Protein AF-A0A812R2R1-F1 (afdb_monomer_lite)

pLDDT: mean 76.37, std 20.9, range [23.27, 98.25]

Radius of gyration: 25.46 Å; chains: 1; bounding box: 67×57×71 Å

Foldseek 3Di:
DADDFAAAPLVLCVVLVNNVCSVVCVVVVNGTLVVVPVVPLVVLLVSLVVVVGDPCSSVVVSCRSCPPPPPPDDDPPDPPLVVVVVPDPDDCPDPLLCVLQVLLDDPVLPCVVVLVVLLVVCLVVVWAEEEEAAATSSVSSNLNSQVVSLVVLVSVVVVLVVVVVVPPDDPDDDPQNFWPPGPPDSPPSPTHAYEYEEQPPDPPHSRVCRCVSCVSVVRNVRYDYHNDQLQVCLVVVVVAATQEYEYSALPVRQDADVNQSLVSSVVSCVSRVVRYDAQGKHKYFHFPPPDPPDDDPDDDDDDDDDDDDDDDDDDDDDDDRCNVPPSSVVNVVVQCPPDQQHLPDKDKDADPVDNTSRIMMMTGGHHVVRDDDDTTDDD

Secondary structure (DSSP, 8-state):
-PPPTT-BHHHHHHHTT-GGGHHHHHHTT--BHHHHHHT-HHHHHHHHHHTTPSTTHHHHHHHHHH--TT-----TT--HHHHHHTT-S--TT-HHHHHHHGGG--TTT--TTHHHHHHHHHHHH--SEEEEES-SHHHHHHHHHHHHHHHHHHHHHHHHHHHHTTTTS--SPPGGGGBTT-S-S---TT--EEEEEE---STT--HHHHHHHHHHTT-GGGEEEEES-HHHHHHHTTT--EEEEEEESHHHHSPPBTTBHHHHHHHHHHHHGGGEEEEEEEEEE----STTSS-----S-------------------SSTTTSHHHHHHHHHHHHHSSS-EEEEEEEE-TT-SSS-EEEEEEE--TT------BS--

Organism: NCBI:txid878477

Sequence (379 aa):
MRLPSPTPIRGLLRCLDAGFFAPSFEEEGYKTIGDVRCDGREAVHEFVSALSMPRGSDERFMRLCFQDDAEGANDGGSSEADSAAAALPCSTGDVEWQKAVMPLYSMHMGCENMGPLLHSLTRFVKPRCCLEVGAGYTSAFLLQALEDNWREMQFWESWRSSQSSKTSNTSGPTPESWLVGGSGSPIDVEGGVLHCVDNFAHQHTTAPELFRVAQRLGIQHRLRLHLDDARAFLEESGHLHFDFVWLDGLLDFAPPVNGNVKDGIDSFLSLLWPRVLPGGLVLSSDDDWGLHKTGTMLFGSCFLYLLPSCEFYRWHRRLHSTLTNSAVREWVDSAAKSLQGTPGAMLSLLEPHKKFQNSVSILQKRSDGFSEPVYSKLP

InterPro domains:
  IPR029063 S-adenosyl-L-methionine-dependent methyltransferase superfamily [G3DSA:3.40.50.150] (95-301)
  IPR029063 S-adenosyl-L-methionine-dependent methyltransferase superfamily [SSF53335] (114-289)

Structure (mmCIF, N/CA/C/O backbone):
data_AF-A0A812R2R1-F1
#
_entry.id   AF-A0A812R2R1-F1
#
loop_
_atom_site.group_PDB
_atom_site.id
_atom_site.type_symbol
_atom_site.label_atom_id
_atom_site.label_alt_id
_atom_site.label_comp_id
_atom_site.label_asym_id
_atom_site.label_entity_id
_atom_site.label_seq_id
_atom_site.pdbx_PDB_ins_code
_atom_site.Cartn_x
_atom_site.Cartn_y
_atom_site.Cartn_z
_atom_site.occupancy
_atom_site.B_iso_or_equiv
_atom_site.auth_seq_id
_atom_site.auth_comp_id
_atom_site.auth_asym_id
_atom_site.auth_atom_id
_atom_site.pdbx_PDB_model_num
ATOM 1 N N . MET A 1 1 ? -4.987 13.202 23.536 1.00 57.00 1 MET A N 1
ATOM 2 C CA . MET A 1 1 ? -3.763 12.414 23.778 1.00 57.00 1 MET A CA 1
ATOM 3 C C . MET A 1 1 ? -2.787 13.308 24.519 1.00 57.00 1 MET A C 1
ATOM 5 O O . MET A 1 1 ? -2.450 14.371 24.007 1.00 57.00 1 MET A O 1
ATOM 9 N N . ARG A 1 2 ? -2.399 12.923 25.737 1.00 73.44 2 ARG A N 1
ATOM 10 C CA . ARG A 1 2 ? -1.513 13.715 26.594 1.00 73.44 2 ARG A CA 1
ATOM 11 C C . ARG A 1 2 ? -0.076 13.484 26.147 1.00 73.44 2 ARG A C 1
ATOM 13 O O . ARG A 1 2 ? 0.381 12.345 26.131 1.00 73.44 2 ARG A O 1
ATOM 20 N N . LEU A 1 3 ? 0.639 14.546 25.783 1.00 72.62 3 LEU A N 1
ATOM 21 C CA . LEU A 1 3 ? 2.025 14.401 25.332 1.00 72.62 3 LEU A CA 1
ATOM 22 C C . LEU A 1 3 ? 2.956 14.060 26.514 1.00 72.62 3 LEU A C 1
ATOM 24 O O . LEU A 1 3 ? 2.780 14.628 27.601 1.00 72.62 3 LEU A O 1
ATOM 28 N N . PRO A 1 4 ? 3.947 13.163 26.343 1.00 80.25 4 PRO A N 1
ATOM 29 C CA . PRO A 1 4 ? 4.959 12.891 27.364 1.00 80.25 4 PRO A CA 1
ATOM 30 C C . PRO A 1 4 ? 5.763 14.147 27.721 1.00 80.25 4 PRO A C 1
ATOM 32 O O . PRO A 1 4 ? 6.083 14.943 26.840 1.00 80.25 4 PRO A O 1
ATOM 35 N N . SER A 1 5 ? 6.160 14.303 28.988 1.00 86.44 5 SER A N 1
ATOM 36 C CA . SER A 1 5 ? 6.986 15.435 29.443 1.00 86.44 5 SER A CA 1
ATOM 37 C C . SER A 1 5 ? 8.269 15.680 28.626 1.00 86.44 5 SER A C 1
ATOM 39 O O . SER A 1 5 ? 8.531 16.841 28.333 1.00 86.44 5 SER A O 1
ATOM 41 N N . PRO A 1 6 ? 9.044 14.669 28.174 1.00 85.75 6 PRO A N 1
ATOM 42 C CA . PRO A 1 6 ? 10.255 14.926 27.384 1.00 85.75 6 PRO A CA 1
ATOM 43 C C . PRO A 1 6 ? 9.988 15.354 25.928 1.00 85.75 6 PRO A C 1
ATOM 45 O O . PRO A 1 6 ? 10.937 15.531 25.167 1.00 85.75 6 PRO A O 1
ATOM 48 N N . THR A 1 7 ? 8.727 15.502 25.507 1.00 80.88 7 THR A N 1
ATOM 49 C CA . THR A 1 7 ? 8.386 15.904 24.133 1.00 80.88 7 THR A CA 1
ATOM 50 C C . THR A 1 7 ? 8.909 17.318 23.844 1.00 80.88 7 THR A C 1
ATOM 52 O O . THR A 1 7 ? 8.556 18.237 24.586 1.00 80.88 7 THR A O 1
ATOM 55 N N . PRO A 1 8 ? 9.705 17.534 22.778 1.00 88.62 8 PRO A N 1
ATOM 56 C CA . PRO A 1 8 ? 10.225 18.859 22.439 1.00 88.62 8 PRO A CA 1
ATOM 57 C C . PRO A 1 8 ? 9.129 19.835 21.985 1.00 88.62 8 PRO A C 1
ATOM 59 O O . PRO A 1 8 ? 8.362 19.528 21.066 1.00 88.62 8 PRO A O 1
ATOM 62 N N . ILE A 1 9 ? 9.112 21.050 22.545 1.00 90.31 9 ILE A N 1
ATOM 63 C CA . ILE A 1 9 ? 8.115 22.090 22.216 1.00 90.31 9 ILE A CA 1
ATOM 64 C C . ILE A 1 9 ? 8.182 22.506 20.750 1.00 90.31 9 ILE A C 1
ATOM 66 O O . ILE A 1 9 ? 7.155 22.627 20.086 1.00 90.31 9 ILE A O 1
ATOM 70 N N . ARG A 1 10 ? 9.392 22.629 20.195 1.00 84.50 10 ARG A N 1
ATOM 71 C CA . ARG A 1 10 ? 9.592 22.967 18.779 1.00 84.50 10 ARG A CA 1
ATOM 72 C C . ARG A 1 10 ? 8.889 21.984 17.833 1.00 84.50 10 ARG A C 1
ATOM 74 O O . ARG A 1 10 ? 8.387 22.403 16.793 1.00 84.50 10 ARG A O 1
ATOM 81 N N . GLY A 1 11 ? 8.853 20.695 18.179 1.00 67.81 11 GLY A N 1
ATOM 82 C CA . GLY A 1 11 ? 8.158 19.673 17.391 1.00 67.81 11 GLY A CA 1
ATOM 83 C C . GLY A 1 11 ? 6.642 19.859 17.428 1.00 67.81 11 GLY A C 1
ATOM 84 O O . GLY A 1 11 ? 5.999 19.871 16.380 1.00 67.81 11 GLY A O 1
ATOM 85 N N . LEU A 1 12 ? 6.091 20.099 18.622 1.00 78.06 12 LEU A N 1
ATOM 86 C CA . LEU A 1 12 ? 4.670 20.393 18.805 1.00 78.06 12 LEU A CA 1
ATOM 87 C C . LEU A 1 12 ? 4.244 21.654 18.037 1.00 78.06 12 LEU A C 1
ATOM 89 O O . LEU A 1 12 ? 3.264 21.621 17.301 1.00 78.06 12 LEU A O 1
ATOM 93 N N . LEU A 1 13 ? 5.003 22.746 18.152 1.00 81.69 13 LEU A N 1
ATOM 94 C CA . LEU A 1 13 ? 4.684 24.010 17.484 1.00 81.69 13 LEU A CA 1
ATOM 95 C C . LEU A 1 13 ? 4.645 23.875 15.959 1.00 81.69 13 LEU A C 1
ATOM 97 O O . LEU A 1 13 ? 3.778 24.463 15.318 1.00 81.69 13 LEU A O 1
ATOM 101 N N . ARG A 1 14 ? 5.526 23.061 15.362 1.00 76.88 14 ARG A N 1
ATOM 102 C CA . ARG A 1 14 ? 5.470 22.764 13.920 1.00 76.88 14 ARG A CA 1
ATOM 103 C C . ARG A 1 14 ? 4.186 22.036 13.522 1.00 76.88 14 ARG A C 1
ATOM 105 O O . ARG A 1 14 ? 3.647 22.337 12.469 1.00 76.88 14 ARG A O 1
ATOM 112 N N . CYS A 1 15 ? 3.686 21.133 14.364 1.00 63.22 15 CYS A N 1
ATOM 113 C CA . CYS A 1 15 ? 2.440 20.402 14.105 1.00 63.22 15 CYS A CA 1
ATOM 114 C C . CYS A 1 15 ? 1.186 21.287 14.212 1.00 63.22 15 CYS A C 1
ATOM 116 O O . CYS A 1 15 ? 0.124 20.903 13.735 1.00 63.22 15 CYS A O 1
ATOM 118 N N . LEU A 1 16 ? 1.295 22.446 14.866 1.00 76.06 16 LEU A N 1
ATOM 119 C CA . LEU A 1 16 ? 0.203 23.402 15.069 1.00 76.06 16 LEU A CA 1
ATOM 120 C C . LEU A 1 16 ? 0.277 24.605 14.115 1.00 76.06 16 LEU A C 1
ATOM 122 O O . LEU A 1 16 ? -0.343 25.634 14.394 1.00 76.06 16 LEU A O 1
ATOM 126 N N . ASP A 1 17 ? 1.086 24.510 13.052 1.00 81.62 17 ASP A N 1
ATOM 127 C CA . ASP A 1 17 ? 1.406 25.616 12.137 1.00 81.62 17 ASP A CA 1
ATOM 128 C C . ASP A 1 17 ? 1.926 26.875 12.865 1.00 81.62 17 ASP A C 1
ATOM 130 O O . ASP A 1 17 ? 1.795 28.006 12.402 1.00 81.62 17 ASP A O 1
ATOM 134 N N . ALA A 1 18 ? 2.556 26.675 14.025 1.00 83.62 18 ALA A N 1
ATOM 135 C CA . ALA A 1 18 ? 3.049 27.711 14.928 1.00 83.62 18 ALA A CA 1
ATOM 136 C C . ALA A 1 18 ? 4.572 27.629 15.136 1.00 83.62 18 ALA A C 1
ATOM 138 O O . ALA A 1 18 ? 5.120 28.179 16.090 1.00 83.62 18 ALA A O 1
ATOM 139 N N . GLY A 1 19 ? 5.289 26.948 14.233 1.00 71.19 19 GLY A N 1
ATOM 140 C CA . GLY A 1 19 ? 6.736 26.729 14.338 1.00 71.19 19 GLY A CA 1
ATOM 141 C C . GLY A 1 19 ? 7.568 28.017 14.397 1.00 71.19 19 GLY A C 1
ATOM 142 O O . GLY A 1 19 ? 8.680 27.991 14.925 1.00 71.19 19 GLY A O 1
ATOM 143 N N . PHE A 1 20 ? 7.024 29.138 13.908 1.00 87.62 20 PHE A N 1
ATOM 144 C CA . PHE A 1 20 ? 7.653 30.461 13.971 1.00 87.62 20 PHE A CA 1
ATOM 145 C C . PHE A 1 20 ? 7.781 31.002 15.408 1.00 87.62 20 PHE A C 1
ATOM 147 O O . PHE A 1 20 ? 8.678 31.794 15.668 1.00 87.62 20 PHE A O 1
ATOM 154 N N . PHE A 1 21 ? 6.959 30.529 16.354 1.00 89.50 21 PHE A N 1
ATOM 155 C CA . PHE A 1 21 ? 7.001 30.948 17.763 1.00 89.50 21 PHE A CA 1
ATOM 156 C C . PHE A 1 21 ? 8.014 30.171 18.613 1.00 89.50 21 PHE A C 1
ATOM 158 O O . PHE A 1 21 ? 8.196 30.485 19.785 1.00 89.50 21 PHE A O 1
ATOM 165 N N . ALA A 1 22 ? 8.699 29.168 18.049 1.00 86.19 22 ALA A N 1
ATOM 166 C CA . ALA A 1 22 ? 9.672 28.370 18.796 1.00 86.19 22 ALA A CA 1
ATOM 167 C C . ALA A 1 22 ? 10.751 29.205 19.523 1.00 86.19 22 ALA A C 1
ATOM 169 O O . ALA A 1 22 ? 11.050 28.855 20.661 1.00 86.19 22 ALA A O 1
ATOM 170 N N . PRO A 1 23 ? 11.298 30.300 18.950 1.00 92.38 23 PRO A N 1
ATOM 171 C CA . PRO A 1 23 ? 12.232 31.165 19.672 1.00 92.38 23 PRO A CA 1
ATOM 172 C C . PRO A 1 23 ? 11.634 31.780 20.942 1.00 92.38 23 PRO A C 1
ATOM 174 O O . PRO A 1 23 ? 12.283 31.746 21.975 1.00 92.38 23 PRO A O 1
ATOM 177 N N . SER A 1 24 ? 10.384 32.253 20.899 1.00 94.00 24 SER A N 1
ATOM 178 C CA . SER A 1 24 ? 9.708 32.846 22.063 1.00 94.00 24 SER A CA 1
ATOM 179 C C . SER A 1 24 ? 9.509 31.835 23.195 1.00 94.00 24 SER A C 1
ATOM 181 O O . SER A 1 24 ? 9.676 32.169 24.359 1.00 94.00 24 SER A O 1
ATOM 183 N N . PHE A 1 25 ? 9.207 30.575 22.866 1.00 93.88 25 PHE A N 1
ATOM 184 C CA . PHE A 1 25 ? 9.147 29.501 23.864 1.00 93.88 25 PHE A CA 1
ATOM 185 C C . PHE A 1 25 ? 10.533 29.166 24.432 1.00 93.88 25 PHE A C 1
ATOM 187 O O . PHE A 1 25 ? 10.665 28.938 25.628 1.00 93.88 25 PHE A O 1
ATOM 194 N N . GLU A 1 26 ? 11.572 29.138 23.593 1.00 92.12 26 GLU A N 1
ATOM 195 C CA . GLU A 1 26 ? 12.949 28.891 24.037 1.00 92.12 26 GLU A CA 1
ATOM 196 C C . GLU A 1 26 ? 13.475 30.029 24.938 1.00 92.12 26 GLU A C 1
ATOM 198 O O . GLU A 1 26 ? 14.196 29.745 25.897 1.00 92.12 26 GLU A O 1
ATOM 203 N N . GLU A 1 27 ? 13.089 31.282 24.667 1.00 94.81 27 GLU A N 1
ATOM 204 C CA . GLU A 1 27 ? 13.400 32.472 25.478 1.00 94.81 27 GLU A CA 1
ATOM 205 C C . GLU A 1 27 ? 12.749 32.419 26.869 1.00 94.81 27 GLU A C 1
ATOM 207 O O . GLU A 1 27 ? 13.429 32.698 27.855 1.00 94.81 27 GLU A O 1
ATOM 212 N N . GLU A 1 28 ? 11.499 31.955 26.967 1.00 94.75 28 GLU A N 1
ATOM 213 C CA . GLU A 1 28 ? 10.811 31.689 28.246 1.00 94.75 28 GLU A CA 1
ATOM 214 C C . GLU A 1 28 ? 11.280 30.393 28.940 1.00 94.75 28 GLU A C 1
ATOM 216 O O . GLU A 1 28 ? 10.785 30.011 29.996 1.00 94.75 28 GLU A O 1
ATOM 221 N N . GLY A 1 29 ? 12.257 29.680 28.369 1.00 95.31 29 GLY A N 1
ATOM 222 C CA . GLY A 1 29 ? 12.818 28.461 28.958 1.00 95.31 29 GLY A CA 1
ATOM 223 C C . GLY A 1 29 ? 12.032 27.176 28.671 1.00 95.31 29 GLY A C 1
ATOM 224 O O . GLY A 1 29 ? 12.425 26.105 29.139 1.00 95.31 29 GLY A O 1
ATOM 225 N N . TYR A 1 30 ? 10.988 27.229 27.842 1.00 96.56 30 TYR A N 1
ATOM 226 C CA . TYR A 1 30 ? 10.175 26.078 27.452 1.00 96.56 30 TYR A CA 1
ATOM 227 C C . TYR A 1 30 ? 10.830 25.251 26.339 1.00 96.56 30 TYR A C 1
ATOM 229 O O . TYR A 1 30 ? 10.594 25.452 25.145 1.00 96.56 30 TYR A O 1
ATOM 237 N N . LYS A 1 31 ? 11.633 24.252 26.718 1.00 92.94 31 LYS A N 1
ATOM 238 C CA . LYS A 1 31 ? 12.274 23.327 25.762 1.00 92.94 31 LYS A CA 1
ATOM 239 C C . LYS A 1 31 ? 11.428 22.080 25.523 1.00 92.94 31 LYS A C 1
ATOM 241 O O . LYS A 1 31 ? 11.421 21.517 24.423 1.00 92.94 31 LYS A O 1
ATOM 246 N N . THR A 1 32 ? 10.694 21.657 26.543 1.00 94.12 32 THR A N 1
ATOM 247 C CA . THR A 1 32 ? 9.901 20.431 26.584 1.00 94.12 32 THR A CA 1
ATOM 248 C C . THR A 1 32 ? 8.500 20.680 27.147 1.00 94.12 32 THR A C 1
ATOM 250 O O . THR A 1 32 ? 8.242 21.688 27.801 1.00 94.12 32 THR A O 1
ATOM 253 N N . ILE A 1 33 ? 7.576 19.744 26.915 1.00 91.38 33 ILE A N 1
ATOM 254 C CA . ILE A 1 33 ? 6.236 19.769 27.532 1.00 91.38 33 ILE A CA 1
ATOM 255 C C . ILE A 1 33 ? 6.323 19.728 29.064 1.00 91.38 33 ILE A C 1
ATOM 257 O O . ILE A 1 33 ? 5.445 20.255 29.742 1.00 91.38 33 ILE A O 1
ATOM 261 N N . GLY A 1 34 ? 7.367 19.104 29.616 1.00 90.44 34 GLY A N 1
ATOM 262 C CA . GLY A 1 34 ? 7.650 19.115 31.047 1.00 90.44 34 GLY A CA 1
ATOM 263 C C . GLY A 1 34 ? 7.838 20.531 31.582 1.00 90.44 34 GLY A C 1
ATOM 264 O O . GLY A 1 34 ? 7.181 20.881 32.554 1.00 90.44 34 GLY A O 1
ATOM 265 N N . ASP A 1 35 ? 8.645 21.345 30.898 1.00 93.50 35 ASP A N 1
ATOM 266 C CA . ASP A 1 35 ? 8.922 22.735 31.290 1.00 93.50 35 ASP A CA 1
ATOM 267 C C . ASP A 1 35 ? 7.634 23.569 31.294 1.00 93.50 35 ASP A C 1
ATOM 269 O O . ASP A 1 35 ? 7.318 24.229 32.276 1.00 93.50 35 ASP A O 1
ATOM 273 N N . VAL A 1 36 ? 6.822 23.433 30.240 1.00 94.50 36 VAL A N 1
ATOM 274 C CA . VAL A 1 36 ? 5.512 24.096 30.128 1.00 94.50 36 VAL A CA 1
ATOM 275 C C . VAL A 1 36 ? 4.575 23.689 31.268 1.00 94.50 36 VAL A C 1
ATOM 277 O O . VAL A 1 36 ? 3.857 24.511 31.823 1.00 94.50 36 VAL A O 1
ATOM 280 N N . ARG A 1 37 ? 4.569 22.411 31.657 1.00 93.50 37 ARG A N 1
ATOM 281 C CA . ARG A 1 37 ? 3.708 21.933 32.748 1.00 93.50 37 ARG A CA 1
ATOM 282 C C . ARG A 1 37 ? 4.151 22.415 34.124 1.00 93.50 37 ARG A C 1
ATOM 284 O O . ARG A 1 37 ? 3.285 22.575 34.981 1.00 93.50 37 ARG A O 1
ATOM 291 N N . CYS A 1 38 ? 5.452 22.604 34.340 1.00 95.31 38 CYS A N 1
ATOM 292 C CA . CYS A 1 38 ? 5.995 23.075 35.614 1.00 95.31 38 CYS A CA 1
ATOM 293 C C . CYS A 1 38 ? 5.466 24.465 35.992 1.00 95.31 38 CYS A C 1
ATOM 295 O O . CYS A 1 38 ? 5.199 24.696 37.169 1.00 95.31 38 CYS A O 1
ATOM 297 N N . ASP A 1 39 ? 5.237 25.334 35.006 1.00 93.69 39 ASP A N 1
ATOM 298 C CA . ASP A 1 39 ? 4.745 26.703 35.223 1.00 93.69 39 ASP A CA 1
ATOM 299 C C . ASP A 1 39 ? 3.226 26.784 35.442 1.00 93.69 39 ASP A C 1
ATOM 301 O O . ASP A 1 39 ? 2.692 27.812 35.857 1.00 93.69 39 ASP A O 1
ATOM 305 N N . GLY A 1 40 ? 2.516 25.675 35.225 1.00 92.38 40 GLY A N 1
ATOM 306 C CA . GLY A 1 40 ? 1.078 25.591 35.430 1.00 92.38 40 GLY A CA 1
ATOM 307 C C . GLY A 1 40 ? 0.254 26.168 34.275 1.00 92.38 40 GLY A C 1
ATOM 308 O O . GLY A 1 40 ? 0.717 26.913 33.415 1.00 92.38 40 GLY A O 1
ATOM 309 N N . ARG A 1 41 ? -1.021 25.771 34.237 1.00 93.81 41 ARG A N 1
ATOM 310 C CA . ARG A 1 41 ? -1.916 26.039 33.102 1.00 93.81 41 ARG A CA 1
ATOM 311 C C . ARG A 1 41 ? -2.192 27.526 32.892 1.00 93.81 41 ARG A C 1
ATOM 313 O O . ARG A 1 41 ? -2.254 27.965 31.751 1.00 93.81 41 ARG A O 1
ATOM 320 N N . GLU A 1 42 ? -2.393 28.279 33.969 1.00 94.12 42 GLU A N 1
ATOM 321 C CA . GLU A 1 42 ? -2.778 29.693 33.889 1.00 94.12 42 GLU A CA 1
ATOM 322 C C . GLU A 1 42 ? -1.647 30.556 33.318 1.00 94.12 42 GLU A C 1
ATOM 324 O O . GLU A 1 42 ? -1.880 31.293 32.362 1.00 94.12 42 GLU A O 1
ATOM 329 N N . ALA A 1 43 ? -0.417 30.384 33.818 1.00 93.88 43 ALA A N 1
ATOM 330 C CA . ALA A 1 43 ? 0.754 31.123 33.344 1.00 93.88 43 ALA A CA 1
ATOM 331 C C . ALA A 1 43 ? 1.030 30.861 31.855 1.00 93.88 43 ALA A C 1
ATOM 333 O O . ALA A 1 43 ? 1.226 31.788 31.069 1.00 93.88 43 ALA A O 1
ATOM 334 N N . VAL A 1 44 ? 0.956 29.595 31.436 1.00 94.62 44 VAL A N 1
ATOM 335 C CA . VAL A 1 44 ? 1.155 29.239 30.028 1.00 94.62 44 VAL A CA 1
ATOM 336 C C . VAL A 1 44 ? 0.018 29.754 29.150 1.00 94.62 44 VAL A C 1
ATOM 338 O O . VAL A 1 44 ? 0.273 30.200 28.034 1.00 94.62 44 VAL A O 1
ATOM 341 N N . HIS A 1 45 ? -1.230 29.726 29.624 1.00 94.50 45 HIS A N 1
ATOM 342 C CA . HIS A 1 45 ? -2.353 30.274 28.865 1.00 94.50 45 HIS A CA 1
ATOM 343 C C . HIS A 1 45 ? -2.162 31.768 28.587 1.00 94.50 45 HIS A C 1
ATOM 345 O O . HIS A 1 45 ? -2.385 32.216 27.462 1.00 94.50 45 HIS A O 1
ATOM 351 N N . GLU A 1 46 ? -1.737 32.534 29.594 1.00 95.62 46 GLU A N 1
ATOM 352 C CA . GLU A 1 46 ? -1.437 33.960 29.454 1.00 95.62 46 GLU A CA 1
ATOM 353 C C . GLU A 1 46 ? -0.309 34.198 28.441 1.00 95.62 46 GLU A C 1
ATOM 355 O O . GLU A 1 46 ? -0.492 34.966 27.493 1.00 95.62 46 GLU A O 1
ATOM 360 N N . PHE A 1 47 ? 0.805 33.470 28.575 1.00 96.19 47 PHE A N 1
ATOM 361 C CA . PHE A 1 47 ? 1.934 33.543 27.646 1.00 96.19 47 PHE A CA 1
ATOM 362 C C . PHE A 1 47 ? 1.515 33.262 26.196 1.00 96.19 47 PHE A C 1
ATOM 364 O O . PHE A 1 47 ? 1.765 34.058 25.291 1.00 96.19 47 PHE A O 1
ATOM 371 N N . VAL A 1 48 ? 0.819 32.149 25.966 1.00 94.25 48 VAL A N 1
ATOM 372 C CA . VAL A 1 48 ? 0.393 31.713 24.631 1.00 94.25 48 VAL A CA 1
ATOM 373 C C . VAL A 1 48 ? -0.626 32.682 24.020 1.00 94.25 48 VAL A C 1
ATOM 375 O O . VAL A 1 48 ? -0.561 32.967 22.821 1.00 94.25 48 VAL A O 1
ATOM 378 N N . SER A 1 49 ? -1.522 33.241 24.838 1.00 92.62 49 SER A N 1
ATOM 379 C CA . SER A 1 49 ? -2.478 34.267 24.402 1.00 92.62 49 SER A CA 1
ATOM 380 C C . SER 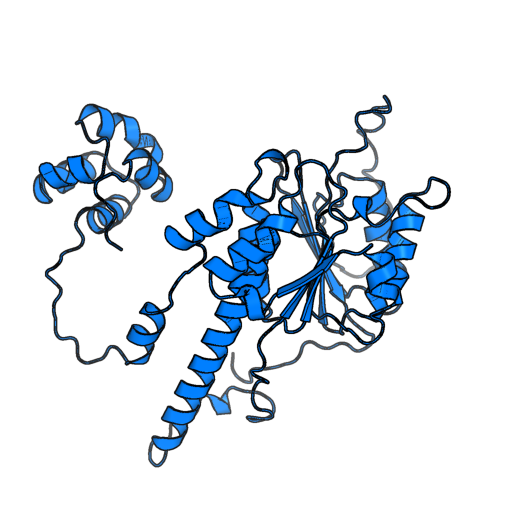A 1 49 ? -1.766 35.548 23.952 1.00 92.62 49 SER A C 1
ATOM 382 O O . SER A 1 49 ? -2.169 36.166 22.965 1.00 92.62 49 SER A O 1
ATOM 384 N N . ALA A 1 50 ? -0.675 35.931 24.625 1.00 94.31 50 ALA A N 1
ATOM 385 C CA . ALA A 1 50 ? 0.112 37.114 24.274 1.00 94.31 50 ALA A CA 1
ATOM 386 C C . ALA A 1 50 ? 0.844 36.972 22.927 1.00 94.31 50 ALA A C 1
ATOM 388 O O . ALA A 1 50 ? 1.024 37.962 22.215 1.00 94.31 50 ALA A O 1
ATOM 389 N N . LEU A 1 51 ? 1.205 35.747 22.527 1.00 92.38 51 LEU A N 1
ATOM 390 C CA . LEU A 1 51 ? 1.887 35.482 21.256 1.00 92.38 51 LEU A CA 1
ATOM 391 C C . LEU A 1 51 ? 1.008 35.709 20.017 1.00 92.38 51 LEU A C 1
ATOM 393 O O . LEU A 1 51 ? 1.534 35.721 18.906 1.00 92.38 51 LEU A O 1
ATOM 397 N N . SER A 1 52 ? -0.308 35.908 20.172 1.00 91.81 52 SER A N 1
ATOM 398 C CA . SER A 1 52 ? -1.238 36.072 19.042 1.00 91.81 52 SER A CA 1
ATOM 399 C C . SER A 1 52 ? -1.106 34.939 18.014 1.00 91.81 52 SER A C 1
ATOM 401 O O . SER A 1 52 ? -0.984 35.170 16.807 1.00 91.81 52 SER A O 1
ATOM 403 N N . MET A 1 53 ? -1.082 33.695 18.501 1.00 89.81 53 MET A N 1
ATOM 404 C CA . MET A 1 53 ? -0.970 32.511 17.650 1.00 89.81 53 MET A CA 1
ATOM 405 C C . MET A 1 53 ? -2.123 32.427 16.630 1.00 89.81 53 MET A C 1
ATOM 407 O O . MET A 1 53 ? -3.195 33.000 16.848 1.00 89.81 53 MET A O 1
ATOM 411 N N . PRO A 1 54 ? -1.938 31.694 15.511 1.00 88.19 54 PRO A N 1
ATOM 412 C CA . PRO A 1 54 ? -3.020 31.409 14.579 1.00 88.19 54 PRO A CA 1
ATOM 413 C C . PRO A 1 54 ? -4.254 30.894 15.319 1.00 88.19 54 PRO A C 1
ATOM 415 O O . PRO A 1 54 ? -4.144 30.118 16.269 1.00 88.19 54 PRO A O 1
ATOM 418 N N . ARG A 1 55 ? -5.434 31.346 14.889 1.00 83.12 55 ARG A N 1
ATOM 419 C CA . ARG A 1 55 ? -6.696 31.123 15.603 1.00 83.12 55 ARG A CA 1
ATOM 420 C C . ARG A 1 55 ? -6.905 29.638 15.935 1.00 83.12 55 ARG A C 1
ATOM 422 O O . ARG A 1 55 ? -7.047 28.820 15.028 1.00 83.12 55 ARG A O 1
ATOM 429 N N . GLY A 1 56 ? -6.971 29.318 17.228 1.00 84.88 56 GLY A N 1
ATOM 430 C CA . GLY A 1 56 ? -7.200 27.968 17.745 1.00 84.88 56 GLY A CA 1
ATOM 431 C C . GLY A 1 56 ? -5.937 27.116 17.915 1.00 84.88 56 GLY A C 1
ATOM 432 O O . GLY A 1 56 ? -6.031 26.004 18.438 1.00 84.88 56 GLY A O 1
ATOM 433 N N . SER A 1 57 ? -4.758 27.589 17.495 1.00 85.62 57 SER A N 1
ATOM 434 C CA . SER A 1 57 ? -3.485 26.905 17.767 1.00 85.62 57 SER A CA 1
ATOM 435 C C . SER A 1 57 ? -3.077 27.027 19.235 1.00 85.62 57 SER A C 1
ATOM 437 O O . SER A 1 57 ? -2.500 26.088 19.776 1.00 85.62 57 SER A O 1
ATOM 439 N N . ASP A 1 58 ? -3.429 28.130 19.889 1.00 91.50 58 ASP A N 1
ATOM 440 C CA . ASP A 1 58 ? -3.323 28.352 21.331 1.00 91.50 58 ASP A CA 1
ATOM 441 C C . ASP A 1 58 ? -4.177 27.357 22.129 1.00 91.50 58 ASP A C 1
ATOM 443 O O . ASP A 1 58 ? -3.654 26.612 22.956 1.00 91.50 58 ASP A O 1
ATOM 447 N N . GLU A 1 59 ? -5.470 27.240 21.820 1.00 89.81 59 GLU A N 1
ATOM 448 C CA . GLU A 1 59 ? -6.369 26.291 22.488 1.00 89.81 59 GLU A CA 1
ATOM 449 C C . GLU A 1 59 ? -5.924 24.835 22.279 1.00 89.81 59 GLU A C 1
ATOM 451 O O . GLU A 1 59 ? -5.961 24.017 23.204 1.00 89.81 59 GLU A O 1
ATOM 456 N N . ARG A 1 60 ? -5.471 24.491 21.064 1.00 85.25 60 ARG A N 1
ATOM 457 C CA . ARG A 1 60 ? -4.927 23.159 20.754 1.00 85.25 60 ARG A CA 1
ATOM 458 C C . ARG A 1 60 ? -3.626 22.893 21.499 1.00 85.25 60 ARG A C 1
ATOM 460 O O . ARG A 1 60 ? -3.455 21.789 22.018 1.00 85.25 60 ARG A O 1
ATOM 467 N N . PHE A 1 61 ? -2.739 23.883 21.577 1.00 92.12 61 PHE A N 1
ATOM 468 C CA . PHE A 1 61 ? -1.512 23.802 22.361 1.00 92.12 61 PHE A CA 1
ATOM 469 C C . PHE A 1 61 ? -1.839 23.542 23.834 1.00 92.12 61 PHE A C 1
ATOM 471 O O . PHE A 1 61 ? -1.373 22.554 24.404 1.00 92.12 61 PHE A O 1
ATOM 478 N N . MET A 1 62 ? -2.729 24.349 24.417 1.00 94.38 62 MET A N 1
ATOM 479 C CA . MET A 1 62 ? -3.180 24.203 25.801 1.00 94.38 62 MET A CA 1
ATOM 480 C C . MET A 1 62 ? -3.790 22.826 26.060 1.00 94.38 62 MET A C 1
ATOM 482 O O . MET A 1 62 ? -3.449 22.175 27.048 1.00 94.38 62 MET A O 1
ATOM 486 N N . ARG A 1 63 ? -4.619 22.325 25.138 1.00 90.31 63 ARG A N 1
ATOM 487 C CA . ARG A 1 63 ? -5.211 20.986 25.229 1.00 90.31 63 ARG A CA 1
ATOM 488 C C . ARG A 1 63 ? -4.151 19.884 25.216 1.00 90.31 63 ARG A C 1
ATOM 490 O O . ARG A 1 63 ? -4.248 18.952 26.004 1.00 90.31 63 ARG A O 1
ATOM 497 N N . LEU A 1 64 ? -3.144 19.966 24.349 1.00 87.50 64 LEU A N 1
ATOM 498 C CA . LEU A 1 64 ? -2.092 18.945 24.237 1.00 87.50 64 LEU A CA 1
ATOM 499 C C . LEU A 1 64 ? -1.133 18.952 25.439 1.00 87.50 64 LEU A C 1
ATOM 501 O O . LEU A 1 64 ? -0.661 17.891 25.868 1.00 87.50 64 LEU A O 1
ATOM 505 N N . CYS A 1 65 ? -0.887 20.132 26.009 1.00 90.94 65 CYS A N 1
ATOM 506 C CA . CYS A 1 65 ? -0.036 20.314 27.179 1.00 90.94 65 CYS A CA 1
ATOM 507 C C . CYS A 1 65 ? -0.742 19.910 28.481 1.00 90.94 65 CYS A C 1
ATOM 509 O O . CYS A 1 65 ? -0.137 19.200 29.286 1.00 90.94 65 CYS A O 1
ATOM 511 N N . PHE A 1 66 ? -2.013 20.277 28.671 1.00 90.62 66 PHE A N 1
ATOM 512 C CA . PHE A 1 66 ? -2.686 20.245 29.977 1.00 90.62 66 PHE A CA 1
ATOM 513 C C . PHE A 1 66 ? -3.994 19.450 30.034 1.00 90.62 66 PHE A C 1
ATOM 515 O O . PHE A 1 66 ? -4.759 19.732 30.946 1.00 90.62 66 PHE A O 1
ATOM 522 N N . GLN A 1 67 ? -4.272 18.511 29.106 1.00 80.69 67 GLN A N 1
ATOM 523 C CA . GLN A 1 67 ? -5.506 17.693 29.129 1.00 80.69 67 GLN A CA 1
ATOM 524 C C . GLN A 1 67 ? -5.988 17.440 30.563 1.00 80.69 67 GLN A C 1
ATOM 526 O O . GLN A 1 67 ? -5.254 16.842 31.352 1.00 80.69 67 GLN A O 1
ATOM 531 N N . ASP A 1 68 ? -7.178 17.950 30.885 1.00 60.88 68 ASP A N 1
ATOM 532 C CA . ASP A 1 68 ? -7.737 17.838 32.222 1.00 60.88 68 ASP A CA 1
ATOM 533 C C . ASP A 1 68 ? -7.954 16.358 32.524 1.00 60.88 68 ASP A C 1
ATOM 535 O O . ASP A 1 68 ? -8.794 15.708 31.906 1.00 60.88 68 ASP A O 1
ATOM 539 N N . ASP A 1 69 ? -7.240 15.828 33.517 1.00 50.88 69 ASP A N 1
ATOM 540 C CA . ASP A 1 69 ? -7.515 14.501 34.083 1.00 50.88 69 ASP A CA 1
ATOM 541 C C . ASP A 1 69 ? -8.901 14.471 34.800 1.00 50.88 69 ASP A C 1
ATOM 543 O O . ASP A 1 69 ? -9.239 13.498 35.470 1.00 50.88 69 ASP A O 1
ATOM 547 N N . ALA A 1 70 ? -9.703 15.543 34.688 1.00 46.97 70 ALA A N 1
ATOM 548 C CA . ALA A 1 70 ? -10.902 15.822 35.474 1.00 46.97 70 ALA A CA 1
ATOM 549 C C . ALA A 1 70 ? -12.236 15.751 34.704 1.00 46.97 70 ALA A C 1
ATOM 551 O O . ALA A 1 70 ? -13.283 15.878 35.337 1.00 46.97 70 ALA A O 1
ATOM 552 N N . GLU A 1 71 ? -12.263 15.467 33.397 1.00 49.25 71 GLU A N 1
ATOM 553 C CA . GLU A 1 71 ? -13.524 15.107 32.718 1.00 49.25 71 GLU A CA 1
ATOM 554 C C . GLU A 1 71 ? -13.852 13.617 32.906 1.00 49.25 71 GLU A C 1
ATOM 556 O O . GLU A 1 71 ? -14.007 12.834 31.974 1.00 49.25 71 GLU A O 1
ATOM 561 N N . GLY A 1 72 ? -13.986 13.235 34.177 1.00 50.31 72 GLY A N 1
ATOM 562 C CA . GLY A 1 72 ? -14.861 12.153 34.601 1.00 50.31 72 GLY A CA 1
ATOM 563 C C . GLY A 1 72 ? -16.287 12.689 34.733 1.00 50.31 72 GLY A C 1
ATOM 564 O O . GLY A 1 72 ? -16.757 12.930 35.840 1.00 50.31 72 GLY A O 1
ATOM 565 N N . ALA A 1 73 ? -16.969 12.894 33.608 1.00 40.91 73 ALA A N 1
ATOM 566 C CA . ALA A 1 73 ? -18.413 13.109 33.534 1.00 40.91 73 ALA A CA 1
ATOM 567 C C . ALA A 1 73 ? -18.941 12.102 32.500 1.00 40.91 73 ALA A C 1
ATOM 569 O O . ALA A 1 73 ? -18.557 12.127 31.340 1.00 40.91 73 ALA A O 1
ATOM 570 N N . ASN A 1 74 ? -19.644 11.047 32.901 1.00 46.78 74 ASN A N 1
ATOM 571 C CA . ASN A 1 74 ? -21.069 11.117 33.213 1.00 46.78 74 ASN A CA 1
ATOM 572 C C . ASN A 1 74 ? -21.895 11.748 32.076 1.00 46.78 74 ASN A C 1
ATOM 574 O O . ASN A 1 74 ? -22.799 12.537 32.334 1.00 46.78 74 ASN A O 1
ATOM 578 N N . ASP A 1 75 ? -21.577 11.387 30.830 1.00 38.59 75 ASP A N 1
ATOM 579 C CA . ASP A 1 75 ? -22.432 11.635 29.674 1.00 38.59 75 ASP A CA 1
ATOM 580 C C . ASP A 1 75 ? -23.008 10.299 29.187 1.00 38.59 75 ASP A C 1
ATOM 582 O O . ASP A 1 75 ? -22.348 9.470 28.553 1.00 38.59 75 ASP A O 1
ATOM 586 N N . GLY A 1 76 ? -24.251 10.048 29.593 1.00 47.38 76 GLY A N 1
ATOM 587 C CA . GLY A 1 76 ? -25.051 8.945 29.091 1.00 47.38 76 GLY A CA 1
ATOM 588 C C . GLY A 1 76 ? -25.366 9.197 27.625 1.00 47.38 76 GLY A C 1
ATOM 589 O O . GLY A 1 76 ? -26.295 9.932 27.312 1.00 47.38 76 GLY A O 1
ATOM 590 N N . GLY A 1 77 ? -24.599 8.579 26.731 1.00 43.31 77 GLY A N 1
ATOM 591 C CA . GLY A 1 77 ? -24.868 8.669 25.300 1.00 43.31 77 GLY A CA 1
ATOM 592 C C . GLY A 1 77 ? -23.698 8.390 24.368 1.00 43.31 77 GLY A C 1
ATOM 593 O O . GLY A 1 77 ? -23.938 8.294 23.168 1.00 43.31 77 GLY A O 1
ATOM 594 N N . SER A 1 78 ? -22.465 8.213 24.856 1.00 41.28 78 SER A N 1
ATOM 595 C CA . SER A 1 78 ? -21.410 7.671 23.998 1.00 41.28 78 SER A CA 1
ATOM 596 C C . SER A 1 78 ? -21.646 6.174 23.825 1.00 41.28 78 SER A C 1
ATOM 598 O O . SER A 1 78 ? -21.640 5.380 24.767 1.00 41.28 78 SER A O 1
ATOM 600 N N . SER A 1 79 ? -21.989 5.802 22.598 1.00 48.78 79 SER A N 1
ATOM 601 C CA . SER A 1 79 ? -22.260 4.421 22.238 1.00 48.78 79 SER A CA 1
ATOM 602 C C . SER A 1 79 ? -21.022 3.563 22.527 1.00 48.78 79 SER A C 1
ATOM 604 O O . SER A 1 79 ? -19.897 4.001 22.294 1.00 48.78 79 SER A O 1
ATOM 606 N N . GLU A 1 80 ? -21.201 2.322 22.990 1.00 47.16 80 GLU A N 1
ATOM 607 C CA . GLU A 1 80 ? -20.106 1.340 23.141 1.00 47.16 80 GLU A CA 1
ATOM 608 C C . GLU A 1 80 ? -19.216 1.229 21.882 1.00 47.16 80 GLU A C 1
ATOM 610 O O . GLU A 1 80 ? -18.061 0.815 21.972 1.00 47.16 80 GLU A O 1
ATOM 615 N N . ALA A 1 81 ? -19.724 1.647 20.716 1.00 46.62 81 ALA A N 1
ATOM 616 C CA . ALA A 1 81 ? -18.984 1.717 19.463 1.00 46.62 81 ALA A CA 1
ATOM 617 C C . ALA A 1 81 ? -17.808 2.714 19.493 1.00 46.62 81 ALA A C 1
ATOM 619 O O . ALA A 1 81 ? -16.741 2.393 18.971 1.00 46.62 81 ALA A O 1
ATOM 620 N N . ASP A 1 82 ? -17.950 3.873 20.143 1.00 40.97 82 ASP A N 1
ATOM 621 C CA . ASP A 1 82 ? -16.893 4.897 20.182 1.00 40.97 82 ASP A CA 1
ATOM 622 C C . ASP A 1 82 ? -15.749 4.498 21.127 1.00 40.97 82 ASP A C 1
ATOM 624 O O . ASP A 1 82 ? -14.576 4.771 20.867 1.00 40.97 82 ASP A O 1
ATOM 628 N N . SER A 1 83 ? -16.075 3.777 22.205 1.00 45.25 83 SER A N 1
ATOM 629 C CA . SER A 1 83 ? -15.083 3.256 23.153 1.00 45.25 83 SER A CA 1
ATOM 630 C C . SER A 1 83 ? -14.315 2.052 22.585 1.00 45.25 83 SER A C 1
ATOM 632 O O . SER A 1 83 ? -13.117 1.911 22.824 1.00 45.25 83 SER A O 1
ATOM 634 N N . ALA A 1 84 ? -14.962 1.229 21.751 1.00 48.25 84 ALA A N 1
ATOM 635 C CA . ALA A 1 84 ? -14.310 0.129 21.038 1.00 48.25 84 ALA A CA 1
ATOM 636 C C . ALA A 1 84 ? -13.358 0.617 19.927 1.00 48.25 84 ALA A C 1
ATOM 638 O O . ALA A 1 84 ? -12.289 0.035 19.741 1.00 48.25 84 ALA A O 1
ATOM 639 N N . ALA A 1 85 ? -13.690 1.714 19.233 1.00 43.38 85 ALA A N 1
ATOM 640 C CA . ALA A 1 85 ? -12.809 2.326 18.233 1.00 43.38 85 ALA A CA 1
ATOM 641 C C . ALA A 1 85 ? -11.530 2.934 18.850 1.00 43.38 85 ALA A C 1
ATOM 643 O O . ALA A 1 85 ? -10.473 2.935 18.218 1.00 43.38 85 ALA A O 1
ATOM 644 N N . ALA A 1 86 ? -11.597 3.405 20.101 1.00 41.44 86 ALA A N 1
ATOM 645 C CA . ALA A 1 86 ? -10.460 3.970 20.832 1.00 41.44 86 ALA A CA 1
ATOM 646 C C . ALA A 1 86 ? -9.456 2.917 21.352 1.00 41.44 86 ALA A C 1
ATOM 648 O O . ALA A 1 86 ? -8.340 3.272 21.731 1.00 41.44 86 ALA A O 1
ATOM 649 N N . ALA A 1 87 ? -9.826 1.632 21.355 1.00 42.19 87 ALA A N 1
ATOM 650 C CA . ALA A 1 87 ? -9.010 0.529 21.865 1.00 42.19 87 ALA A CA 1
ATOM 651 C C . ALA A 1 87 ? -8.208 -0.208 20.774 1.00 42.19 87 ALA A C 1
ATOM 653 O O . ALA A 1 87 ? -7.733 -1.319 21.011 1.00 42.19 87 ALA A O 1
ATOM 654 N N . LEU A 1 88 ? -8.057 0.374 19.578 1.00 49.22 88 LEU A N 1
ATOM 655 C CA . LEU A 1 88 ? -7.251 -0.215 18.509 1.00 49.22 88 LEU A CA 1
ATOM 656 C C . LEU A 1 88 ? -5.756 -0.100 18.860 1.00 49.22 88 LEU A C 1
ATOM 658 O O . LEU A 1 88 ? -5.217 1.010 18.871 1.00 49.22 88 LEU A O 1
ATOM 662 N N . PRO A 1 89 ? -5.054 -1.215 19.135 1.00 45.41 89 PRO A N 1
ATOM 663 C CA . PRO A 1 89 ? -3.630 -1.166 19.407 1.00 45.41 89 PRO A CA 1
ATOM 664 C C . PRO A 1 89 ? -2.904 -0.899 18.089 1.00 45.41 89 PRO A C 1
ATOM 666 O O . PRO A 1 89 ? -3.090 -1.650 17.124 1.00 45.41 89 PRO A O 1
ATOM 669 N N . CYS A 1 90 ? -2.025 0.104 18.099 1.00 55.12 90 CYS A N 1
ATOM 670 C CA . CYS A 1 90 ? -1.035 0.362 17.055 1.00 55.12 90 CYS A CA 1
ATOM 671 C C . CYS A 1 90 ? -1.622 0.949 15.754 1.00 55.12 90 CYS A C 1
ATOM 673 O O . CYS A 1 90 ? -1.755 0.266 14.744 1.00 55.12 90 CYS A O 1
ATOM 675 N N . SER A 1 91 ? -1.953 2.245 15.762 1.00 68.81 91 SER A N 1
ATOM 676 C CA . SER A 1 91 ? -2.073 3.001 14.504 1.00 68.81 91 SER A CA 1
ATOM 677 C C . SER A 1 91 ? -0.674 3.295 13.947 1.00 68.81 91 SER A C 1
ATOM 679 O O . SER A 1 91 ? 0.292 3.338 14.707 1.00 68.81 91 SER A O 1
ATOM 681 N N . THR A 1 92 ? -0.538 3.567 12.648 1.00 74.38 92 THR A N 1
ATOM 682 C CA . THR A 1 92 ? 0.748 3.947 12.018 1.00 74.38 92 THR A CA 1
ATOM 683 C C . THR A 1 92 ? 1.416 5.190 12.640 1.00 74.38 92 THR A C 1
ATOM 685 O O . THR A 1 92 ? 2.588 5.463 12.385 1.00 74.38 92 THR A O 1
ATOM 688 N N . GLY A 1 93 ? 0.698 5.941 13.485 1.00 72.19 93 GLY A N 1
ATOM 689 C CA . GLY A 1 93 ? 1.214 7.065 14.270 1.00 72.19 93 GLY A CA 1
ATOM 690 C C . GLY A 1 93 ? 1.647 6.725 15.703 1.00 72.19 93 GLY A C 1
ATOM 691 O O . GLY A 1 93 ? 2.118 7.615 16.407 1.00 72.19 93 GLY A O 1
ATOM 692 N N . ASP A 1 94 ? 1.486 5.479 16.153 1.00 87.44 94 ASP A N 1
ATOM 693 C CA . ASP A 1 94 ? 1.879 5.050 17.497 1.00 87.44 94 ASP A CA 1
ATOM 694 C C . ASP A 1 94 ? 3.411 4.987 17.633 1.00 87.44 94 ASP A C 1
ATOM 696 O O . ASP A 1 94 ? 4.129 4.526 16.744 1.00 87.44 94 ASP A O 1
ATOM 700 N N . VAL A 1 95 ? 3.923 5.432 18.779 1.00 89.81 95 VAL A N 1
ATOM 701 C CA . VAL A 1 95 ? 5.352 5.427 19.109 1.00 89.81 95 VAL A CA 1
ATOM 702 C C . VAL A 1 95 ? 5.919 4.009 19.064 1.00 89.81 95 VAL A C 1
ATOM 704 O O . VAL A 1 95 ? 7.042 3.810 18.599 1.00 89.81 95 VAL A O 1
ATOM 707 N N . GLU A 1 96 ? 5.161 3.013 19.523 1.00 90.62 96 GLU A N 1
ATOM 708 C CA . GLU A 1 96 ? 5.617 1.620 19.484 1.00 90.62 96 GLU A CA 1
ATOM 709 C C . GLU A 1 96 ? 5.633 1.057 18.060 1.00 90.62 96 GLU A C 1
ATOM 711 O O . GLU A 1 96 ? 6.574 0.343 17.701 1.00 90.62 96 GLU A O 1
ATOM 716 N N . TRP A 1 97 ? 4.675 1.460 17.217 1.00 94.50 97 TRP A N 1
ATOM 717 C CA . TRP A 1 97 ? 4.685 1.144 15.789 1.00 94.50 97 TRP A CA 1
ATOM 718 C C . TRP A 1 97 ? 5.937 1.708 15.115 1.00 94.50 97 TRP A C 1
ATOM 720 O O . TRP A 1 97 ? 6.703 0.983 14.480 1.00 94.50 97 TRP A O 1
ATOM 730 N N . GLN A 1 98 ? 6.202 2.999 15.331 1.00 93.38 98 GLN A N 1
ATOM 731 C CA . GLN A 1 98 ? 7.356 3.688 14.758 1.00 93.38 98 GLN A CA 1
ATOM 732 C C . GLN A 1 98 ? 8.670 3.036 15.192 1.00 93.38 98 GLN A C 1
ATOM 734 O O . GLN A 1 98 ? 9.533 2.776 14.356 1.00 93.38 98 GLN A O 1
ATOM 739 N N . LYS A 1 99 ? 8.817 2.694 16.479 1.00 94.12 99 LYS A N 1
ATOM 740 C CA . LYS A 1 99 ? 9.993 1.966 16.987 1.00 94.12 99 LYS A CA 1
ATOM 741 C C . 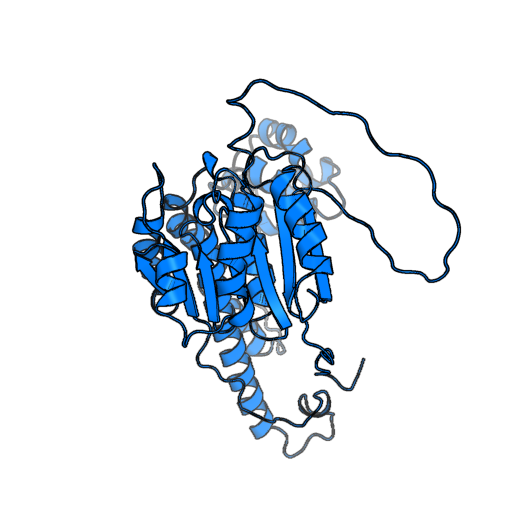LYS A 1 99 ? 10.158 0.584 16.358 1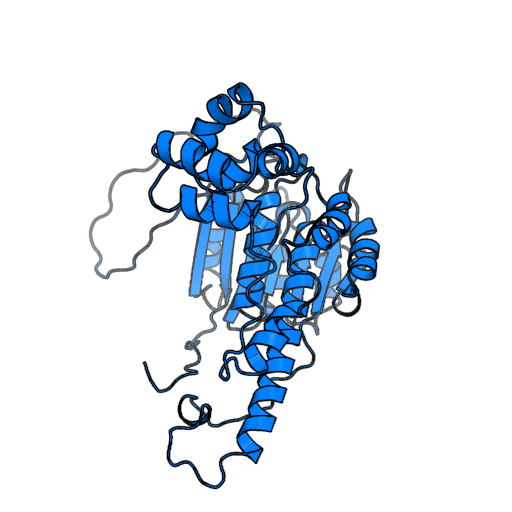.00 94.12 99 LYS A C 1
ATOM 743 O O . LYS A 1 99 ? 11.290 0.118 16.232 1.00 94.12 99 LYS A O 1
ATOM 748 N N . ALA A 1 100 ? 9.061 -0.098 16.033 1.00 95.50 100 ALA A N 1
ATOM 749 C CA . ALA A 1 100 ? 9.111 -1.403 15.388 1.00 95.50 100 ALA A CA 1
ATOM 750 C C . ALA A 1 100 ? 9.536 -1.294 13.919 1.00 95.50 100 ALA A C 1
ATOM 752 O O . ALA A 1 100 ? 10.335 -2.111 13.478 1.00 95.50 100 ALA A O 1
ATOM 753 N N . VAL A 1 101 ? 9.053 -0.282 13.194 1.00 95.38 101 VAL A N 1
ATOM 754 C CA . VAL A 1 101 ? 9.297 -0.100 11.752 1.00 95.38 101 VAL A CA 1
ATOM 755 C C . VAL A 1 101 ? 10.604 0.638 11.451 1.00 95.38 101 VAL A C 1
ATOM 757 O O . VAL A 1 101 ? 11.168 0.459 10.375 1.00 95.38 101 VAL A O 1
ATOM 760 N N . MET A 1 102 ? 11.143 1.410 12.399 1.00 93.62 102 MET A N 1
ATOM 761 C CA . MET A 1 102 ? 12.379 2.189 12.233 1.00 93.62 102 MET A CA 1
ATOM 762 C C . MET A 1 102 ? 13.563 1.426 11.601 1.00 93.62 102 MET A C 1
ATOM 764 O O . MET A 1 102 ? 14.244 2.022 10.770 1.00 93.62 102 MET A O 1
ATOM 768 N N . PRO A 1 103 ? 13.826 0.139 11.912 1.00 93.88 103 PRO A N 1
ATOM 769 C CA . PRO A 1 103 ? 14.906 -0.615 11.267 1.00 93.88 103 PRO A CA 1
ATOM 770 C C . PRO A 1 103 ? 14.757 -0.774 9.747 1.00 93.88 103 PRO A C 1
ATOM 772 O O . PRO A 1 103 ? 15.750 -1.002 9.065 1.00 93.88 103 PRO A O 1
ATOM 775 N N . LEU A 1 104 ? 13.535 -0.662 9.216 1.00 93.00 104 LEU A N 1
ATOM 776 C CA . LEU A 1 104 ? 13.258 -0.743 7.780 1.00 93.00 104 LEU A CA 1
ATOM 777 C C . LEU A 1 104 ? 13.500 0.580 7.059 1.00 93.00 104 LEU A C 1
ATOM 779 O O . LEU A 1 104 ? 13.658 0.591 5.839 1.00 93.00 104 LEU A O 1
ATOM 783 N N . TYR A 1 105 ? 13.504 1.689 7.798 1.00 91.62 105 TYR A N 1
ATOM 784 C CA . TYR A 1 105 ? 13.636 3.017 7.229 1.00 91.62 105 TYR A CA 1
ATOM 785 C C . TYR A 1 105 ? 15.074 3.292 6.792 1.00 91.62 105 TYR A C 1
ATOM 787 O O . TYR A 1 105 ? 16.017 3.214 7.581 1.00 91.62 105 TYR A O 1
ATOM 795 N N . SER A 1 106 ? 15.219 3.722 5.543 1.00 86.62 106 SER A N 1
ATOM 796 C CA . SER A 1 106 ? 16.463 4.256 5.007 1.00 86.62 106 SER A CA 1
ATOM 797 C C . SER A 1 106 ? 16.176 5.562 4.281 1.00 86.62 106 SER A C 1
ATOM 799 O O . SER A 1 106 ? 15.381 5.610 3.343 1.00 86.62 106 SER A O 1
ATOM 801 N N . MET A 1 107 ? 16.869 6.626 4.691 1.00 84.31 107 MET A N 1
ATOM 802 C CA . MET A 1 107 ? 16.750 7.949 4.070 1.00 84.31 107 MET A CA 1
ATOM 803 C C . MET A 1 107 ? 17.116 7.931 2.577 1.00 84.31 107 MET A C 1
ATOM 805 O O . MET A 1 107 ? 16.656 8.780 1.821 1.00 84.31 107 MET A O 1
ATOM 809 N N . HIS A 1 108 ? 17.939 6.973 2.144 1.00 80.81 108 HIS A N 1
ATOM 810 C CA . HIS A 1 108 ? 18.381 6.862 0.754 1.00 80.81 108 HIS A CA 1
ATOM 811 C C . HIS A 1 108 ? 17.331 6.251 -0.177 1.00 80.81 108 HIS A C 1
ATOM 813 O O . HIS A 1 108 ? 17.430 6.467 -1.379 1.00 80.81 108 HIS A O 1
ATOM 819 N N . MET A 1 109 ? 16.340 5.538 0.369 1.00 80.81 109 MET A N 1
ATOM 820 C CA . MET A 1 109 ? 15.284 4.905 -0.429 1.00 80.81 109 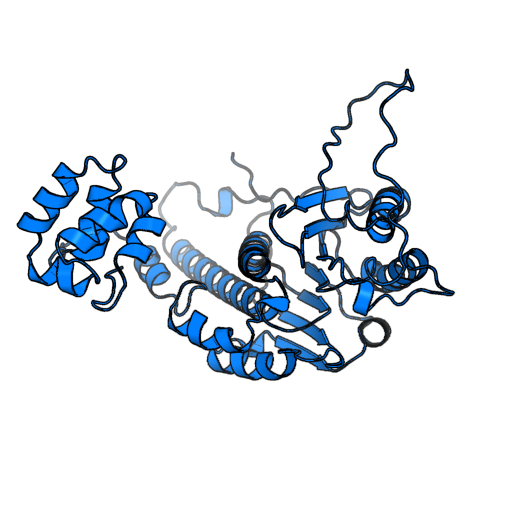MET A CA 1
ATOM 821 C C . MET A 1 109 ? 14.140 5.867 -0.754 1.00 80.81 109 MET A C 1
ATOM 823 O O . MET A 1 109 ? 13.419 5.667 -1.717 1.00 80.81 109 MET A O 1
ATOM 827 N N . GLY A 1 110 ? 13.969 6.943 0.023 1.00 83.00 110 GLY A N 1
ATOM 828 C CA . GLY A 1 110 ? 12.951 7.940 -0.290 1.00 83.00 110 GLY A CA 1
ATOM 829 C C . GLY A 1 110 ? 11.516 7.401 -0.194 1.00 83.00 110 GLY A C 1
ATOM 830 O O . GLY A 1 110 ? 10.672 7.723 -1.025 1.00 83.00 110 GLY A O 1
ATOM 831 N N . CYS A 1 111 ? 11.193 6.616 0.830 1.00 87.00 111 CYS A N 1
ATOM 832 C CA . CYS A 1 111 ? 9.856 6.025 0.977 1.00 87.00 111 CYS A CA 1
ATOM 833 C C . CYS A 1 111 ? 8.967 6.719 2.033 1.00 87.00 111 CYS A C 1
ATOM 835 O O . CYS A 1 111 ? 7.860 6.257 2.305 1.00 87.00 111 CYS A O 1
ATOM 837 N N . GLU A 1 112 ? 9.419 7.817 2.650 1.00 88.75 112 GLU A N 1
ATOM 838 C CA . GLU A 1 112 ? 8.795 8.453 3.823 1.00 88.75 112 GLU A CA 1
ATOM 839 C C . GLU A 1 112 ? 7.357 8.933 3.594 1.00 88.75 112 GLU A C 1
ATOM 841 O O . GLU A 1 112 ? 6.524 8.803 4.486 1.00 88.75 112 GLU A O 1
ATOM 846 N N . ASN A 1 113 ? 7.045 9.426 2.393 1.00 90.69 113 ASN A N 1
ATOM 847 C CA . ASN A 1 113 ? 5.684 9.818 2.012 1.00 90.69 113 ASN A CA 1
ATOM 848 C C . ASN A 1 113 ? 4.921 8.676 1.333 1.00 90.69 113 ASN A C 1
ATOM 850 O O . ASN A 1 113 ? 3.690 8.633 1.385 1.00 90.69 113 ASN A O 1
ATOM 854 N N . MET A 1 114 ? 5.647 7.733 0.725 1.00 91.69 114 MET A N 1
ATOM 855 C CA . MET A 1 114 ? 5.052 6.606 0.016 1.00 91.69 114 MET A CA 1
ATOM 856 C C . MET A 1 114 ? 4.371 5.638 0.982 1.00 91.69 114 MET A C 1
ATOM 858 O O . MET A 1 114 ? 3.233 5.250 0.745 1.00 91.69 114 MET A O 1
ATOM 862 N N . GLY A 1 115 ? 5.013 5.307 2.106 1.00 93.75 115 GLY A N 1
ATOM 863 C CA . GLY A 1 115 ? 4.429 4.438 3.133 1.00 93.75 115 GLY A CA 1
ATOM 864 C C . GLY A 1 115 ? 3.043 4.912 3.606 1.00 93.75 115 GLY A C 1
ATOM 865 O O . GLY A 1 115 ? 2.064 4.180 3.445 1.00 93.75 115 GLY A O 1
ATOM 866 N N . PRO A 1 116 ? 2.907 6.149 4.125 1.00 94.44 116 PRO A N 1
ATOM 867 C CA . PRO A 1 116 ? 1.614 6.703 4.533 1.00 94.44 116 PRO A CA 1
ATOM 868 C C . PRO A 1 116 ? 0.572 6.778 3.406 1.00 94.44 116 PRO A C 1
ATOM 870 O O . PRO A 1 116 ? -0.614 6.532 3.652 1.00 94.44 116 PRO A O 1
ATOM 873 N N . LEU A 1 117 ? 0.993 7.087 2.173 1.00 94.06 117 LEU A N 1
ATOM 874 C CA . LEU A 1 117 ? 0.105 7.086 1.008 1.00 94.06 117 LEU A CA 1
ATOM 875 C C . LEU A 1 117 ? -0.431 5.678 0.717 1.00 94.06 117 LEU A C 1
ATOM 877 O O . LEU A 1 117 ? -1.640 5.505 0.560 1.00 94.06 117 LEU A O 1
ATOM 881 N N . LEU A 1 118 ? 0.451 4.678 0.681 1.00 96.25 118 LEU A N 1
ATOM 882 C CA . LEU A 1 118 ? 0.098 3.279 0.452 1.00 96.25 118 LEU A CA 1
ATOM 883 C C . LEU A 1 118 ? -0.813 2.740 1.556 1.00 96.25 118 LEU A C 1
ATOM 885 O O . LEU A 1 118 ? -1.787 2.054 1.245 1.00 96.25 118 LEU A O 1
ATOM 889 N N . HIS A 1 119 ? -0.561 3.093 2.824 1.00 97.12 119 HIS A N 1
ATOM 890 C CA . HIS A 1 119 ? -1.468 2.763 3.929 1.00 97.12 119 HIS A CA 1
ATOM 891 C C . HIS A 1 119 ? -2.858 3.345 3.677 1.00 97.12 119 HIS A C 1
ATOM 893 O O . HIS A 1 119 ? -3.833 2.600 3.623 1.00 97.12 119 HIS A O 1
ATOM 899 N N . SER A 1 120 ? -2.942 4.654 3.424 1.00 95.88 120 SER A N 1
ATOM 900 C CA . SER A 1 120 ? -4.215 5.353 3.212 1.00 95.88 120 SER A CA 1
ATOM 901 C C . SER A 1 120 ? -4.998 4.779 2.031 1.00 95.88 120 SER A C 1
ATOM 903 O O . SER A 1 120 ? -6.200 4.534 2.136 1.00 95.88 120 SER A O 1
ATOM 905 N N . LEU A 1 121 ? -4.317 4.511 0.915 1.00 95.56 121 LEU A N 1
ATOM 906 C CA . LEU A 1 121 ? -4.947 3.943 -0.269 1.00 95.56 121 LEU A CA 1
ATOM 907 C C . LEU A 1 121 ? -5.427 2.510 -0.019 1.00 95.56 121 LEU A C 1
ATOM 909 O O . LEU A 1 121 ? -6.553 2.177 -0.375 1.00 95.56 121 LEU A O 1
ATOM 913 N N . THR A 1 122 ? -4.623 1.685 0.652 1.00 96.44 122 THR A N 1
ATOM 914 C CA . THR A 1 122 ? -4.993 0.311 1.028 1.00 96.44 122 THR A CA 1
ATOM 915 C C . THR A 1 122 ? -6.188 0.300 1.981 1.00 96.44 122 THR A C 1
ATOM 917 O O . THR A 1 122 ? -7.094 -0.520 1.835 1.00 96.44 122 THR A O 1
ATOM 920 N N . ARG A 1 123 ? -6.252 1.236 2.936 1.00 94.69 123 ARG A N 1
ATOM 921 C CA . ARG A 1 123 ? -7.412 1.409 3.827 1.00 94.69 123 ARG A CA 1
ATOM 922 C C . ARG A 1 123 ? -8.677 1.786 3.063 1.00 94.69 123 ARG A C 1
ATOM 924 O O . ARG A 1 123 ? -9.762 1.314 3.405 1.00 94.69 123 ARG A O 1
ATOM 931 N N . PHE A 1 124 ? -8.519 2.618 2.034 1.00 92.81 124 PHE A N 1
ATOM 932 C CA . PHE A 1 124 ? -9.610 3.095 1.195 1.00 92.81 124 PHE A CA 1
ATOM 933 C C . PHE A 1 124 ? -10.157 2.001 0.270 1.00 92.81 124 PHE A C 1
ATOM 935 O O . PHE A 1 124 ? -11.366 1.800 0.219 1.00 92.81 124 PHE A O 1
ATOM 942 N N . VAL A 1 125 ? -9.286 1.271 -0.436 1.00 91.81 125 VAL A N 1
ATOM 943 C CA . VAL A 1 125 ? -9.711 0.273 -1.438 1.00 91.81 125 VAL A CA 1
ATOM 944 C C . VAL A 1 125 ? -9.942 -1.124 -0.863 1.00 91.81 125 VAL A C 1
ATOM 946 O O . VAL A 1 125 ? -10.551 -1.952 -1.530 1.00 91.81 125 VAL A O 1
ATOM 949 N N . LYS A 1 126 ? -9.483 -1.377 0.370 1.00 93.44 126 LYS A N 1
ATOM 950 C CA . LYS A 1 126 ? -9.632 -2.643 1.110 1.00 93.44 126 LYS A CA 1
ATOM 951 C C . LYS A 1 126 ? -9.273 -3.894 0.285 1.00 93.44 126 LYS A C 1
ATOM 953 O O . LYS A 1 126 ? -10.094 -4.805 0.181 1.00 93.44 126 LYS A O 1
ATOM 958 N N . PRO A 1 127 ? -8.059 -3.953 -0.290 1.00 94.62 127 PRO A N 1
ATOM 959 C CA . PRO A 1 127 ? -7.667 -5.058 -1.154 1.00 94.62 127 PRO A CA 1
ATOM 960 C C . PRO A 1 127 ? -7.512 -6.362 -0.365 1.00 94.62 127 PRO A C 1
ATOM 962 O O . PRO A 1 127 ? -7.233 -6.355 0.840 1.00 94.62 127 PRO A O 1
ATOM 965 N N . ARG A 1 128 ? -7.695 -7.491 -1.053 1.00 93.50 128 ARG A N 1
ATOM 966 C CA . ARG A 1 128 ? -7.617 -8.840 -0.481 1.00 93.50 128 ARG A CA 1
ATOM 967 C C . ARG A 1 128 ? -6.316 -9.549 -0.827 1.00 93.50 128 ARG A C 1
ATOM 969 O O . ARG A 1 128 ? -5.799 -10.289 0.006 1.00 93.50 128 ARG A O 1
ATOM 976 N N . CYS A 1 129 ? -5.790 -9.351 -2.029 1.00 96.38 129 CYS A N 1
ATOM 977 C CA . CYS A 1 129 ? -4.563 -10.000 -2.470 1.00 96.38 129 CYS A CA 1
ATOM 978 C C . CYS A 1 129 ? -3.629 -8.947 -3.054 1.00 96.38 129 CYS A C 1
ATOM 980 O O . CYS A 1 129 ? -3.726 -8.565 -4.223 1.00 96.38 129 CYS A O 1
ATOM 982 N N . CYS A 1 130 ? -2.727 -8.476 -2.199 1.00 98.06 130 CYS A N 1
ATOM 983 C CA . CYS A 1 130 ? -1.730 -7.494 -2.565 1.00 98.06 130 CYS A CA 1
ATOM 984 C C . CYS A 1 130 ? -0.465 -8.189 -3.064 1.00 98.06 130 CYS A C 1
ATOM 986 O O . CYS A 1 130 ? 0.005 -9.142 -2.438 1.00 98.06 130 CYS A O 1
ATOM 988 N N . LEU A 1 131 ? 0.122 -7.664 -4.133 1.00 98.12 131 LEU A N 1
ATOM 989 C CA . LEU A 1 131 ? 1.490 -7.962 -4.536 1.00 98.12 131 LEU A CA 1
ATOM 990 C C . LEU A 1 131 ? 2.355 -6.731 -4.300 1.00 98.12 131 LEU A C 1
ATOM 992 O O . LEU A 1 131 ? 1.996 -5.630 -4.699 1.00 98.12 131 LEU A O 1
ATOM 996 N N . GLU A 1 132 ? 3.514 -6.935 -3.709 1.00 97.31 132 GLU A N 1
ATOM 997 C CA . GLU A 1 132 ? 4.618 -6.000 -3.712 1.00 97.31 132 GLU A CA 1
ATOM 998 C C . GLU A 1 132 ? 5.810 -6.671 -4.385 1.00 97.31 132 GLU A C 1
ATOM 1000 O O . GLU A 1 132 ? 6.204 -7.779 -4.014 1.00 97.31 132 GLU A O 1
ATOM 1005 N N . VAL A 1 133 ? 6.354 -6.014 -5.402 1.00 94.31 133 VAL A N 1
ATOM 1006 C CA . VAL A 1 133 ? 7.640 -6.389 -5.982 1.00 94.31 133 VAL A CA 1
ATOM 1007 C C . VAL A 1 133 ? 8.682 -5.487 -5.339 1.00 94.31 133 VAL A C 1
ATOM 1009 O O . VAL A 1 133 ? 8.663 -4.278 -5.562 1.00 94.31 133 VAL A O 1
ATOM 1012 N N . GLY A 1 134 ? 9.510 -6.091 -4.494 1.00 92.31 134 GLY A N 1
ATOM 1013 C CA . GLY A 1 134 ? 10.269 -5.438 -3.435 1.00 92.31 134 GLY A CA 1
ATOM 1014 C C . GLY A 1 134 ? 9.761 -5.828 -2.041 1.00 92.31 134 GLY A C 1
ATOM 1015 O O . GLY A 1 134 ? 8.708 -6.453 -1.869 1.00 92.31 134 GLY A O 1
ATOM 1016 N N . ALA A 1 135 ? 10.544 -5.488 -1.023 1.00 93.12 135 ALA A N 1
ATOM 1017 C CA . ALA A 1 135 ? 10.153 -5.609 0.373 1.00 93.12 135 ALA A CA 1
ATOM 1018 C C . ALA A 1 135 ? 10.925 -4.610 1.247 1.00 93.12 135 ALA A C 1
ATOM 1020 O O . ALA A 1 135 ? 12.131 -4.415 1.094 1.00 93.12 135 ALA A O 1
ATOM 1021 N N . GLY A 1 136 ? 10.259 -4.018 2.238 1.00 93.50 136 GLY A N 1
ATOM 1022 C CA . GLY A 1 136 ? 10.922 -3.120 3.177 1.00 93.50 136 GLY A CA 1
ATOM 1023 C C . GLY A 1 136 ? 9.973 -2.198 3.929 1.00 93.50 136 GLY A C 1
ATOM 1024 O O . GLY A 1 136 ? 8.996 -2.629 4.542 1.00 93.50 136 GLY A O 1
ATOM 1025 N N . TYR A 1 137 ? 10.315 -0.910 3.946 1.00 94.44 137 TYR A N 1
ATOM 1026 C CA . TYR A 1 137 ? 9.624 0.105 4.743 1.00 94.44 137 TYR A CA 1
ATOM 1027 C C . TYR A 1 137 ? 8.147 0.250 4.355 1.00 94.44 137 TYR A C 1
ATOM 1029 O O . TYR A 1 137 ? 7.276 0.230 5.221 1.00 94.44 137 TYR A O 1
ATOM 1037 N N . THR A 1 138 ? 7.870 0.347 3.057 1.00 95.56 138 THR A N 1
ATOM 1038 C CA . THR A 1 138 ? 6.542 0.407 2.421 1.00 95.56 138 THR A CA 1
ATOM 1039 C C . THR A 1 138 ? 5.682 -0.812 2.761 1.00 95.56 138 THR A C 1
ATOM 1041 O O . THR A 1 138 ? 4.516 -0.650 3.136 1.00 95.56 138 THR A O 1
ATOM 1044 N N . SER A 1 139 ? 6.264 -2.013 2.774 1.00 97.44 139 SER A N 1
ATOM 1045 C CA . SER A 1 139 ? 5.579 -3.256 3.156 1.00 97.44 139 SER A CA 1
ATOM 1046 C C . SER A 1 139 ? 4.959 -3.201 4.553 1.00 97.44 139 SER A C 1
ATOM 1048 O O . SER A 1 139 ? 3.853 -3.699 4.762 1.00 97.44 139 SER A O 1
ATOM 1050 N N . ALA A 1 140 ? 5.628 -2.572 5.528 1.00 97.19 140 ALA A N 1
ATOM 1051 C CA . ALA A 1 140 ? 5.096 -2.454 6.888 1.00 97.19 140 ALA A CA 1
ATOM 1052 C C . ALA A 1 140 ? 3.791 -1.638 6.934 1.00 97.19 140 ALA A C 1
ATOM 1054 O O . ALA A 1 140 ? 2.875 -1.969 7.690 1.00 97.19 140 ALA A O 1
ATOM 1055 N N . PHE A 1 141 ? 3.676 -0.607 6.091 1.00 97.62 141 PHE A N 1
ATOM 1056 C CA . PHE A 1 141 ? 2.456 0.192 5.954 1.00 97.62 141 PHE A CA 1
ATOM 1057 C C . PHE A 1 141 ? 1.332 -0.589 5.275 1.00 97.62 141 PHE A C 1
ATOM 1059 O O . PHE A 1 141 ? 0.190 -0.523 5.732 1.00 97.62 141 PHE A O 1
ATOM 1066 N N . LEU A 1 142 ? 1.645 -1.351 4.223 1.00 97.94 142 LEU A N 1
ATOM 1067 C CA . LEU A 1 142 ? 0.678 -2.222 3.553 1.00 97.94 142 LEU A CA 1
ATOM 1068 C C . LEU A 1 142 ? 0.132 -3.283 4.521 1.00 97.94 142 LEU A C 1
ATOM 1070 O O . LEU A 1 142 ? -1.082 -3.421 4.658 1.00 97.94 142 LEU A O 1
ATOM 1074 N N . LEU A 1 143 ? 1.008 -3.975 5.259 1.00 97.81 143 LEU A N 1
ATOM 1075 C CA . LEU A 1 143 ? 0.610 -4.972 6.260 1.00 97.81 143 LEU A CA 1
ATOM 1076 C C . LEU A 1 143 ? -0.282 -4.371 7.348 1.00 97.81 143 LEU A C 1
ATOM 1078 O O . LEU A 1 143 ? -1.313 -4.957 7.684 1.00 97.81 143 LEU A O 1
ATOM 1082 N N . GLN A 1 144 ? 0.091 -3.200 7.875 1.00 97.25 144 GLN A N 1
ATOM 1083 C CA . GLN A 1 144 ? -0.713 -2.516 8.882 1.00 97.25 144 GLN A CA 1
ATOM 1084 C C . GLN A 1 144 ? -2.091 -2.144 8.325 1.00 97.25 144 GLN A C 1
ATOM 1086 O O . GLN A 1 144 ? -3.098 -2.382 8.982 1.00 97.25 144 GLN A O 1
ATOM 1091 N N . ALA A 1 145 ? -2.164 -1.631 7.095 1.00 96.75 145 ALA A N 1
ATOM 1092 C CA . ALA A 1 145 ? -3.437 -1.269 6.481 1.00 96.75 145 ALA A CA 1
ATOM 1093 C C . ALA A 1 145 ? -4.362 -2.474 6.267 1.00 96.75 145 ALA A C 1
ATOM 1095 O O . ALA A 1 145 ? -5.572 -2.361 6.474 1.00 96.75 145 ALA A O 1
ATOM 1096 N N . LEU A 1 146 ? -3.810 -3.626 5.875 1.00 96.38 146 LEU A N 1
ATOM 1097 C CA . LEU A 1 146 ? -4.568 -4.870 5.735 1.00 96.38 146 LEU A CA 1
ATOM 1098 C C . LEU A 1 146 ? -5.114 -5.366 7.079 1.00 96.38 146 LEU A C 1
ATOM 1100 O O . LEU A 1 146 ? -6.262 -5.808 7.150 1.00 96.38 146 LEU A O 1
ATOM 1104 N N . GLU A 1 147 ? -4.320 -5.259 8.145 1.00 95.75 147 GLU A N 1
ATOM 1105 C CA . GLU A 1 147 ? -4.761 -5.602 9.496 1.00 95.75 147 GLU A CA 1
ATOM 1106 C C . GLU A 1 147 ? -5.848 -4.653 10.004 1.00 95.75 147 GLU A C 1
ATOM 1108 O O . GLU A 1 147 ? -6.890 -5.105 10.481 1.00 95.75 147 GLU A O 1
ATOM 1113 N N . ASP A 1 148 ? -5.654 -3.347 9.836 1.00 94.38 148 ASP A N 1
ATOM 1114 C CA . ASP A 1 148 ? -6.647 -2.341 10.203 1.00 94.38 148 ASP A CA 1
ATOM 1115 C C . ASP A 1 148 ? -7.961 -2.562 9.433 1.00 94.38 148 ASP A C 1
ATOM 1117 O O . ASP A 1 148 ? -9.048 -2.454 10.002 1.00 94.38 148 ASP A O 1
ATOM 1121 N N . ASN A 1 149 ? -7.876 -2.913 8.140 1.00 94.00 149 ASN A N 1
ATOM 1122 C CA . ASN A 1 149 ? -9.039 -3.242 7.312 1.00 94.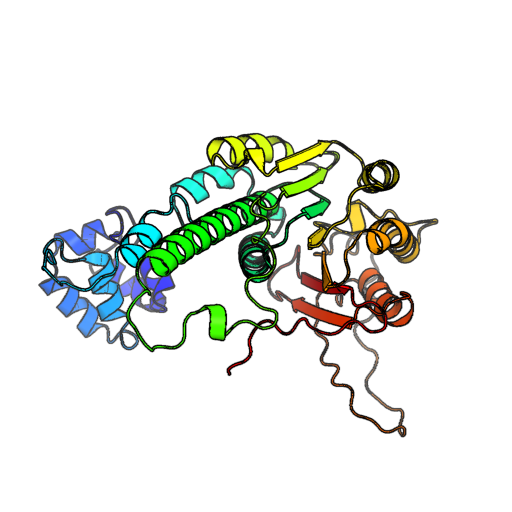00 149 ASN A CA 1
ATOM 1123 C C . ASN A 1 149 ? -9.809 -4.420 7.878 1.00 94.00 149 ASN A C 1
ATOM 1125 O O . ASN A 1 149 ? -11.022 -4.331 8.037 1.00 94.00 149 ASN A O 1
ATOM 1129 N N . TRP A 1 150 ? -9.114 -5.502 8.201 1.00 93.12 150 TRP A N 1
ATOM 1130 C CA . TRP A 1 150 ? -9.748 -6.681 8.763 1.00 93.12 150 TRP A CA 1
ATOM 1131 C C . TRP A 1 150 ? -10.429 -6.392 10.104 1.00 93.12 150 TRP A C 1
ATOM 1133 O O . TRP A 1 150 ? -11.594 -6.749 10.270 1.00 93.12 150 TRP A O 1
ATOM 1143 N N . ARG A 1 151 ? -9.759 -5.683 11.024 1.00 91.00 151 ARG A N 1
ATOM 1144 C CA . ARG A 1 151 ? -10.347 -5.297 12.321 1.00 91.00 151 ARG A CA 1
ATOM 1145 C C . ARG A 1 151 ? -11.597 -4.446 12.143 1.00 91.00 151 ARG A C 1
ATOM 1147 O O . ARG A 1 151 ? -12.608 -4.689 12.796 1.00 91.00 151 ARG A O 1
ATOM 1154 N N . GLU A 1 152 ? -11.542 -3.475 11.236 1.00 89.81 152 GLU A N 1
ATOM 1155 C CA . GLU A 1 152 ? -12.692 -2.639 10.901 1.00 89.81 152 GLU A CA 1
ATOM 1156 C C . GLU A 1 152 ? -13.855 -3.487 10.369 1.00 89.81 152 GLU A C 1
ATOM 1158 O O . GLU A 1 152 ? -14.983 -3.322 10.827 1.00 89.81 152 GLU A O 1
ATOM 1163 N N . MET A 1 153 ? -13.593 -4.442 9.468 1.00 86.38 153 MET A N 1
ATOM 1164 C CA . MET A 1 153 ? -14.640 -5.322 8.938 1.00 86.38 153 MET A CA 1
ATOM 1165 C C . MET A 1 153 ? -15.251 -6.226 10.014 1.00 86.38 153 MET A C 1
ATOM 1167 O O . MET A 1 153 ? -16.468 -6.400 10.044 1.00 86.38 153 MET A O 1
ATOM 1171 N N . GLN A 1 154 ? -14.445 -6.756 10.936 1.00 86.19 154 GLN A N 1
ATOM 1172 C CA . GLN A 1 154 ? -14.950 -7.536 12.069 1.00 86.19 154 GLN A CA 1
ATOM 1173 C C . GLN A 1 154 ? -15.824 -6.709 13.010 1.00 86.19 154 GLN A C 1
ATOM 1175 O O . GLN A 1 154 ? -16.857 -7.186 13.491 1.00 86.19 154 GLN A O 1
ATOM 1180 N N . PHE A 1 155 ? -15.412 -5.468 13.271 1.00 86.56 155 PHE A N 1
ATOM 1181 C CA . PHE A 1 155 ? -16.186 -4.537 14.074 1.00 86.56 155 PHE A CA 1
ATOM 1182 C C . PHE A 1 155 ? -17.538 -4.243 13.417 1.00 86.56 155 PHE A C 1
ATOM 1184 O O . PHE A 1 155 ? -18.574 -4.364 14.073 1.00 86.56 155 PHE A O 1
ATOM 1191 N N . TRP A 1 156 ? -17.542 -3.942 12.114 1.00 82.00 156 TRP A N 1
ATOM 1192 C CA . TRP A 1 156 ? -18.769 -3.724 11.347 1.00 82.00 156 TRP A CA 1
ATOM 1193 C C . TRP A 1 156 ? -19.715 -4.923 11.404 1.00 82.00 156 TRP A C 1
ATOM 1195 O O . TRP A 1 156 ? -20.909 -4.739 11.643 1.00 82.00 156 TRP A O 1
ATOM 1205 N N . GLU A 1 157 ? -19.200 -6.141 11.238 1.00 82.31 157 GLU A N 1
ATOM 1206 C CA . GLU A 1 157 ? -20.017 -7.358 11.265 1.00 82.31 157 GLU A CA 1
ATOM 1207 C C . GLU A 1 157 ? -20.619 -7.619 12.656 1.00 82.31 157 GLU A C 1
ATOM 1209 O O . GLU A 1 157 ? -21.805 -7.936 12.796 1.00 82.31 157 GLU A O 1
ATOM 1214 N N . SER A 1 158 ? -19.824 -7.402 13.706 1.00 83.62 158 SER A N 1
ATOM 1215 C CA . SER A 1 158 ? -20.268 -7.532 15.099 1.00 83.62 158 SER A CA 1
ATOM 1216 C C . SER A 1 158 ? -21.346 -6.500 15.436 1.00 83.62 158 SER A C 1
ATOM 1218 O O . SER A 1 158 ? -22.396 -6.833 15.996 1.00 83.62 158 SER A O 1
ATOM 1220 N N . TRP A 1 159 ? -21.126 -5.243 15.041 1.00 82.56 159 TRP A N 1
ATOM 1221 C CA . TRP A 1 159 ? -22.092 -4.165 15.217 1.00 82.56 159 TRP A CA 1
ATOM 1222 C C . TRP A 1 159 ? -23.393 -4.460 14.465 1.00 82.56 159 TRP A C 1
ATOM 1224 O O . TRP A 1 159 ? -24.472 -4.389 15.060 1.00 82.56 159 TRP A O 1
ATOM 1234 N N . ARG A 1 160 ? -23.310 -4.884 13.199 1.00 76.75 160 ARG A N 1
ATOM 1235 C CA . ARG A 1 160 ? -24.469 -5.247 12.369 1.00 76.75 160 ARG A CA 1
ATOM 1236 C C . ARG A 1 160 ? -25.290 -6.381 12.986 1.00 76.75 160 ARG A C 1
ATOM 1238 O O . ARG A 1 160 ? -26.521 -6.295 13.050 1.00 76.75 160 ARG A O 1
ATOM 1245 N N . SER A 1 161 ? -24.614 -7.412 13.487 1.00 79.00 161 SER A N 1
ATOM 1246 C CA . SER A 1 161 ? -25.246 -8.536 14.184 1.00 79.00 161 SER A CA 1
ATOM 1247 C C . SER A 1 161 ? -25.981 -8.071 15.446 1.00 79.00 161 SER A C 1
ATOM 1249 O O . SER A 1 161 ? -27.123 -8.466 15.689 1.00 79.00 161 SER A O 1
ATOM 1251 N N . SER A 1 162 ? -25.379 -7.155 16.215 1.00 81.00 162 SER A N 1
ATOM 1252 C CA . SER A 1 162 ? -26.002 -6.592 17.420 1.00 81.00 162 SER A CA 1
ATOM 1253 C C . SER A 1 162 ? -27.263 -5.769 17.114 1.00 81.00 162 SER A C 1
ATOM 1255 O O . SER A 1 162 ? -28.247 -5.850 17.851 1.00 81.00 162 SER A O 1
ATOM 1257 N N . GLN A 1 163 ? -27.282 -5.022 16.005 1.00 73.50 163 GLN A N 1
ATOM 1258 C CA . GLN A 1 163 ? -28.432 -4.205 15.603 1.00 73.50 163 GLN A CA 1
ATOM 1259 C C . GLN A 1 163 ? -29.605 -5.059 15.122 1.00 73.50 163 GLN A C 1
ATOM 1261 O O . GLN A 1 163 ? -30.746 -4.796 15.493 1.00 73.50 163 GLN A O 1
ATOM 1266 N N . SER A 1 164 ? -29.324 -6.130 14.377 1.00 69.25 164 SER A N 1
ATOM 1267 C CA . SER A 1 164 ? -30.350 -7.056 13.875 1.00 69.25 164 SER A CA 1
ATOM 1268 C C . SER A 1 164 ? -31.138 -7.736 15.004 1.00 69.25 164 SER A C 1
ATOM 1270 O O . SER A 1 164 ? -32.307 -8.068 14.837 1.00 69.25 164 SER A O 1
ATOM 1272 N N . SER A 1 165 ? -30.528 -7.894 16.185 1.00 66.25 165 SER A N 1
ATOM 1273 C CA . SER A 1 165 ? -31.205 -8.423 17.378 1.00 66.25 165 SER A CA 1
ATOM 1274 C C . SER A 1 165 ? -32.113 -7.410 18.099 1.00 66.25 165 SER A C 1
ATOM 1276 O O . SER A 1 165 ? -32.979 -7.812 18.875 1.00 66.25 165 SER A O 1
ATOM 1278 N N . LYS A 1 166 ? -31.942 -6.103 17.846 1.00 67.06 166 LYS A N 1
ATOM 1279 C CA . LYS A 1 166 ? -32.648 -5.008 18.541 1.00 67.06 166 LYS A CA 1
ATOM 1280 C C . LYS A 1 166 ? -33.821 -4.421 17.741 1.00 67.06 166 LYS A C 1
ATOM 1282 O O . LYS A 1 166 ? -34.700 -3.798 18.330 1.00 67.06 166 LYS A O 1
ATOM 1287 N N . THR A 1 167 ? -33.871 -4.609 16.423 1.00 54.62 167 THR A N 1
ATOM 1288 C CA . THR A 1 167 ? -34.792 -3.909 15.502 1.00 54.62 167 THR A CA 1
ATOM 1289 C C . THR A 1 167 ? -36.187 -4.530 15.343 1.00 54.62 167 THR A C 1
ATOM 1291 O O . THR A 1 167 ? -36.878 -4.227 14.374 1.00 54.62 167 THR A O 1
ATOM 1294 N N . SER A 1 168 ? -36.693 -5.320 16.299 1.00 55.00 168 SER A N 1
ATOM 1295 C CA . SER A 1 168 ? -38.067 -5.847 16.190 1.00 55.00 168 SER A CA 1
ATOM 1296 C C . SER A 1 168 ? -39.177 -4.785 16.312 1.00 55.00 168 SER A C 1
ATOM 1298 O O . SER A 1 168 ? -40.324 -5.116 16.036 1.00 55.00 168 SER A O 1
ATOM 1300 N N . ASN A 1 169 ? -38.876 -3.526 16.678 1.00 55.78 169 ASN A N 1
ATOM 1301 C CA . ASN A 1 169 ? -39.906 -2.514 16.981 1.00 55.78 169 ASN A CA 1
ATOM 1302 C C . ASN A 1 169 ? -39.639 -1.061 16.515 1.00 55.78 169 ASN A C 1
ATOM 1304 O O . ASN A 1 169 ? -40.416 -0.176 16.870 1.00 55.78 169 ASN A O 1
ATOM 1308 N N . THR A 1 170 ? -38.597 -0.762 15.729 1.00 56.38 170 THR A N 1
ATOM 1309 C CA . THR A 1 170 ? -38.319 0.617 15.264 1.00 56.38 170 THR A CA 1
ATOM 1310 C C . THR A 1 170 ? -38.491 0.767 13.752 1.00 56.38 170 THR A C 1
ATOM 1312 O O . THR A 1 170 ? -37.793 0.150 12.957 1.00 56.38 170 THR A O 1
ATOM 1315 N N . SER A 1 171 ? -39.419 1.633 13.340 1.00 56.72 171 SER A N 1
ATOM 1316 C CA . SER A 1 171 ? -39.818 1.889 11.945 1.00 56.72 171 SER A CA 1
ATOM 1317 C C . SER A 1 171 ? -38.863 2.807 11.158 1.00 56.72 171 SER A C 1
ATOM 1319 O O . SER A 1 171 ? -39.296 3.511 10.246 1.00 56.72 171 SER A O 1
ATOM 1321 N N . GLY A 1 172 ? -37.582 2.863 11.533 1.00 58.94 172 GLY A N 1
ATOM 1322 C CA . GLY A 1 172 ? -36.564 3.668 10.847 1.00 58.94 172 GLY A CA 1
ATOM 1323 C C . GLY A 1 172 ? -35.883 2.906 9.700 1.00 58.94 172 GLY A C 1
ATOM 1324 O O . GLY A 1 172 ? -35.894 1.674 9.702 1.00 58.94 172 GLY A O 1
ATOM 1325 N N . PRO A 1 173 ? -35.272 3.602 8.722 1.00 58.31 173 PRO A N 1
ATOM 1326 C CA . PRO A 1 173 ? -34.474 2.947 7.690 1.00 58.31 173 PRO A CA 1
ATOM 1327 C C . PRO A 1 173 ? -33.295 2.204 8.332 1.00 58.31 173 PRO A C 1
ATOM 1329 O O . PRO A 1 173 ? -32.488 2.797 9.046 1.00 58.31 173 PRO A O 1
ATOM 1332 N N . THR A 1 174 ? -33.195 0.897 8.089 1.00 65.31 174 THR A N 1
ATOM 1333 C CA . THR A 1 174 ? -32.047 0.093 8.528 1.00 65.31 174 THR A CA 1
ATOM 1334 C C . THR A 1 174 ? -30.828 0.405 7.650 1.00 65.31 174 THR A C 1
ATOM 1336 O O . THR A 1 174 ? -31.008 0.773 6.488 1.00 65.31 174 THR A O 1
ATOM 1339 N N . PRO A 1 175 ? -29.583 0.220 8.126 1.00 65.94 175 PRO A N 1
ATOM 1340 C CA . PRO A 1 175 ? -28.379 0.373 7.293 1.00 65.94 175 PRO A CA 1
ATOM 1341 C C . PRO A 1 175 ? -28.440 -0.430 5.981 1.00 65.94 175 PRO A C 1
ATOM 1343 O O . PRO A 1 175 ? -27.923 -0.021 4.947 1.00 65.94 175 PRO A O 1
ATOM 1346 N N . GLU A 1 176 ? -29.152 -1.555 5.997 1.00 67.62 176 GLU A N 1
ATOM 1347 C CA . GLU A 1 176 ? -29.363 -2.423 4.838 1.00 67.62 176 GLU A CA 1
ATOM 1348 C C . GLU A 1 176 ? -30.222 -1.774 3.748 1.00 67.62 176 GLU A C 1
ATOM 1350 O O . GLU A 1 176 ? -30.084 -2.105 2.572 1.00 67.62 176 GLU A O 1
ATOM 1355 N N . SER A 1 177 ? -31.080 -0.820 4.118 1.00 66.94 177 SER A N 1
ATOM 1356 C CA . SER A 1 177 ? -31.895 -0.067 3.163 1.00 66.94 177 SER A CA 1
ATOM 1357 C C . SER A 1 177 ? -31.064 0.872 2.282 1.00 66.94 177 SER A C 1
ATOM 1359 O O . SER A 1 177 ? -31.520 1.251 1.202 1.00 66.94 177 SER A O 1
ATOM 1361 N N . TRP A 1 178 ? -29.838 1.210 2.703 1.00 66.19 178 TRP A N 1
ATOM 1362 C CA . TRP A 1 178 ? -28.944 2.098 1.961 1.00 66.19 178 TRP A CA 1
ATOM 1363 C C . TRP A 1 178 ? -28.133 1.344 0.905 1.00 66.19 178 TRP A C 1
ATOM 1365 O O . TRP A 1 178 ? -27.663 1.972 -0.039 1.00 66.19 178 TRP A O 1
ATOM 1375 N N . LEU A 1 179 ? -28.008 0.018 1.020 1.00 65.94 179 LEU A N 1
ATOM 1376 C CA . LEU A 1 179 ? -27.190 -0.809 0.133 1.00 65.94 179 LEU A CA 1
ATOM 1377 C C . LEU A 1 179 ? -27.952 -1.253 -1.130 1.00 65.94 179 LEU A C 1
ATOM 1379 O O . LEU A 1 179 ? -29.139 -1.606 -1.105 1.00 65.94 179 LEU A O 1
ATOM 1383 N N . VAL A 1 180 ? -27.259 -1.270 -2.268 1.00 64.44 180 VAL A N 1
ATOM 1384 C CA . VAL A 1 180 ? -27.740 -1.881 -3.519 1.00 64.44 180 VAL A CA 1
ATOM 1385 C C . VAL A 1 180 ? -27.473 -3.388 -3.485 1.00 64.44 180 VAL A C 1
ATOM 1387 O O . VAL A 1 180 ? -26.380 -3.811 -3.139 1.00 64.44 180 VAL A O 1
ATOM 1390 N N . GLY A 1 181 ? -28.466 -4.206 -3.860 1.00 60.72 181 GLY A N 1
ATOM 1391 C CA . GLY A 1 181 ? -28.300 -5.664 -3.998 1.00 60.72 181 GLY A CA 1
ATOM 1392 C C . GLY A 1 181 ? -28.680 -6.519 -2.781 1.00 60.72 181 GLY A C 1
ATOM 1393 O O . GLY A 1 181 ? -28.576 -7.739 -2.854 1.00 60.72 181 GLY A O 1
ATOM 1394 N N . GLY A 1 182 ? -29.184 -5.918 -1.695 1.00 55.16 182 GLY A N 1
ATOM 1395 C CA . GLY A 1 182 ? -29.454 -6.642 -0.444 1.00 55.16 182 GLY A CA 1
ATOM 1396 C C . GLY A 1 182 ? -28.159 -6.978 0.303 1.00 55.16 182 GLY A C 1
ATOM 1397 O O . GLY A 1 182 ? -27.070 -6.704 -0.185 1.00 55.16 182 GLY A O 1
ATOM 1398 N N . SER A 1 183 ? -28.257 -7.559 1.499 1.00 50.78 183 SER A N 1
ATOM 1399 C CA . SER A 1 183 ? -27.138 -7.964 2.375 1.00 50.78 183 SER A CA 1
ATOM 1400 C C . SER A 1 183 ? -26.239 -9.084 1.807 1.00 50.78 183 SER A C 1
ATOM 1402 O O . SER A 1 183 ? -25.625 -9.834 2.561 1.00 50.78 183 SER A O 1
ATOM 1404 N N . GLY A 1 184 ? -26.215 -9.241 0.483 1.00 48.00 184 GLY A N 1
ATOM 1405 C CA . GLY A 1 184 ? -25.739 -10.411 -0.232 1.00 48.00 184 GLY A CA 1
ATOM 1406 C C . GLY A 1 184 ? -24.233 -10.602 -0.135 1.00 48.00 184 GLY A C 1
ATOM 1407 O O . GLY A 1 184 ? -23.459 -9.810 -0.668 1.00 48.00 184 GLY A O 1
ATOM 1408 N N . SER A 1 185 ? -23.878 -11.753 0.434 1.00 47.62 185 SER A N 1
ATOM 1409 C CA . SER A 1 185 ? -22.545 -12.248 0.798 1.00 47.62 185 SER A CA 1
ATOM 1410 C C . SER A 1 185 ? -22.021 -11.618 2.092 1.00 47.62 185 SER A C 1
ATOM 1412 O O . SER A 1 185 ? -21.844 -10.399 2.133 1.00 47.62 185 SER A O 1
ATOM 1414 N N . PRO A 1 186 ? -21.729 -12.423 3.138 1.00 52.44 186 PRO A N 1
ATOM 1415 C CA . PRO A 1 186 ? -20.824 -11.991 4.196 1.00 52.44 186 PRO A CA 1
ATOM 1416 C C . PRO A 1 186 ? -19.622 -11.362 3.509 1.00 52.44 186 PRO A C 1
ATOM 1418 O O . PRO A 1 186 ? -19.091 -11.953 2.563 1.00 52.44 186 PRO A O 1
ATOM 1421 N N . ILE A 1 187 ? -19.248 -10.152 3.916 1.00 56.00 187 ILE A N 1
ATOM 1422 C CA . ILE A 1 187 ? -18.005 -9.573 3.426 1.00 56.00 187 ILE A CA 1
ATOM 1423 C C . ILE A 1 187 ? -16.945 -10.579 3.824 1.00 56.00 187 ILE A C 1
ATOM 1425 O O . ILE A 1 187 ? -16.769 -10.825 5.010 1.00 56.00 187 ILE A O 1
ATOM 1429 N N . ASP A 1 188 ? -16.362 -11.246 2.839 1.00 58.09 188 ASP A N 1
ATOM 1430 C CA . ASP A 1 188 ? -15.512 -12.399 3.062 1.00 58.09 188 ASP A CA 1
ATOM 1431 C C . ASP A 1 188 ? -14.315 -11.959 3.918 1.00 58.09 188 ASP A C 1
ATOM 1433 O O . ASP A 1 188 ? -13.407 -11.260 3.459 1.00 58.09 188 ASP A O 1
ATOM 1437 N N . VAL A 1 189 ? -14.405 -12.264 5.217 1.00 56.69 189 VAL A N 1
ATOM 1438 C CA . VAL A 1 189 ? -13.601 -11.652 6.284 1.00 56.69 189 VAL A CA 1
ATOM 1439 C C . VAL A 1 189 ? -12.217 -12.282 6.380 1.00 56.69 189 VAL A C 1
ATOM 1441 O O . VAL A 1 189 ? -11.498 -12.016 7.343 1.00 56.69 189 VAL A O 1
ATOM 1444 N N . GLU A 1 190 ? -11.818 -13.119 5.416 1.00 67.50 190 GLU A N 1
ATOM 1445 C CA . GLU A 1 190 ? -10.514 -13.795 5.433 1.00 67.50 190 GLU A CA 1
ATOM 1446 C C . GLU A 1 190 ? -9.343 -12.807 5.558 1.00 67.50 190 GLU A C 1
ATOM 1448 O O . GLU A 1 190 ? -8.273 -13.163 6.050 1.00 67.50 190 GLU A O 1
ATOM 1453 N N . GLY A 1 191 ? -9.590 -11.527 5.268 1.00 80.31 191 GLY A N 1
ATOM 1454 C CA . GLY A 1 191 ? -8.659 -10.440 5.504 1.00 80.31 191 GLY A CA 1
ATOM 1455 C C . GLY A 1 191 ? -7.526 -10.477 4.486 1.00 80.31 191 GLY A C 1
ATOM 1456 O O . GLY A 1 191 ? -7.122 -11.531 4.003 1.00 80.31 191 GLY A O 1
ATOM 1457 N N . GLY A 1 192 ? -7.030 -9.305 4.103 1.00 93.94 192 GLY A N 1
ATOM 1458 C CA . GLY A 1 192 ? -6.069 -9.250 3.009 1.00 93.94 192 GLY A CA 1
ATOM 1459 C C . GLY A 1 192 ? -4.725 -9.897 3.350 1.00 93.94 192 GLY A C 1
ATOM 1460 O O . GLY A 1 192 ? -4.318 -9.944 4.518 1.00 93.94 192 GLY A O 1
ATOM 1461 N N . VAL A 1 193 ? -4.041 -10.369 2.308 1.00 97.31 193 VAL A N 1
ATOM 1462 C CA . VAL A 1 193 ? -2.682 -10.923 2.340 1.00 97.31 193 VAL A CA 1
ATOM 1463 C C . VAL A 1 193 ? -1.781 -10.087 1.435 1.00 97.31 193 VAL A C 1
ATOM 1465 O O . VAL A 1 193 ? -2.179 -9.714 0.333 1.00 97.31 193 VAL A O 1
ATOM 1468 N N . LEU A 1 194 ? -0.560 -9.820 1.896 1.00 98.25 194 LEU A N 1
ATOM 1469 C CA . LEU A 1 194 ? 0.502 -9.184 1.129 1.00 98.25 194 LEU A CA 1
ATOM 1470 C C . LEU A 1 194 ? 1.544 -10.223 0.716 1.00 98.25 194 LEU A C 1
ATOM 1472 O O . LEU A 1 194 ? 2.195 -10.836 1.565 1.00 98.25 194 LEU A O 1
ATOM 1476 N N . HIS A 1 195 ? 1.710 -10.392 -0.590 1.00 98.06 195 HIS A N 1
ATOM 1477 C CA . HIS A 1 195 ? 2.805 -11.132 -1.197 1.00 98.06 195 HIS A CA 1
ATOM 1478 C C . HIS A 1 195 ? 3.938 -10.152 -1.486 1.00 98.06 195 HIS A C 1
ATOM 1480 O O . HIS A 1 195 ? 3.778 -9.313 -2.360 1.00 98.06 195 HIS A O 1
ATOM 1486 N N . CYS A 1 196 ? 5.059 -10.251 -0.778 1.00 97.44 196 CYS A N 1
ATOM 1487 C CA . CYS A 1 196 ? 6.266 -9.491 -1.106 1.00 97.44 196 CYS A CA 1
ATOM 1488 C C . CYS A 1 196 ? 7.232 -10.413 -1.845 1.00 97.44 196 CYS A C 1
ATOM 1490 O O . CYS A 1 196 ? 7.514 -11.505 -1.347 1.00 97.44 196 CYS A O 1
ATOM 1492 N N . VAL A 1 197 ? 7.733 -9.993 -3.001 1.00 95.38 197 VAL A N 1
ATOM 1493 C CA . VAL A 1 197 ? 8.696 -10.756 -3.802 1.00 95.38 197 VAL A CA 1
ATOM 1494 C C . VAL A 1 197 ? 9.976 -9.949 -3.910 1.00 95.38 197 VAL A C 1
ATOM 1496 O O . VAL A 1 197 ? 9.968 -8.865 -4.484 1.00 95.38 197 VAL A O 1
ATOM 1499 N N . ASP A 1 198 ? 11.064 -10.462 -3.347 1.00 91.50 198 ASP A N 1
ATOM 1500 C CA . ASP A 1 198 ? 12.355 -9.775 -3.316 1.00 91.50 198 ASP A CA 1
ATOM 1501 C C . ASP A 1 198 ? 13.481 -10.816 -3.337 1.00 91.50 198 ASP A C 1
ATOM 1503 O O . ASP A 1 198 ? 13.388 -11.844 -2.670 1.00 91.50 198 ASP A O 1
ATOM 1507 N N . ASN A 1 199 ? 14.551 -10.564 -4.089 1.00 85.88 199 ASN A N 1
ATOM 1508 C CA . ASN A 1 199 ? 15.703 -11.465 -4.209 1.00 85.88 199 ASN A CA 1
ATOM 1509 C C . ASN A 1 199 ? 16.874 -11.087 -3.275 1.00 85.88 199 ASN A C 1
ATOM 1511 O O . ASN A 1 199 ? 17.923 -11.732 -3.297 1.00 85.88 199 ASN A O 1
ATOM 1515 N N . PHE A 1 200 ? 16.715 -10.026 -2.481 1.00 83.56 200 PHE A N 1
ATOM 1516 C CA . PHE A 1 200 ? 17.697 -9.419 -1.578 1.00 83.56 200 PHE A CA 1
ATOM 1517 C C . PHE A 1 200 ? 19.017 -9.008 -2.245 1.00 83.56 200 PHE A C 1
ATOM 1519 O O . PHE A 1 200 ? 20.029 -8.821 -1.564 1.00 83.56 200 PHE A O 1
ATOM 1526 N N . ALA A 1 201 ? 19.037 -8.854 -3.571 1.00 76.12 201 ALA A N 1
ATOM 1527 C CA . ALA A 1 201 ? 20.256 -8.533 -4.305 1.00 76.12 201 ALA A CA 1
ATOM 1528 C C . ALA A 1 201 ? 20.708 -7.077 -4.094 1.00 76.12 201 ALA A C 1
ATOM 1530 O O . ALA A 1 201 ? 21.896 -6.774 -4.240 1.00 76.12 201 ALA A O 1
ATOM 1531 N N . HIS A 1 202 ? 19.788 -6.172 -3.739 1.00 70.69 202 HIS A N 1
ATOM 1532 C CA . HIS A 1 202 ? 20.112 -4.763 -3.537 1.00 70.69 202 HIS A CA 1
ATOM 1533 C C . HIS A 1 202 ? 20.948 -4.557 -2.263 1.00 70.69 202 HIS A C 1
ATOM 1535 O O . HIS A 1 202 ? 20.586 -4.978 -1.161 1.00 70.69 202 HIS A O 1
ATOM 1541 N N . GLN A 1 203 ? 22.073 -3.850 -2.394 1.00 62.47 203 GLN A N 1
ATOM 1542 C CA . GLN A 1 203 ? 22.916 -3.496 -1.251 1.00 62.47 203 GLN A CA 1
ATOM 1543 C C . GLN A 1 203 ? 22.117 -2.623 -0.273 1.00 62.47 203 GLN A C 1
ATOM 1545 O O . GLN A 1 203 ? 21.420 -1.703 -0.689 1.00 62.47 203 GLN A O 1
ATOM 1550 N N . HIS A 1 204 ? 22.215 -2.899 1.028 1.00 68.69 204 HIS A N 1
ATOM 1551 C CA . HIS A 1 204 ? 21.435 -2.217 2.073 1.00 68.69 204 HIS A CA 1
ATOM 1552 C C . HIS A 1 204 ? 19.917 -2.469 2.045 1.00 68.69 204 HIS A C 1
ATOM 1554 O O . HIS A 1 204 ? 19.174 -1.693 2.646 1.00 68.69 204 HIS A O 1
ATOM 1560 N N . THR A 1 205 ? 19.446 -3.542 1.395 1.00 72.62 205 THR A N 1
ATOM 1561 C CA . THR A 1 205 ? 18.043 -3.959 1.530 1.00 72.62 205 THR A CA 1
ATOM 1562 C C . THR A 1 205 ? 17.680 -4.205 2.998 1.00 72.62 205 THR A C 1
ATOM 1564 O O . THR A 1 205 ? 18.448 -4.796 3.764 1.00 72.62 205 THR A O 1
ATOM 1567 N N . THR A 1 206 ? 16.497 -3.740 3.394 1.00 79.19 206 THR A N 1
ATOM 1568 C CA . THR A 1 206 ? 15.913 -3.990 4.718 1.00 79.19 206 THR A CA 1
ATOM 1569 C C . THR A 1 206 ? 14.882 -5.117 4.691 1.00 79.19 206 THR A C 1
ATOM 1571 O O . THR A 1 206 ? 14.352 -5.495 5.736 1.00 79.19 206 THR A O 1
ATOM 1574 N N . ALA A 1 207 ? 14.652 -5.720 3.521 1.00 78.62 207 ALA A N 1
ATOM 1575 C CA . ALA A 1 207 ? 13.705 -6.806 3.317 1.00 78.62 207 ALA A CA 1
ATOM 1576 C C . ALA A 1 207 ? 13.865 -7.997 4.290 1.00 78.62 207 ALA A C 1
ATOM 1578 O O . ALA A 1 207 ? 12.846 -8.484 4.788 1.00 78.62 207 ALA A O 1
ATOM 1579 N N . PRO A 1 208 ? 15.084 -8.442 4.676 1.00 82.75 208 PRO A N 1
ATOM 1580 C CA . PRO A 1 208 ? 15.234 -9.518 5.662 1.00 82.75 208 PRO A CA 1
ATOM 1581 C C . PRO A 1 208 ? 14.678 -9.171 7.052 1.00 82.75 208 PRO A C 1
ATOM 1583 O O . PRO A 1 208 ? 14.255 -10.058 7.798 1.00 82.75 208 PRO A O 1
ATOM 1586 N N . GLU A 1 209 ? 14.661 -7.886 7.417 1.00 91.00 209 GLU A N 1
ATOM 1587 C CA . GLU A 1 209 ? 14.146 -7.426 8.708 1.00 91.00 209 GLU A CA 1
ATOM 1588 C C . GLU A 1 209 ? 12.614 -7.311 8.711 1.00 91.00 209 GLU A C 1
ATOM 1590 O O . GLU A 1 209 ? 12.006 -7.345 9.784 1.00 91.00 209 GLU A O 1
ATOM 1595 N N . LEU A 1 210 ? 11.967 -7.255 7.537 1.00 94.44 210 LEU A N 1
ATOM 1596 C CA . LEU A 1 210 ? 10.513 -7.099 7.415 1.00 94.44 210 LEU A CA 1
ATOM 1597 C C . LEU A 1 210 ? 9.761 -8.186 8.183 1.00 94.44 210 LEU A C 1
ATOM 1599 O O . LEU A 1 210 ? 8.809 -7.890 8.903 1.00 94.44 210 LEU A O 1
ATOM 1603 N N . PHE A 1 211 ? 10.212 -9.438 8.086 1.00 92.62 211 PHE A N 1
ATOM 1604 C CA . PHE A 1 211 ? 9.571 -10.545 8.790 1.00 92.62 211 PHE A CA 1
ATOM 1605 C C . PHE A 1 211 ? 9.602 -10.351 10.313 1.00 92.62 211 PHE A C 1
ATOM 1607 O O . PHE A 1 211 ? 8.588 -10.546 10.985 1.00 92.62 211 PHE A O 1
ATOM 1614 N N . ARG A 1 212 ? 10.736 -9.899 10.866 1.00 93.75 212 ARG A N 1
ATOM 1615 C CA . ARG A 1 212 ? 10.871 -9.621 12.305 1.00 93.75 212 ARG A CA 1
ATOM 1616 C C . ARG A 1 212 ? 10.010 -8.440 12.737 1.00 93.75 212 ARG A C 1
ATOM 1618 O O . ARG A 1 212 ? 9.398 -8.495 13.803 1.00 93.75 212 ARG A O 1
ATOM 1625 N N . VAL A 1 213 ? 9.935 -7.391 11.919 1.00 95.88 213 VAL A N 1
ATOM 1626 C CA . VAL A 1 213 ? 9.055 -6.244 12.178 1.00 95.88 213 VAL A CA 1
ATOM 1627 C C . VAL A 1 213 ? 7.591 -6.678 12.173 1.00 95.88 213 VAL A C 1
ATOM 1629 O O . VAL A 1 213 ? 6.869 -6.381 13.122 1.00 95.88 213 VAL A O 1
ATOM 1632 N N . ALA A 1 214 ? 7.168 -7.459 11.178 1.00 95.88 214 ALA A N 1
ATOM 1633 C CA . ALA A 1 214 ? 5.809 -7.984 11.100 1.00 95.88 214 ALA A CA 1
ATOM 1634 C C . ALA A 1 214 ? 5.468 -8.882 12.302 1.00 95.88 214 ALA A C 1
ATOM 1636 O O . ALA A 1 214 ? 4.365 -8.788 12.840 1.00 95.88 214 ALA A O 1
ATOM 1637 N N . GLN A 1 215 ? 6.418 -9.701 12.772 1.00 94.56 215 GLN A N 1
ATOM 1638 C CA . GLN A 1 215 ? 6.265 -10.492 13.999 1.00 94.56 215 GLN A CA 1
ATOM 1639 C C . GLN A 1 215 ? 6.118 -9.612 15.241 1.00 94.56 215 GLN A C 1
ATOM 1641 O O . GLN A 1 215 ? 5.237 -9.855 16.062 1.00 94.56 215 GLN A O 1
ATOM 1646 N N . ARG A 1 216 ? 6.958 -8.579 15.381 1.00 95.38 216 ARG A N 1
ATOM 1647 C CA . ARG A 1 216 ? 6.907 -7.644 16.514 1.00 95.38 216 ARG A CA 1
ATOM 1648 C C . ARG A 1 216 ? 5.586 -6.876 16.567 1.00 95.38 216 ARG A C 1
ATOM 1650 O O . ARG A 1 216 ? 5.093 -6.604 17.655 1.00 95.38 216 ARG A O 1
ATOM 1657 N N . LEU A 1 217 ? 5.025 -6.551 15.406 1.00 95.19 217 LEU A N 1
ATOM 1658 C CA . LEU A 1 217 ? 3.716 -5.913 15.271 1.00 95.19 217 LEU A CA 1
ATOM 1659 C C . LEU A 1 217 ? 2.540 -6.901 15.418 1.00 95.19 217 LEU A C 1
ATOM 1661 O O . LEU A 1 217 ? 1.399 -6.465 15.532 1.00 95.19 217 LEU A O 1
ATOM 1665 N N . GLY A 1 218 ? 2.789 -8.217 15.418 1.00 95.81 218 GLY A N 1
ATOM 1666 C CA . GLY A 1 218 ? 1.748 -9.250 15.494 1.00 95.81 218 GLY A CA 1
ATOM 1667 C C . GLY A 1 218 ? 0.942 -9.445 14.201 1.00 95.81 218 GLY A C 1
ATOM 1668 O O . GLY A 1 218 ? -0.119 -10.069 14.220 1.00 95.81 218 GLY A O 1
ATOM 1669 N N . ILE A 1 219 ? 1.432 -8.928 13.072 1.00 96.50 219 ILE A N 1
ATOM 1670 C CA . ILE A 1 219 ? 0.734 -8.910 11.772 1.00 96.50 219 ILE A CA 1
ATOM 1671 C C . ILE A 1 219 ? 1.397 -9.807 10.716 1.00 96.50 219 ILE A C 1
ATOM 1673 O O . ILE A 1 219 ? 0.997 -9.817 9.554 1.00 96.50 219 ILE A O 1
ATOM 1677 N N . GLN A 1 220 ? 2.382 -10.622 11.106 1.00 96.06 220 GLN A N 1
ATOM 1678 C CA . GLN A 1 220 ? 3.114 -11.531 10.215 1.00 96.06 220 GLN A CA 1
ATOM 1679 C C . GLN A 1 220 ? 2.221 -12.530 9.475 1.00 96.06 220 GLN A C 1
ATOM 1681 O O . GLN A 1 220 ? 2.582 -13.007 8.405 1.00 96.06 220 GLN A O 1
ATOM 1686 N N . HIS A 1 221 ? 1.050 -12.852 10.024 1.00 95.50 221 HIS A N 1
ATOM 1687 C CA . HIS A 1 221 ? 0.112 -13.788 9.409 1.00 95.50 221 HIS A CA 1
ATOM 1688 C C . HIS A 1 221 ? -0.426 -13.282 8.057 1.00 95.50 221 HIS A C 1
ATOM 1690 O O . HIS A 1 221 ? -0.828 -14.100 7.224 1.00 95.50 221 HIS A O 1
ATOM 1696 N N . ARG A 1 222 ? -0.363 -11.964 7.811 1.00 96.62 222 ARG A N 1
ATOM 1697 C CA . ARG A 1 222 ? -0.720 -11.329 6.534 1.00 96.62 222 ARG A CA 1
ATOM 1698 C C . ARG A 1 222 ? 0.419 -11.271 5.527 1.00 96.62 222 ARG A C 1
ATOM 1700 O O . ARG A 1 222 ? 0.166 -10.964 4.371 1.00 96.62 222 ARG A O 1
ATOM 1707 N N . LEU A 1 223 ? 1.647 -11.569 5.940 1.00 97.38 223 LEU A N 1
ATOM 1708 C CA . LEU A 1 223 ? 2.813 -11.533 5.068 1.00 97.38 223 LEU A CA 1
ATOM 1709 C C . LEU A 1 223 ? 3.045 -12.902 4.417 1.00 97.38 223 LEU A C 1
ATOM 1711 O O . LEU A 1 223 ? 3.029 -13.947 5.076 1.00 97.38 223 LEU A O 1
ATOM 1715 N N . ARG A 1 224 ? 3.303 -12.891 3.112 1.00 97.06 224 ARG A N 1
ATOM 1716 C CA . ARG A 1 224 ? 3.890 -13.993 2.347 1.00 97.06 224 ARG A CA 1
ATOM 1717 C C . ARG A 1 224 ? 5.131 -13.445 1.655 1.00 97.06 224 ARG A C 1
ATOM 1719 O O . ARG A 1 224 ? 5.019 -12.776 0.637 1.00 97.06 224 ARG A O 1
ATOM 1726 N N . LEU A 1 225 ? 6.293 -13.679 2.256 1.00 94.69 225 LEU A N 1
ATOM 1727 C CA . LEU A 1 225 ? 7.574 -13.237 1.714 1.00 94.69 225 LEU A CA 1
ATOM 1728 C C . LEU A 1 225 ? 8.151 -14.335 0.816 1.00 94.69 225 LEU A C 1
ATOM 1730 O O . LEU A 1 225 ? 8.375 -15.452 1.285 1.00 94.69 225 LEU A O 1
ATOM 1734 N N . HIS A 1 226 ? 8.381 -14.007 -0.450 1.00 94.00 226 HIS A N 1
ATOM 1735 C CA . HIS A 1 226 ? 8.932 -14.892 -1.472 1.00 94.00 226 HIS A CA 1
ATOM 1736 C C . HIS A 1 226 ? 10.346 -14.418 -1.797 1.00 94.00 226 HIS A C 1
ATOM 1738 O O . HIS A 1 226 ? 10.529 -13.303 -2.281 1.00 94.00 226 HIS A O 1
ATOM 1744 N N . LEU A 1 227 ? 11.339 -15.255 -1.487 1.00 89.88 227 LEU A N 1
ATOM 1745 C CA . LEU A 1 227 ? 12.733 -15.001 -1.843 1.00 89.88 227 LEU A CA 1
ATOM 1746 C C . LEU A 1 227 ? 12.965 -15.482 -3.275 1.00 89.88 227 LEU A C 1
ATOM 1748 O O . LEU A 1 227 ? 13.368 -16.627 -3.476 1.00 89.88 227 LEU A O 1
ATOM 1752 N N . ASP A 1 228 ? 12.632 -14.641 -4.246 1.00 91.62 228 ASP A N 1
ATOM 1753 C CA . ASP A 1 228 ? 12.607 -15.029 -5.655 1.00 91.62 228 ASP A CA 1
ATOM 1754 C C . ASP A 1 228 ? 12.799 -13.828 -6.591 1.00 91.62 228 ASP A C 1
ATOM 1756 O O . ASP A 1 228 ? 12.693 -12.667 -6.188 1.00 91.62 228 ASP A O 1
ATOM 1760 N N . ASP A 1 229 ? 13.075 -14.118 -7.858 1.00 89.75 229 ASP A N 1
ATOM 1761 C CA . ASP A 1 229 ? 12.952 -13.159 -8.944 1.00 89.75 229 ASP A CA 1
ATOM 1762 C C . ASP A 1 229 ? 11.470 -12.896 -9.252 1.00 89.75 229 ASP A C 1
ATOM 1764 O O . ASP A 1 229 ? 10.660 -13.816 -9.359 1.00 89.75 229 ASP A O 1
ATOM 1768 N N . ALA A 1 230 ? 11.100 -11.627 -9.428 1.00 91.69 230 ALA A N 1
ATOM 1769 C CA . ALA A 1 230 ? 9.709 -11.234 -9.635 1.00 91.69 230 ALA A CA 1
ATOM 1770 C C . ALA A 1 230 ? 9.081 -11.883 -10.875 1.00 91.69 230 ALA A C 1
ATOM 1772 O O . ALA A 1 230 ? 7.895 -12.219 -10.875 1.00 91.69 230 ALA A O 1
ATOM 1773 N N . ARG A 1 231 ? 9.865 -12.064 -11.943 1.00 92.00 231 ARG A N 1
ATOM 1774 C CA . ARG A 1 231 ? 9.390 -12.687 -13.174 1.00 92.00 231 ARG A CA 1
ATOM 1775 C C . ARG A 1 231 ? 9.181 -14.183 -12.970 1.00 92.00 231 ARG A C 1
ATOM 1777 O O . ARG A 1 231 ? 8.111 -14.675 -13.326 1.00 92.00 231 ARG A O 1
ATOM 1784 N N . ALA A 1 232 ? 10.164 -14.868 -12.387 1.00 91.69 232 ALA A N 1
ATOM 1785 C CA . ALA A 1 232 ? 10.074 -16.294 -12.074 1.00 91.69 232 ALA A CA 1
ATOM 1786 C C . ALA A 1 232 ? 8.883 -16.579 -11.149 1.00 91.69 232 ALA A C 1
ATOM 1788 O O . ALA A 1 232 ? 8.018 -17.390 -11.486 1.00 91.69 232 ALA A O 1
ATOM 1789 N N . PHE A 1 233 ? 8.753 -15.800 -10.069 1.00 95.44 233 PHE A N 1
ATOM 1790 C CA . PHE A 1 233 ? 7.621 -15.879 -9.155 1.00 95.44 233 PHE A CA 1
ATOM 1791 C C . PHE A 1 233 ? 6.301 -15.748 -9.899 1.00 95.44 233 PHE A C 1
ATOM 1793 O O . PHE A 1 233 ? 5.387 -16.536 -9.664 1.00 95.44 233 PHE A O 1
ATOM 1800 N N . LEU A 1 234 ? 6.164 -14.762 -10.795 1.00 95.19 234 LEU A N 1
ATOM 1801 C CA . LEU A 1 234 ? 4.961 -14.647 -11.603 1.00 95.19 234 LEU A CA 1
ATOM 1802 C C . LEU A 1 234 ? 4.790 -15.936 -12.420 1.00 95.19 234 LEU A C 1
ATOM 1804 O O . LEU A 1 234 ? 3.804 -16.640 -12.225 1.00 95.19 234 LEU A O 1
ATOM 1808 N N . GLU A 1 235 ? 5.718 -16.318 -13.285 1.00 94.25 235 GLU A N 1
ATOM 1809 C CA . GLU A 1 235 ? 5.587 -17.517 -14.132 1.00 94.25 235 GLU A CA 1
ATOM 1810 C C . GLU A 1 235 ? 5.131 -18.779 -13.358 1.00 94.25 235 GLU A C 1
ATOM 1812 O O . GLU A 1 235 ? 4.211 -19.466 -13.810 1.00 94.25 235 GLU A O 1
ATOM 1817 N N . GLU A 1 236 ? 5.644 -19.006 -12.147 1.00 94.19 236 GLU A N 1
ATOM 1818 C CA . GLU A 1 236 ? 5.279 -20.141 -11.287 1.00 94.19 236 GLU A CA 1
ATOM 1819 C C . GLU A 1 236 ? 3.952 -19.958 -10.523 1.00 94.19 236 GLU A C 1
ATOM 1821 O O . GLU A 1 236 ? 3.178 -20.903 -10.338 1.00 94.19 236 GLU A O 1
ATOM 1826 N N . SER A 1 237 ? 3.624 -18.731 -10.115 1.00 94.06 237 SER A N 1
ATOM 1827 C CA . SER A 1 237 ? 2.423 -18.399 -9.333 1.00 94.06 237 SER A CA 1
ATOM 1828 C C . SER A 1 237 ? 1.189 -18.094 -10.189 1.00 94.06 237 SER A C 1
ATOM 1830 O O . SER A 1 237 ? 0.325 -17.319 -9.786 1.00 94.06 237 SER A O 1
ATOM 1832 N N . GLY A 1 238 ? 1.056 -18.706 -11.370 1.00 91.81 238 GLY A N 1
ATOM 1833 C CA . GLY A 1 238 ? -0.019 -18.411 -12.337 1.00 91.81 238 GLY A CA 1
ATOM 1834 C C . GLY A 1 238 ? -1.464 -18.563 -11.825 1.00 91.81 238 GLY A C 1
ATOM 1835 O O . GLY A 1 238 ? -2.400 -18.140 -12.495 1.00 91.81 238 GLY A O 1
ATOM 1836 N N . HIS A 1 239 ? -1.659 -19.150 -10.644 1.00 94.50 239 HIS A N 1
ATOM 1837 C CA . HIS A 1 239 ? -2.951 -19.258 -9.967 1.00 94.50 239 HIS A CA 1
ATOM 1838 C C . HIS A 1 239 ? -3.321 -18.007 -9.143 1.00 94.50 239 HIS A C 1
ATOM 1840 O O . HIS A 1 239 ? -4.500 -17.797 -8.853 1.00 94.50 239 HIS A O 1
ATOM 1846 N N . LEU A 1 240 ? -2.346 -17.172 -8.768 1.00 96.38 240 LEU A N 1
ATOM 1847 C CA . LEU A 1 240 ? -2.567 -15.964 -7.975 1.00 96.38 240 LEU A CA 1
ATOM 1848 C C . LEU A 1 240 ? -3.055 -14.805 -8.846 1.00 96.38 240 LEU A C 1
ATOM 1850 O O . LEU A 1 240 ? -2.558 -14.570 -9.948 1.00 96.38 240 LEU A O 1
ATOM 1854 N N . HIS A 1 241 ? -4.018 -14.064 -8.304 1.00 96.31 241 HIS A N 1
ATOM 1855 C CA . HIS A 1 241 ? -4.566 -12.851 -8.893 1.00 96.31 241 HIS A CA 1
ATOM 1856 C C . HIS A 1 241 ? -4.562 -11.744 -7.847 1.00 96.31 241 HIS A C 1
ATOM 1858 O O . HIS A 1 241 ? -4.791 -12.013 -6.669 1.00 96.31 241 HIS A O 1
ATOM 1864 N N . PHE A 1 242 ? -4.331 -10.511 -8.283 1.00 96.94 242 PHE A N 1
ATOM 1865 C CA . PHE A 1 242 ? -4.088 -9.381 -7.393 1.00 96.94 242 PHE A CA 1
ATOM 1866 C C . PHE A 1 242 ? -5.099 -8.265 -7.643 1.00 96.94 242 PHE A C 1
ATOM 1868 O O . PHE A 1 242 ? -5.392 -7.927 -8.790 1.00 96.94 242 PHE A O 1
ATOM 1875 N N . ASP A 1 243 ? -5.623 -7.666 -6.581 1.00 95.25 243 ASP A N 1
ATOM 1876 C CA . ASP A 1 243 ? -6.461 -6.461 -6.645 1.00 95.25 243 ASP A CA 1
ATOM 1877 C C . ASP A 1 243 ? -5.685 -5.187 -6.283 1.00 95.25 243 ASP A C 1
ATOM 1879 O O . ASP A 1 243 ? -6.160 -4.076 -6.532 1.00 95.25 243 ASP A O 1
ATOM 1883 N N . PHE A 1 244 ? -4.459 -5.336 -5.781 1.00 97.50 244 PHE A N 1
ATOM 1884 C CA . PHE A 1 244 ? -3.549 -4.237 -5.497 1.00 97.50 244 PHE A CA 1
ATOM 1885 C C . PHE A 1 244 ? -2.104 -4.662 -5.749 1.00 97.50 244 PHE A C 1
ATOM 1887 O O . PHE A 1 244 ? -1.646 -5.668 -5.217 1.00 97.50 244 PHE A O 1
ATOM 1894 N N . VAL A 1 245 ? -1.370 -3.902 -6.554 1.00 97.38 245 VAL A N 1
ATOM 1895 C CA . VAL A 1 245 ? 0.030 -4.181 -6.871 1.00 97.38 245 VAL A CA 1
ATOM 1896 C C . VAL A 1 245 ? 0.870 -2.944 -6.605 1.00 97.38 245 VAL A C 1
ATOM 1898 O O . VAL A 1 245 ? 0.555 -1.875 -7.119 1.00 97.38 245 VAL A O 1
ATOM 1901 N N . TRP A 1 246 ? 1.944 -3.098 -5.838 1.00 96.62 246 TRP A N 1
ATOM 1902 C CA . TRP A 1 246 ? 2.978 -2.096 -5.619 1.00 96.62 246 TRP A CA 1
ATOM 1903 C C . TRP A 1 246 ? 4.291 -2.554 -6.260 1.00 96.62 246 TRP A C 1
ATOM 1905 O O . TRP A 1 246 ? 4.772 -3.650 -5.988 1.00 96.62 246 TRP A O 1
ATOM 1915 N N . LEU A 1 247 ? 4.848 -1.736 -7.149 1.00 93.69 247 LEU A N 1
ATOM 1916 C CA . LEU A 1 247 ? 6.130 -1.977 -7.806 1.00 93.69 247 LEU A CA 1
ATOM 1917 C C . LEU A 1 247 ? 7.144 -0.985 -7.232 1.00 93.69 247 LEU A C 1
ATOM 1919 O O . LEU A 1 247 ? 7.162 0.181 -7.635 1.00 93.69 247 LEU A O 1
ATOM 1923 N N . ASP A 1 248 ? 7.945 -1.452 -6.276 1.00 88.56 248 ASP A N 1
ATOM 1924 C CA . ASP A 1 248 ? 8.927 -0.649 -5.546 1.00 88.56 248 ASP A CA 1
ATOM 1925 C C . ASP A 1 248 ? 10.269 -0.659 -6.294 1.00 88.56 248 ASP A C 1
ATOM 1927 O O . ASP A 1 248 ? 11.191 -1.391 -5.945 1.00 88.56 248 ASP A O 1
ATOM 1931 N N . GLY A 1 249 ? 10.337 0.095 -7.398 1.00 79.19 249 GLY A N 1
ATOM 1932 C CA . GLY A 1 249 ? 11.502 0.126 -8.293 1.00 79.19 249 GLY A CA 1
ATOM 1933 C C . GLY A 1 249 ? 11.313 -0.715 -9.557 1.00 79.19 249 GLY A C 1
ATOM 1934 O O . GLY A 1 249 ? 11.942 -1.752 -9.744 1.00 79.19 249 GLY A O 1
ATOM 1935 N N . LEU A 1 250 ? 10.451 -0.256 -10.473 1.00 76.56 250 LEU A N 1
ATOM 1936 C CA . LEU A 1 250 ? 10.083 -0.993 -11.695 1.00 76.56 250 LEU A CA 1
ATOM 1937 C C . LEU A 1 250 ? 11.292 -1.475 -12.521 1.00 76.56 250 LEU A C 1
ATOM 1939 O O . LEU A 1 250 ? 11.274 -2.583 -13.060 1.00 76.56 250 LEU A O 1
ATOM 1943 N N . LEU A 1 251 ? 12.336 -0.651 -12.627 1.00 74.06 251 LEU A N 1
ATOM 1944 C CA . LEU A 1 251 ? 13.516 -0.944 -13.442 1.00 74.06 251 LEU A CA 1
ATOM 1945 C C . LEU A 1 251 ? 14.411 -2.050 -12.871 1.00 74.06 251 LEU A C 1
ATOM 1947 O O . LEU A 1 251 ? 15.138 -2.676 -13.642 1.00 74.06 251 LEU A O 1
ATOM 1951 N N . ASP A 1 252 ? 14.331 -2.332 -11.570 1.00 74.38 252 ASP A N 1
ATOM 1952 C CA . ASP A 1 252 ? 15.150 -3.370 -10.936 1.00 74.38 252 ASP A CA 1
ATOM 1953 C C . ASP A 1 252 ? 14.695 -4.784 -11.331 1.00 74.38 252 ASP A C 1
ATOM 1955 O O . ASP A 1 252 ? 15.494 -5.721 -11.346 1.00 74.38 252 ASP A O 1
ATOM 1959 N N . PHE A 1 253 ? 13.427 -4.929 -11.728 1.00 76.38 253 PHE A N 1
ATOM 1960 C CA . PHE A 1 253 ? 12.801 -6.220 -12.041 1.00 76.38 253 PHE A CA 1
ATOM 1961 C C . PHE A 1 253 ? 12.396 -6.364 -13.514 1.00 76.38 253 PHE A C 1
ATOM 1963 O O . PHE A 1 253 ? 12.005 -7.444 -13.960 1.00 76.38 253 PHE A O 1
ATOM 1970 N N . ALA A 1 254 ? 12.502 -5.283 -14.288 1.00 81.00 254 ALA A N 1
ATOM 1971 C CA . ALA A 1 254 ? 12.231 -5.251 -15.719 1.00 81.00 254 ALA A CA 1
ATOM 1972 C C . ALA A 1 254 ? 13.521 -4.946 -16.506 1.00 81.00 254 ALA A C 1
ATOM 1974 O O . ALA A 1 254 ? 13.652 -3.860 -17.082 1.00 81.00 254 ALA A O 1
ATOM 1975 N N . PRO A 1 255 ? 14.496 -5.880 -16.543 1.00 81.50 255 PRO A N 1
ATOM 1976 C CA . PRO A 1 255 ? 15.775 -5.633 -17.191 1.00 81.50 255 PRO A CA 1
ATOM 1977 C C . PRO A 1 255 ? 15.589 -5.333 -18.689 1.00 81.50 255 PRO A C 1
ATOM 1979 O O . PRO A 1 255 ? 14.724 -5.934 -19.337 1.00 81.50 255 PRO A O 1
ATOM 1982 N N . PRO A 1 256 ? 16.412 -4.446 -19.280 1.00 80.69 256 PRO A N 1
ATOM 1983 C CA . PRO A 1 256 ? 16.312 -4.116 -20.696 1.00 80.69 256 PRO A CA 1
ATOM 1984 C C . PRO A 1 256 ? 16.468 -5.352 -21.589 1.00 80.69 256 PRO A C 1
ATOM 1986 O O . PRO A 1 256 ? 17.449 -6.091 -21.482 1.00 80.69 256 PRO A O 1
ATOM 1989 N N . VAL A 1 257 ? 15.557 -5.536 -22.543 1.00 84.88 257 VAL A N 1
ATOM 1990 C CA . VAL A 1 257 ? 15.665 -6.595 -23.556 1.00 84.88 257 VAL A CA 1
ATOM 1991 C C . VAL A 1 257 ? 16.433 -6.030 -24.743 1.00 84.88 257 VAL A C 1
ATOM 1993 O O . VAL A 1 257 ? 16.017 -5.043 -25.341 1.00 84.88 257 VAL A O 1
ATOM 1996 N N . ASN A 1 258 ? 17.589 -6.614 -25.071 1.00 88.62 258 ASN A N 1
ATOM 1997 C CA . ASN A 1 258 ? 18.491 -6.102 -26.116 1.00 88.62 258 ASN A CA 1
ATOM 1998 C C . ASN A 1 258 ? 18.869 -4.614 -25.932 1.00 88.62 258 ASN A C 1
ATOM 2000 O O . ASN A 1 258 ? 19.036 -3.881 -26.904 1.00 88.62 258 ASN A O 1
ATOM 2004 N N . GLY A 1 259 ? 18.982 -4.157 -24.679 1.00 85.94 259 GLY A N 1
ATOM 2005 C CA . GLY A 1 259 ? 19.273 -2.758 -24.344 1.00 85.94 259 GLY A CA 1
ATOM 2006 C C . GLY A 1 259 ? 18.063 -1.817 -24.384 1.00 85.94 259 GLY A C 1
ATOM 2007 O O . GLY A 1 259 ? 18.220 -0.633 -24.100 1.00 85.94 259 GLY A O 1
ATOM 2008 N N . ASN A 1 260 ? 16.861 -2.319 -24.686 1.00 82.06 260 ASN A N 1
ATOM 2009 C CA . ASN A 1 260 ? 15.630 -1.538 -24.682 1.00 82.06 260 ASN A CA 1
ATOM 2010 C C . ASN A 1 260 ? 14.860 -1.718 -23.362 1.00 82.06 260 ASN A C 1
ATOM 2012 O O . ASN A 1 260 ? 14.304 -2.782 -23.084 1.00 82.06 260 ASN A O 1
ATOM 2016 N N . VAL A 1 261 ? 14.821 -0.658 -22.550 1.00 80.00 261 VAL A N 1
ATOM 2017 C CA . VAL A 1 261 ? 14.104 -0.615 -21.260 1.00 80.00 261 VAL A CA 1
ATOM 2018 C C . VAL A 1 261 ? 12.605 -0.841 -21.450 1.00 80.00 261 VAL A C 1
ATOM 2020 O O . VAL A 1 261 ? 11.994 -1.594 -20.695 1.00 80.00 261 VAL A O 1
ATOM 2023 N N . LYS A 1 262 ? 12.015 -0.235 -22.487 1.00 80.75 262 LYS A N 1
ATOM 2024 C CA . LYS A 1 262 ? 10.582 -0.354 -22.770 1.00 80.75 262 LYS A CA 1
ATOM 2025 C C . LYS A 1 262 ? 10.191 -1.810 -23.011 1.00 80.75 262 LYS A C 1
ATOM 2027 O O . LYS A 1 262 ? 9.186 -2.259 -22.475 1.00 80.75 262 LYS A O 1
ATOM 2032 N N . ASP A 1 263 ? 11.001 -2.545 -23.769 1.00 83.00 263 ASP A N 1
ATOM 2033 C CA . ASP A 1 263 ? 10.734 -3.956 -24.066 1.00 83.00 263 ASP A CA 1
ATOM 2034 C C . ASP A 1 263 ? 10.843 -4.829 -22.802 1.00 83.00 263 ASP A C 1
ATOM 2036 O O . ASP A 1 263 ? 10.095 -5.795 -22.656 1.00 83.00 263 ASP A O 1
ATOM 2040 N N . GLY A 1 264 ? 11.723 -4.464 -21.861 1.00 84.44 264 GLY A N 1
ATOM 2041 C CA . GLY A 1 264 ? 11.802 -5.082 -20.534 1.00 84.44 264 GLY A CA 1
ATOM 2042 C C . GLY A 1 264 ? 10.529 -4.871 -19.716 1.00 84.44 264 GLY A C 1
ATOM 2043 O O . GLY A 1 264 ? 9.925 -5.841 -19.250 1.00 84.44 264 GLY A O 1
ATOM 2044 N N . ILE A 1 265 ? 10.080 -3.616 -19.606 1.00 83.06 265 ILE A N 1
ATOM 2045 C CA . ILE A 1 265 ? 8.847 -3.245 -18.895 1.00 83.06 265 ILE A CA 1
ATOM 2046 C C . ILE A 1 265 ? 7.629 -3.921 -19.537 1.00 83.06 265 ILE A C 1
ATOM 2048 O O . ILE A 1 265 ? 6.836 -4.552 -18.840 1.00 83.06 265 ILE A O 1
ATOM 2052 N N . ASP A 1 266 ? 7.499 -3.857 -20.864 1.00 83.69 266 ASP A N 1
ATOM 2053 C CA . ASP A 1 266 ? 6.409 -4.506 -21.597 1.00 83.69 266 ASP A CA 1
ATOM 2054 C C . ASP A 1 266 ? 6.412 -6.022 -21.374 1.00 83.69 266 ASP A C 1
ATOM 2056 O O . ASP A 1 266 ? 5.356 -6.620 -21.155 1.00 83.69 266 ASP A O 1
ATOM 2060 N N . SER A 1 267 ? 7.591 -6.652 -21.380 1.00 87.38 267 SER A N 1
ATOM 2061 C CA . SER A 1 267 ? 7.713 -8.085 -21.120 1.00 87.38 267 SER A CA 1
ATOM 2062 C C . SER A 1 267 ? 7.244 -8.443 -19.711 1.00 87.38 267 SER A C 1
ATOM 2064 O O . SER A 1 267 ? 6.432 -9.357 -19.559 1.00 87.38 267 SER A O 1
ATOM 2066 N N . PHE A 1 268 ? 7.686 -7.708 -18.690 1.00 89.38 268 PHE A N 1
ATOM 2067 C CA . PHE A 1 268 ? 7.262 -7.941 -17.310 1.00 89.38 268 PHE A CA 1
ATOM 2068 C C . PHE A 1 268 ? 5.749 -7.736 -17.136 1.00 89.38 268 PHE A C 1
ATOM 2070 O O . PHE A 1 268 ? 5.042 -8.584 -16.589 1.00 89.38 268 PHE A O 1
ATOM 2077 N N . LEU A 1 269 ? 5.211 -6.647 -17.678 1.00 88.12 269 LEU A N 1
ATOM 2078 C CA . LEU A 1 269 ? 3.793 -6.331 -17.544 1.00 88.12 269 LEU A CA 1
ATOM 2079 C C . LEU A 1 269 ? 2.889 -7.251 -18.354 1.00 88.12 269 LEU A C 1
ATOM 2081 O O . LEU A 1 269 ? 1.758 -7.489 -17.940 1.00 88.12 269 LEU A O 1
ATOM 2085 N N . SER A 1 270 ? 3.375 -7.829 -19.453 1.00 89.56 270 SER A N 1
ATOM 2086 C CA . SER A 1 270 ? 2.637 -8.873 -20.169 1.00 89.56 270 SER A CA 1
ATOM 2087 C C . SER A 1 270 ? 2.378 -10.112 -19.300 1.00 89.56 270 SER A C 1
ATOM 2089 O O . SER A 1 270 ? 1.373 -10.793 -19.498 1.00 89.56 270 SER A O 1
ATOM 2091 N N . LEU A 1 271 ? 3.230 -10.364 -18.297 1.00 92.56 271 LEU A N 1
ATOM 2092 C CA . LEU A 1 271 ? 3.057 -11.436 -17.315 1.00 92.56 271 LEU A CA 1
ATOM 2093 C C . LEU A 1 271 ? 2.177 -11.007 -16.135 1.00 92.56 271 LEU A C 1
ATOM 2095 O O . LEU A 1 271 ? 1.338 -11.790 -15.681 1.00 92.56 271 LEU A O 1
ATOM 2099 N N . LEU A 1 272 ? 2.360 -9.777 -15.642 1.00 93.69 272 LEU A N 1
ATOM 2100 C CA . LEU A 1 272 ? 1.636 -9.245 -14.484 1.00 93.69 272 LEU A CA 1
ATOM 2101 C C . LEU A 1 272 ? 0.184 -8.870 -14.814 1.00 93.69 272 LEU A C 1
ATOM 2103 O O . LEU A 1 272 ? -0.735 -9.238 -14.084 1.00 93.69 272 LEU A O 1
ATOM 2107 N N . TRP A 1 273 ? -0.048 -8.133 -15.903 1.00 92.56 273 TRP A N 1
ATOM 2108 C CA . TRP A 1 273 ? -1.343 -7.515 -16.209 1.00 92.56 273 TRP A CA 1
ATOM 2109 C C . TRP A 1 273 ? -2.509 -8.506 -16.302 1.00 92.56 273 TRP A C 1
ATOM 2111 O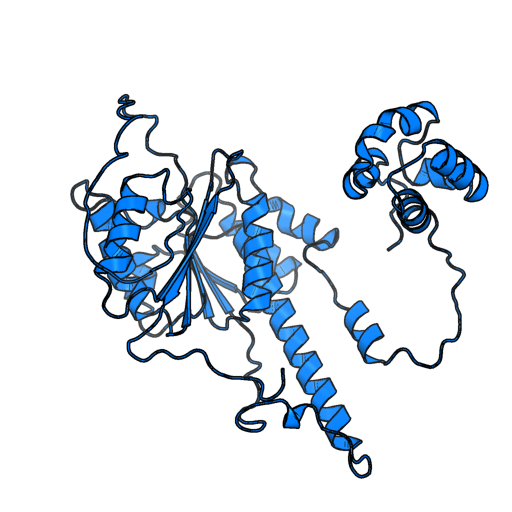 O . TRP A 1 273 ? -3.580 -8.195 -15.770 1.00 92.56 273 TRP A O 1
ATOM 2121 N N . PRO A 1 274 ? -2.361 -9.706 -16.900 1.00 93.50 274 PRO A N 1
ATOM 2122 C CA . PRO A 1 274 ? -3.424 -10.711 -16.900 1.00 93.50 274 PRO A CA 1
ATOM 2123 C C . PRO A 1 274 ? -3.889 -11.121 -15.496 1.00 93.50 274 PRO A C 1
ATOM 2125 O O . PRO A 1 274 ? -5.050 -11.482 -15.337 1.00 93.50 274 PRO A O 1
ATOM 2128 N N . ARG A 1 275 ? -3.024 -10.994 -14.483 1.00 95.38 275 ARG A N 1
ATOM 2129 C CA . ARG A 1 275 ? -3.275 -11.407 -13.092 1.00 95.38 275 ARG A CA 1
ATOM 2130 C C . ARG A 1 275 ? -3.903 -10.322 -12.238 1.00 95.38 275 ARG A C 1
ATOM 2132 O O . ARG A 1 275 ? -4.426 -10.610 -11.168 1.00 95.38 275 ARG A O 1
ATOM 2139 N N . VAL A 1 276 ? -3.854 -9.073 -12.689 1.00 93.75 276 VAL A N 1
ATOM 2140 C CA . VAL A 1 276 ? -4.554 -7.982 -12.014 1.00 93.75 276 VAL A CA 1
ATOM 2141 C C . VAL A 1 276 ? -6.052 -8.172 -12.242 1.00 93.75 276 VAL A C 1
ATOM 2143 O O . VAL A 1 276 ? -6.493 -8.353 -13.380 1.00 93.75 276 VAL A O 1
ATOM 2146 N N . LEU A 1 277 ? -6.852 -8.155 -11.184 1.00 93.06 277 LEU A N 1
ATOM 2147 C CA . LEU A 1 277 ? -8.302 -8.292 -11.283 1.00 93.06 277 LEU A CA 1
ATOM 2148 C C . LEU A 1 277 ? -8.927 -7.037 -11.924 1.00 93.06 277 LEU A C 1
ATOM 2150 O O . LEU A 1 277 ? -8.379 -5.939 -11.796 1.00 93.06 277 LEU A O 1
ATOM 2154 N N . PRO A 1 278 ? -10.071 -7.149 -12.626 1.00 90.19 278 PRO A N 1
ATOM 2155 C CA . PRO A 1 278 ? -10.829 -5.975 -13.054 1.00 90.19 278 PRO A CA 1
ATOM 2156 C C . PRO A 1 278 ? -11.148 -5.056 -11.865 1.00 90.19 278 PRO A C 1
ATOM 2158 O O . PRO A 1 278 ? -11.619 -5.517 -10.830 1.00 90.19 278 PRO A O 1
ATOM 2161 N N . GLY A 1 279 ? -10.878 -3.758 -12.007 1.00 88.81 279 GLY A N 1
ATOM 2162 C CA . GLY A 1 279 ? -10.978 -2.768 -10.930 1.00 88.81 279 GLY A CA 1
ATOM 2163 C C . GLY A 1 279 ? -9.740 -2.674 -10.031 1.00 88.81 279 GLY A C 1
ATOM 2164 O O . GLY A 1 279 ? -9.621 -1.689 -9.301 1.00 88.81 279 GLY A O 1
ATOM 2165 N N . GLY A 1 280 ? -8.817 -3.638 -10.124 1.00 92.31 280 GLY A N 1
ATOM 2166 C CA . GLY A 1 280 ? -7.576 -3.677 -9.360 1.00 92.31 280 GLY A CA 1
ATOM 2167 C C . GLY A 1 280 ? -6.608 -2.553 -9.723 1.00 92.31 280 GLY A C 1
ATOM 2168 O O . GLY A 1 280 ? -6.654 -1.995 -10.829 1.00 92.31 280 GLY A O 1
ATOM 2169 N N . LEU A 1 281 ? -5.739 -2.221 -8.770 1.00 94.62 281 LEU A N 1
ATOM 2170 C CA . LEU A 1 281 ? -4.777 -1.128 -8.879 1.00 94.62 281 LEU A CA 1
ATOM 2171 C C . LEU A 1 281 ? -3.358 -1.647 -9.091 1.00 94.62 281 LEU A C 1
ATOM 2173 O O . LEU A 1 281 ? -2.932 -2.583 -8.425 1.00 94.62 281 LEU A O 1
ATOM 2177 N N . VAL A 1 282 ? -2.614 -0.989 -9.975 1.00 93.81 282 VAL A N 1
ATOM 2178 C CA . VAL A 1 282 ? -1.163 -1.140 -10.113 1.00 93.81 282 VAL A CA 1
ATOM 2179 C C . VAL A 1 282 ? -0.523 0.206 -9.834 1.00 93.81 282 VAL A C 1
ATOM 2181 O O . VAL A 1 282 ? -0.883 1.210 -10.446 1.00 93.81 282 VAL A O 1
ATOM 2184 N N . LEU A 1 283 ? 0.409 0.221 -8.895 1.00 93.31 283 LEU A N 1
ATOM 2185 C CA . LEU A 1 283 ? 1.150 1.387 -8.472 1.00 93.31 283 LEU A CA 1
ATOM 2186 C C . LEU A 1 283 ? 2.632 1.170 -8.748 1.00 93.31 283 LEU A C 1
ATOM 2188 O O . LEU A 1 283 ? 3.154 0.091 -8.485 1.00 93.31 283 LEU A O 1
ATOM 2192 N N . SER A 1 284 ? 3.307 2.201 -9.239 1.00 89.56 284 SER A N 1
ATOM 2193 C CA . SER A 1 284 ? 4.756 2.178 -9.442 1.00 89.56 284 SER A CA 1
ATOM 2194 C C . SER A 1 284 ? 5.385 3.485 -8.974 1.00 89.56 284 SER A C 1
ATOM 2196 O O . SER A 1 284 ? 4.936 4.563 -9.395 1.00 89.56 284 SER A O 1
ATOM 2198 N N . SER A 1 285 ? 6.426 3.394 -8.147 1.00 83.12 285 SER A N 1
ATOM 2199 C CA . SER A 1 285 ? 7.454 4.432 -8.043 1.00 83.12 285 SER A CA 1
ATOM 2200 C C . SER A 1 285 ? 8.530 4.161 -9.080 1.00 83.12 285 SER A C 1
ATOM 2202 O O . SER A 1 285 ? 8.753 3.024 -9.495 1.00 83.12 285 SER A O 1
ATOM 2204 N N . ASP A 1 286 ? 9.204 5.227 -9.495 1.00 67.56 286 ASP A N 1
ATOM 2205 C CA . ASP A 1 286 ? 10.451 5.072 -10.222 1.00 67.56 286 ASP A CA 1
ATOM 2206 C C . ASP A 1 286 ? 11.531 5.963 -9.633 1.00 67.56 286 ASP A C 1
ATOM 2208 O O . ASP A 1 286 ? 11.273 7.084 -9.171 1.00 67.56 286 ASP A O 1
ATOM 2212 N N . ASP A 1 287 ? 12.733 5.413 -9.663 1.00 56.50 287 ASP A N 1
ATOM 2213 C CA . ASP A 1 287 ? 13.951 5.982 -9.132 1.00 56.50 287 ASP A CA 1
ATOM 2214 C C . ASP A 1 287 ? 14.843 6.407 -10.300 1.00 56.50 287 ASP A C 1
ATOM 2216 O O . ASP A 1 287 ? 15.241 5.602 -11.140 1.00 56.50 287 ASP A O 1
ATOM 2220 N N . ASP A 1 288 ? 15.189 7.693 -10.370 1.00 50.28 288 ASP A N 1
ATOM 2221 C CA . ASP A 1 288 ? 16.034 8.251 -11.436 1.00 50.28 288 ASP A CA 1
ATOM 2222 C C . ASP A 1 288 ? 17.531 7.951 -11.194 1.00 50.28 288 ASP A C 1
ATOM 2224 O O . ASP A 1 288 ? 18.394 8.830 -11.225 1.00 50.28 288 ASP A O 1
ATOM 2228 N N . TRP A 1 289 ? 17.872 6.698 -10.878 1.00 38.72 289 TRP A N 1
ATOM 2229 C CA . TRP A 1 289 ? 19.245 6.297 -10.534 1.00 38.72 289 TRP A CA 1
ATOM 2230 C C . TRP A 1 289 ? 20.150 6.058 -11.760 1.00 38.72 289 TRP A C 1
ATOM 2232 O O . TRP A 1 289 ? 21.366 5.900 -11.617 1.00 38.72 289 TRP A O 1
ATOM 2242 N N . GLY A 1 290 ? 19.598 6.064 -12.979 1.00 39.47 290 GLY A N 1
ATOM 2243 C CA . GLY A 1 290 ? 20.295 5.582 -14.179 1.00 39.47 290 GLY A CA 1
ATOM 2244 C C . GLY A 1 290 ? 20.943 6.629 -15.092 1.00 39.47 290 GLY A C 1
ATOM 2245 O O . GLY A 1 290 ? 21.933 6.320 -15.756 1.00 39.47 290 GLY A O 1
ATOM 2246 N N . LEU A 1 291 ? 20.445 7.867 -15.153 1.00 39.66 291 LEU A N 1
ATOM 2247 C CA . LEU A 1 291 ? 20.829 8.801 -16.230 1.00 39.66 291 LEU A CA 1
ATOM 2248 C C . LEU A 1 291 ? 22.041 9.698 -15.932 1.00 39.66 291 LEU A C 1
ATOM 2250 O O . LEU A 1 291 ? 22.498 10.431 -16.807 1.00 39.66 291 LEU A O 1
ATOM 2254 N N . HIS A 1 292 ? 22.642 9.607 -14.743 1.00 36.75 292 HIS A N 1
ATOM 2255 C CA . HIS A 1 292 ? 23.818 10.417 -14.400 1.00 36.75 292 HIS A CA 1
ATOM 2256 C C . HIS A 1 292 ? 25.180 9.810 -14.799 1.00 36.75 292 HIS A C 1
ATOM 2258 O O . HIS A 1 292 ? 26.185 10.518 -14.725 1.00 36.75 292 HIS A O 1
ATOM 2264 N N . LYS A 1 293 ? 25.261 8.542 -15.240 1.00 31.06 293 LYS A N 1
ATOM 2265 C CA . LYS A 1 293 ? 26.553 7.896 -15.586 1.00 31.06 293 LYS A CA 1
ATOM 2266 C C . LYS A 1 293 ? 26.921 7.911 -17.073 1.00 31.06 293 LYS A C 1
ATOM 2268 O O . LYS A 1 293 ? 28.089 7.711 -17.398 1.00 31.06 293 LYS A O 1
ATOM 2273 N N . THR A 1 294 ? 25.991 8.219 -17.969 1.00 34.09 294 THR A N 1
ATOM 2274 C CA . THR A 1 294 ? 26.273 8.460 -19.389 1.00 34.09 294 THR A CA 1
ATOM 2275 C C . THR A 1 294 ? 26.017 9.931 -19.674 1.00 34.09 294 THR A C 1
ATOM 2277 O O . THR A 1 294 ? 24.886 10.377 -19.810 1.00 34.09 294 THR A O 1
ATOM 2280 N N . GLY A 1 295 ? 27.095 10.718 -19.688 1.00 29.47 295 GLY A N 1
ATOM 2281 C CA . GLY A 1 295 ? 27.046 12.154 -19.931 1.00 29.47 295 GLY A CA 1
ATOM 2282 C C . GLY A 1 295 ? 26.384 12.475 -21.266 1.00 29.47 295 GLY A C 1
ATOM 2283 O O . GLY A 1 295 ? 27.036 12.478 -22.302 1.00 29.47 295 GLY A O 1
ATOM 2284 N N . THR A 1 296 ? 25.088 12.764 -21.239 1.00 27.77 296 THR A N 1
ATOM 2285 C CA . THR A 1 296 ? 24.374 13.509 -22.272 1.00 27.77 296 THR A CA 1
ATOM 2286 C C . THR A 1 296 ? 23.149 14.153 -21.621 1.00 27.77 296 THR A C 1
ATOM 2288 O O . THR A 1 296 ? 22.050 13.613 -21.641 1.00 27.77 296 THR A O 1
ATOM 2291 N N . MET A 1 297 ? 23.338 15.344 -21.041 1.00 29.55 297 MET A N 1
ATOM 2292 C CA . MET A 1 297 ? 22.240 16.308 -20.970 1.00 29.55 297 MET A CA 1
ATOM 2293 C C . MET A 1 297 ? 21.828 16.611 -22.411 1.00 29.55 297 MET A C 1
ATOM 2295 O O . MET A 1 297 ? 22.521 17.357 -23.103 1.00 29.55 297 MET A O 1
ATOM 2299 N N . LEU A 1 298 ? 20.719 16.048 -22.874 1.00 26.34 298 LEU A N 1
ATOM 2300 C CA . LEU A 1 298 ? 20.044 16.539 -24.065 1.00 26.34 298 LEU A CA 1
ATOM 2301 C C . LEU A 1 298 ? 18.544 16.654 -23.787 1.00 26.34 298 LEU A C 1
ATOM 2303 O O . LEU A 1 298 ? 17.881 15.689 -23.426 1.00 26.34 298 LEU A O 1
ATOM 2307 N N . PHE A 1 299 ? 18.068 17.879 -24.017 1.00 27.27 299 PHE A N 1
ATOM 2308 C CA . PHE A 1 299 ? 16.686 18.344 -24.123 1.00 27.27 299 PHE A CA 1
ATOM 2309 C C . PHE A 1 299 ? 15.919 18.698 -22.844 1.00 27.27 299 PHE A C 1
ATOM 2311 O O . PHE A 1 299 ? 14.939 18.075 -22.452 1.00 27.27 299 PHE A O 1
ATOM 2318 N N . GLY A 1 300 ? 16.245 19.891 -22.340 1.00 26.55 300 GLY A N 1
ATOM 2319 C CA . GLY A 1 300 ? 15.208 20.917 -22.254 1.00 26.55 300 GLY A CA 1
ATOM 2320 C C . GLY A 1 300 ? 14.838 21.419 -23.660 1.00 26.55 300 GLY A C 1
ATOM 2321 O O . GLY A 1 300 ? 15.726 21.629 -24.487 1.00 26.55 300 GLY A O 1
ATOM 2322 N N . SER A 1 301 ? 13.543 21.673 -23.884 1.00 28.09 301 SER A N 1
ATOM 2323 C CA . SER A 1 301 ? 12.895 22.239 -25.094 1.00 28.09 301 SER A CA 1
ATOM 2324 C C . SER A 1 301 ? 12.350 21.216 -26.103 1.00 28.09 301 SER A C 1
ATOM 2326 O O . SER A 1 301 ? 13.141 20.529 -26.737 1.00 28.09 301 SER A O 1
ATOM 2328 N N . CYS A 1 302 ? 11.009 21.199 -26.258 1.00 23.27 302 CYS A N 1
ATOM 2329 C CA . CYS A 1 302 ? 10.125 20.649 -27.325 1.00 23.27 302 CYS A CA 1
ATOM 2330 C C . CYS A 1 302 ? 8.892 19.999 -26.637 1.00 23.27 302 CYS A C 1
ATOM 2332 O O . CYS A 1 302 ? 9.076 19.120 -25.813 1.00 23.27 302 CYS A O 1
ATOM 2334 N N . PHE A 1 303 ? 7.612 20.349 -26.805 1.00 26.98 303 PHE A N 1
ATOM 2335 C CA . PHE A 1 303 ? 6.855 20.968 -27.892 1.00 26.98 303 PHE A CA 1
ATOM 2336 C C . PHE A 1 303 ? 5.688 21.794 -27.313 1.00 26.98 303 PHE A C 1
ATOM 2338 O O . PHE A 1 303 ? 4.888 21.301 -26.519 1.00 26.98 303 PHE A O 1
ATOM 2345 N N . LEU A 1 304 ? 5.562 23.031 -27.783 1.00 28.39 304 LEU A N 1
ATOM 2346 C CA . LEU A 1 304 ? 4.359 23.855 -27.732 1.00 28.39 304 LEU A CA 1
ATOM 2347 C C . LEU A 1 304 ? 4.098 24.228 -29.202 1.00 28.39 304 LEU A C 1
ATOM 2349 O O . LEU A 1 304 ? 5.033 24.686 -29.852 1.00 28.39 304 LEU A O 1
ATOM 2353 N N . TYR A 1 305 ? 2.864 24.004 -29.676 1.00 26.12 305 TYR A N 1
ATOM 2354 C CA . TYR A 1 305 ? 2.230 24.365 -30.967 1.00 26.12 305 TYR A CA 1
ATOM 2355 C C . TYR A 1 305 ? 1.732 23.224 -31.895 1.00 26.12 305 TYR A C 1
ATOM 2357 O O . TYR A 1 305 ? 2.500 22.458 -32.464 1.00 26.12 305 TYR A O 1
ATOM 2365 N N . LEU A 1 306 ? 0.399 23.288 -32.091 1.00 25.66 306 LEU A N 1
ATOM 2366 C CA . LEU A 1 306 ? -0.441 23.066 -33.287 1.00 25.66 306 LEU A CA 1
ATOM 2367 C C . LEU A 1 306 ? -0.669 21.661 -33.863 1.00 25.66 306 LEU A C 1
ATOM 2369 O O . LEU A 1 306 ? 0.112 21.189 -34.677 1.00 25.66 306 LEU A O 1
ATOM 2373 N N . LEU A 1 307 ? -1.895 21.156 -33.656 1.00 24.34 307 LEU A N 1
ATOM 2374 C CA . LEU A 1 307 ? -2.798 20.785 -34.758 1.00 24.34 307 LEU A CA 1
ATOM 2375 C C . LEU A 1 307 ? -4.253 21.198 -34.427 1.00 24.34 307 LEU A C 1
ATOM 2377 O O . LEU A 1 307 ? -4.687 21.002 -33.289 1.00 24.34 307 LEU A O 1
ATOM 2381 N N . PRO A 1 308 ? -5.003 21.779 -35.385 1.00 30.78 308 PRO A N 1
ATOM 2382 C CA . PRO A 1 308 ? -6.423 22.078 -35.250 1.00 30.78 308 PRO A CA 1
ATOM 2383 C C . PRO A 1 308 ? -7.292 20.879 -35.669 1.00 30.78 308 PRO A C 1
ATOM 2385 O O . PRO A 1 308 ? -6.852 19.998 -36.404 1.00 30.78 308 PRO A O 1
ATOM 2388 N N . SER A 1 309 ? -8.562 20.925 -35.256 1.00 33.31 309 SER A N 1
ATOM 2389 C CA . SER A 1 309 ? -9.692 20.093 -35.708 1.00 33.31 309 SER A CA 1
ATOM 2390 C C . SER A 1 309 ? -9.645 18.591 -35.388 1.00 33.31 309 SER A C 1
ATOM 2392 O O . SER A 1 309 ? -9.148 17.795 -36.173 1.00 33.31 309 SER A O 1
ATOM 2394 N N . CYS A 1 310 ? -10.263 18.201 -34.267 1.00 25.77 310 CYS A N 1
ATOM 2395 C CA . CYS A 1 310 ? -11.404 17.272 -34.235 1.00 25.77 310 CYS A CA 1
ATOM 2396 C C . CYS A 1 310 ? -12.030 17.278 -32.828 1.00 25.77 310 CYS A C 1
ATOM 2398 O O . CYS A 1 310 ? -11.340 17.225 -31.811 1.00 25.77 310 CYS A O 1
ATOM 2400 N N . GLU A 1 311 ? -13.349 17.424 -32.800 1.00 31.22 311 GLU A N 1
ATOM 2401 C CA . GLU A 1 311 ? -14.199 17.593 -31.626 1.00 31.22 311 GLU A CA 1
ATOM 2402 C C . GLU A 1 311 ? -14.320 16.296 -30.812 1.00 31.22 311 GLU A C 1
ATOM 2404 O O . GLU A 1 311 ? -14.729 15.274 -31.349 1.00 31.22 311 GLU A O 1
ATOM 2409 N N . PHE A 1 312 ? -13.980 16.339 -29.520 1.00 27.91 312 PHE A N 1
ATOM 2410 C CA . PHE A 1 312 ? -14.858 16.034 -28.373 1.00 27.91 312 PHE A CA 1
ATOM 2411 C C . PHE A 1 312 ? -14.007 15.932 -27.095 1.00 27.91 312 PHE A C 1
ATOM 2413 O O . PHE A 1 312 ? -12.991 15.242 -27.041 1.00 27.91 312 PHE A O 1
ATOM 2420 N N . TYR A 1 313 ? -14.417 16.660 -26.059 1.00 30.59 313 TYR A N 1
ATOM 2421 C CA . TYR A 1 313 ? -13.695 16.858 -24.801 1.00 30.59 313 TYR A CA 1
ATOM 2422 C C . TYR A 1 313 ? -13.276 15.542 -24.108 1.00 30.59 313 TYR A C 1
ATOM 2424 O O . TYR A 1 313 ? -14.109 14.836 -23.545 1.00 30.59 313 TYR A O 1
ATOM 2432 N N . ARG A 1 314 ? -11.964 15.273 -24.034 1.00 29.36 314 ARG A N 1
ATOM 2433 C CA . ARG A 1 314 ? -11.352 14.398 -23.018 1.00 29.36 314 ARG A CA 1
ATOM 2434 C C . ARG A 1 314 ? -10.350 15.209 -22.206 1.00 29.36 314 ARG A C 1
ATOM 2436 O O . ARG A 1 314 ? -9.316 15.639 -22.710 1.00 29.36 314 ARG A O 1
ATOM 2443 N N . TRP A 1 315 ? -10.684 15.436 -20.942 1.00 27.52 315 TRP A N 1
ATOM 2444 C CA . TRP A 1 315 ? -9.833 16.113 -19.972 1.00 27.52 315 TRP A CA 1
ATOM 2445 C C . TRP A 1 315 ? -8.556 15.297 -19.722 1.00 27.52 315 TRP A C 1
ATOM 2447 O O . TRP A 1 315 ? -8.564 14.325 -18.975 1.00 27.52 315 TRP A O 1
ATOM 2457 N N . HIS A 1 316 ? -7.445 15.705 -20.332 1.00 34.62 316 HIS A N 1
ATOM 2458 C CA . HIS A 1 316 ? -6.103 15.271 -19.952 1.00 34.62 316 HIS A CA 1
ATOM 2459 C C . HIS A 1 316 ? -5.381 16.434 -19.267 1.00 34.62 316 HIS A C 1
ATOM 2461 O O . HIS A 1 316 ? -4.923 17.365 -19.926 1.00 34.62 316 HIS A O 1
ATOM 2467 N N . ARG A 1 317 ? -5.238 16.373 -17.940 1.00 29.81 317 ARG A N 1
ATOM 2468 C CA . ARG A 1 317 ? -4.178 17.094 -17.220 1.00 29.81 317 ARG A CA 1
ATOM 2469 C C . ARG A 1 317 ? -3.213 16.051 -16.663 1.00 29.81 317 ARG A C 1
ATOM 2471 O O . ARG A 1 317 ? -3.639 15.156 -15.945 1.00 29.81 317 ARG A O 1
ATOM 2478 N N . ARG A 1 318 ? -1.945 16.142 -17.074 1.00 38.66 318 ARG A N 1
ATOM 2479 C CA . ARG A 1 318 ? -0.854 15.188 -16.804 1.00 38.66 318 ARG A CA 1
ATOM 2480 C C . ARG A 1 318 ? 0.276 15.911 -16.064 1.00 38.66 318 ARG A C 1
ATOM 2482 O O . ARG A 1 318 ? 0.705 16.954 -16.548 1.00 38.66 318 ARG A O 1
ATOM 2489 N N . LEU A 1 319 ? 0.763 15.361 -14.950 1.00 34.53 319 LEU A N 1
ATOM 2490 C CA . LEU A 1 319 ? 1.934 15.819 -14.173 1.00 34.53 319 LEU A CA 1
ATOM 2491 C C . LEU A 1 319 ? 2.484 14.618 -13.357 1.00 34.53 319 LEU A C 1
ATOM 2493 O O . LEU A 1 319 ? 1.674 13.850 -12.865 1.00 34.53 319 LEU A O 1
ATOM 2497 N N . HIS A 1 320 ? 3.777 14.387 -13.085 1.00 42.19 320 HIS A N 1
ATOM 2498 C CA . HIS A 1 320 ? 5.006 14.718 -13.818 1.00 42.19 320 HIS A CA 1
ATOM 2499 C C . HIS A 1 320 ? 6.190 13.757 -13.519 1.00 42.19 320 HIS A C 1
ATOM 2501 O O . HIS A 1 320 ? 7.324 14.077 -13.843 1.00 42.19 320 HIS A O 1
ATOM 2507 N N . SER A 1 321 ? 5.977 12.577 -12.933 1.00 37.06 321 SER A N 1
ATOM 2508 C CA . SER A 1 321 ? 7.046 11.850 -12.220 1.00 37.06 321 SER A CA 1
ATOM 2509 C C . SER A 1 321 ? 7.317 10.427 -12.750 1.00 37.06 321 SER A C 1
ATOM 2511 O O . SER A 1 321 ? 8.462 10.014 -12.858 1.00 37.06 321 SER A O 1
ATOM 2513 N N . THR A 1 322 ? 6.305 9.762 -13.313 1.00 47.88 322 THR A N 1
ATOM 2514 C CA . THR A 1 322 ? 6.464 8.921 -14.520 1.00 47.88 322 THR A CA 1
ATOM 2515 C C . THR A 1 322 ? 6.692 9.766 -15.778 1.00 47.88 322 THR A C 1
ATOM 2517 O O . THR A 1 322 ? 6.741 9.226 -16.875 1.00 47.88 322 THR A O 1
ATOM 2520 N N . LEU A 1 323 ? 6.812 11.101 -15.654 1.00 47.28 323 LEU A N 1
ATOM 2521 C CA . LEU A 1 323 ? 7.155 12.001 -16.761 1.00 47.28 323 LEU A CA 1
ATOM 2522 C C . LEU A 1 323 ? 8.626 12.457 -16.766 1.00 47.28 323 LEU A C 1
ATOM 2524 O O . LEU A 1 323 ? 9.021 13.072 -17.759 1.00 47.28 323 LEU A O 1
ATOM 2528 N N . THR A 1 324 ? 9.410 12.203 -15.707 1.00 42.22 324 THR A N 1
ATOM 2529 C CA . THR A 1 324 ? 10.848 12.547 -15.635 1.00 42.22 324 THR A CA 1
ATOM 2530 C C . THR A 1 324 ? 11.739 11.452 -16.215 1.00 42.22 324 THR A C 1
ATOM 2532 O O . THR A 1 324 ? 12.712 11.776 -16.889 1.00 42.22 324 THR A O 1
ATOM 2535 N N . ASN A 1 325 ? 11.376 10.177 -16.046 1.00 58.00 325 ASN A N 1
ATOM 2536 C CA . ASN A 1 325 ? 12.011 9.069 -16.758 1.00 58.00 325 ASN A CA 1
ATOM 2537 C C . ASN A 1 325 ? 11.364 8.908 -18.145 1.00 58.00 325 ASN A C 1
ATOM 2539 O O . ASN A 1 325 ? 10.190 8.545 -18.255 1.00 58.00 325 ASN A O 1
ATOM 2543 N N . SER A 1 326 ? 12.112 9.199 -19.214 1.00 60.09 326 SER A N 1
ATOM 2544 C CA . SER A 1 326 ? 11.590 9.179 -20.587 1.00 60.09 326 SER A CA 1
ATOM 2545 C C . SER A 1 326 ? 11.121 7.792 -21.032 1.00 60.09 326 SER A C 1
ATOM 2547 O O . SER A 1 326 ? 10.082 7.695 -21.681 1.00 60.09 326 SER A O 1
ATOM 2549 N N . ALA A 1 327 ? 11.822 6.725 -20.641 1.00 59.44 327 ALA A N 1
ATOM 2550 C CA . ALA A 1 327 ? 11.466 5.356 -21.013 1.00 59.44 327 ALA A CA 1
ATOM 2551 C C . ALA A 1 327 ? 10.154 4.912 -20.347 1.00 59.44 327 ALA A C 1
ATOM 2553 O O . ALA A 1 327 ? 9.276 4.344 -20.996 1.00 59.44 327 ALA A O 1
ATOM 2554 N N . VAL A 1 328 ? 9.988 5.235 -19.064 1.00 59.91 328 VAL A N 1
ATOM 2555 C CA . VAL A 1 328 ? 8.780 4.905 -18.292 1.00 59.91 328 VAL A CA 1
ATOM 2556 C C . VAL A 1 328 ? 7.600 5.749 -18.770 1.00 59.91 328 VAL A C 1
ATOM 2558 O O . VAL A 1 328 ? 6.484 5.248 -18.882 1.00 59.91 328 VAL A O 1
ATOM 2561 N N . ARG A 1 329 ? 7.845 7.009 -19.148 1.00 63.16 329 ARG A N 1
ATOM 2562 C CA . ARG A 1 329 ? 6.839 7.888 -19.753 1.00 63.16 329 ARG A CA 1
ATOM 2563 C C . ARG A 1 329 ? 6.322 7.351 -21.080 1.00 63.16 329 ARG A C 1
ATOM 2565 O O . ARG A 1 329 ? 5.111 7.267 -21.276 1.00 63.16 329 ARG A O 1
ATOM 2572 N N . GLU A 1 330 ? 7.234 7.021 -21.992 1.00 64.88 330 GLU A N 1
ATOM 2573 C CA . GLU A 1 330 ? 6.888 6.441 -23.291 1.00 64.88 330 GLU A CA 1
ATOM 2574 C C . GLU A 1 330 ? 6.105 5.144 -23.116 1.00 64.88 330 GLU A C 1
ATOM 2576 O O . GLU A 1 330 ? 5.117 4.918 -23.819 1.00 64.88 330 GLU A O 1
ATOM 2581 N N . TRP A 1 331 ? 6.503 4.327 -22.140 1.00 67.06 331 TRP A N 1
ATOM 2582 C CA . TRP A 1 331 ? 5.767 3.133 -21.773 1.00 67.06 331 TRP A CA 1
ATOM 2583 C C . TRP A 1 331 ? 4.347 3.458 -21.292 1.00 67.06 331 TRP A C 1
ATOM 2585 O O . TRP A 1 331 ? 3.399 2.955 -21.885 1.00 67.06 331 TRP A O 1
ATOM 2595 N N . VAL A 1 332 ? 4.165 4.327 -20.295 1.00 64.31 332 VAL A N 1
ATOM 2596 C CA . VAL A 1 332 ? 2.839 4.709 -19.772 1.00 64.31 332 VAL A CA 1
ATOM 2597 C C . VAL A 1 332 ? 1.924 5.230 -20.889 1.00 64.31 332 VAL A C 1
ATOM 2599 O O . VAL A 1 332 ? 0.766 4.819 -21.001 1.00 64.31 332 VAL A O 1
ATOM 2602 N N . ASP A 1 333 ? 2.447 6.104 -21.755 1.00 65.88 333 ASP A N 1
ATOM 2603 C CA . ASP A 1 333 ? 1.711 6.656 -22.896 1.00 65.88 333 ASP A CA 1
ATOM 2604 C C . ASP A 1 333 ? 1.371 5.585 -23.952 1.00 65.88 333 ASP A C 1
ATOM 2606 O O . ASP A 1 333 ? 0.350 5.699 -24.641 1.00 65.88 333 ASP A O 1
ATOM 2610 N N . SER A 1 334 ? 2.209 4.554 -24.092 1.00 65.69 334 SER A N 1
ATOM 2611 C CA . SER A 1 334 ? 1.977 3.401 -24.967 1.00 65.69 334 SER A CA 1
ATOM 2612 C C . SER A 1 334 ? 0.972 2.424 -24.358 1.00 65.69 334 SER A C 1
ATOM 2614 O O . SER A 1 334 ? 0.033 2.029 -25.040 1.00 65.69 334 SER A O 1
ATOM 2616 N N . ALA A 1 335 ? 1.107 2.080 -23.079 1.00 62.47 335 ALA A N 1
ATOM 2617 C CA . ALA A 1 335 ? 0.239 1.166 -22.343 1.00 62.47 335 ALA A CA 1
ATOM 2618 C C . ALA A 1 335 ? -1.204 1.677 -22.283 1.00 62.47 335 ALA A C 1
ATOM 2620 O O . ALA A 1 335 ? -2.146 0.908 -22.480 1.00 62.47 335 ALA A O 1
ATOM 2621 N N . ALA A 1 336 ? -1.383 2.993 -22.130 1.00 62.25 336 ALA A N 1
ATOM 2622 C CA . ALA A 1 336 ? -2.685 3.646 -22.247 1.00 62.25 336 ALA A CA 1
ATOM 2623 C C . ALA A 1 336 ? -3.353 3.451 -23.624 1.00 62.25 336 ALA A C 1
ATOM 2625 O O . ALA A 1 336 ? -4.570 3.591 -23.736 1.00 62.25 336 ALA A O 1
ATOM 2626 N N . LYS A 1 337 ? -2.574 3.144 -24.670 1.00 60.72 337 LYS A N 1
ATOM 2627 C CA . LYS A 1 337 ? -3.045 2.942 -26.049 1.00 60.72 337 LYS A CA 1
ATOM 2628 C C . LYS A 1 337 ? -3.084 1.471 -26.478 1.00 60.72 337 LYS A C 1
ATOM 2630 O O . LYS A 1 337 ? -3.863 1.154 -27.371 1.00 60.72 337 LYS A O 1
ATOM 2635 N N . SER A 1 338 ? -2.236 0.604 -25.917 1.00 54.06 338 SER A N 1
ATOM 2636 C CA . SER A 1 338 ? -1.968 -0.746 -26.441 1.00 54.06 338 SER A CA 1
ATOM 2637 C C . SER A 1 338 ? -2.533 -1.895 -25.609 1.00 54.06 338 SER A C 1
ATOM 2639 O O . SER A 1 338 ? -2.726 -2.982 -26.154 1.00 54.06 338 SER A O 1
ATOM 2641 N N . LEU A 1 339 ? -2.793 -1.700 -24.312 1.00 54.19 339 LEU A N 1
ATOM 2642 C CA . LEU A 1 339 ? -3.332 -2.769 -23.474 1.00 54.19 339 LEU A CA 1
ATOM 2643 C C . LEU A 1 339 ? -4.792 -3.048 -23.871 1.00 54.19 339 LEU A C 1
ATOM 2645 O O . LEU A 1 339 ? -5.652 -2.173 -23.767 1.00 54.19 339 LEU A O 1
ATOM 2649 N N . GLN A 1 340 ? -5.070 -4.272 -24.336 1.00 46.38 340 GLN A N 1
ATOM 2650 C CA . GLN A 1 340 ? -6.439 -4.775 -24.485 1.00 46.38 340 GLN A CA 1
ATOM 2651 C C . GLN A 1 340 ? -7.113 -4.752 -23.104 1.00 46.38 340 GLN A C 1
ATOM 2653 O O . GLN A 1 340 ? -6.592 -5.326 -22.146 1.00 46.38 340 GLN A O 1
ATOM 2658 N N . GLY A 1 341 ? -8.236 -4.039 -22.992 1.00 50.69 341 GLY A N 1
ATOM 2659 C CA . GLY A 1 341 ? -8.723 -3.535 -21.708 1.00 50.69 341 GLY A CA 1
ATOM 2660 C C . GLY A 1 341 ? -7.902 -2.321 -21.278 1.00 50.69 341 GLY A C 1
ATOM 2661 O O . GLY A 1 341 ? -6.969 -2.438 -20.482 1.00 50.69 341 GLY A O 1
ATOM 2662 N N . THR A 1 342 ? -8.226 -1.159 -21.851 1.00 49.75 342 THR A N 1
ATOM 2663 C CA . THR A 1 342 ? -7.600 0.133 -21.538 1.00 49.75 342 THR A CA 1
ATOM 2664 C C . THR A 1 342 ? -7.428 0.296 -20.022 1.00 49.75 342 THR A C 1
ATOM 2666 O O . THR A 1 342 ? -8.421 0.131 -19.306 1.00 49.75 342 THR A O 1
ATOM 2669 N N . PRO A 1 343 ? -6.244 0.669 -19.489 1.00 54.03 343 PRO A N 1
ATOM 2670 C CA . PRO A 1 343 ? -6.172 1.205 -18.133 1.00 54.03 343 PRO A CA 1
ATOM 2671 C C . PRO A 1 343 ? -7.124 2.399 -18.086 1.00 54.03 343 PRO A C 1
ATOM 2673 O O . PRO A 1 343 ? -6.919 3.419 -18.743 1.00 54.03 343 PRO A O 1
ATOM 2676 N N . GLY A 1 344 ? -8.264 2.211 -17.430 1.00 61.97 344 GLY A N 1
ATOM 2677 C CA . GLY A 1 344 ? -9.401 3.092 -17.660 1.00 61.97 344 GLY A CA 1
ATOM 2678 C C . GLY A 1 344 ? -9.388 4.329 -16.769 1.00 61.97 344 GLY A C 1
ATOM 2679 O O . GLY A 1 344 ? -10.134 5.269 -17.031 1.00 61.97 344 GLY A O 1
ATOM 2680 N N . ALA A 1 345 ? -8.514 4.345 -15.760 1.00 75.81 345 ALA A N 1
ATOM 2681 C CA . ALA A 1 345 ? -8.160 5.523 -14.986 1.00 75.81 345 ALA A CA 1
ATOM 2682 C C . ALA A 1 345 ? -6.667 5.489 -14.640 1.00 75.81 345 ALA A C 1
ATOM 2684 O O . ALA A 1 345 ? -6.121 4.437 -14.297 1.00 75.81 345 ALA A O 1
ATOM 2685 N N . MET A 1 346 ? -6.024 6.652 -14.732 1.00 83.56 346 MET A N 1
ATOM 2686 C CA . MET A 1 346 ? -4.627 6.844 -14.371 1.00 83.56 346 MET A CA 1
ATOM 2687 C C . MET A 1 346 ? -4.482 8.140 -13.573 1.00 83.56 346 MET A C 1
ATOM 2689 O O . MET A 1 346 ? -4.993 9.183 -13.986 1.00 83.56 346 MET A O 1
ATOM 2693 N N . LEU A 1 347 ? -3.761 8.072 -12.456 1.00 85.50 347 LEU A N 1
ATOM 2694 C CA . LEU A 1 347 ? -3.381 9.222 -11.641 1.00 85.50 347 LEU A CA 1
ATOM 2695 C C . LEU A 1 347 ? -1.872 9.188 -11.411 1.00 85.50 347 LEU A C 1
ATOM 2697 O O . LEU A 1 347 ? -1.346 8.168 -10.980 1.00 85.50 347 LEU A O 1
ATOM 2701 N N . SER A 1 348 ? -1.193 10.305 -11.649 1.00 83.88 348 SER A N 1
ATOM 2702 C CA . SER A 1 348 ? 0.216 10.471 -11.289 1.00 83.88 348 SER A CA 1
ATOM 2703 C C . SER A 1 348 ? 0.371 11.612 -10.298 1.00 83.88 348 SER A C 1
ATOM 2705 O O . SER A 1 348 ? -0.221 12.678 -10.477 1.00 83.88 348 SER A O 1
ATOM 2707 N N . LEU A 1 349 ? 1.179 11.383 -9.266 1.00 86.25 349 LEU A N 1
ATOM 2708 C CA . LEU A 1 349 ? 1.551 12.375 -8.264 1.00 86.25 349 LEU A CA 1
ATOM 2709 C C . LEU A 1 349 ? 3.072 12.575 -8.308 1.00 86.25 349 LEU A C 1
ATOM 2711 O O . LEU A 1 349 ? 3.837 11.618 -8.450 1.00 86.25 349 LEU A O 1
ATOM 2715 N N . LEU A 1 350 ? 3.503 13.834 -8.222 1.00 84.00 350 LEU A N 1
ATOM 2716 C CA . LEU A 1 350 ? 4.909 14.240 -8.200 1.00 84.00 350 LEU A CA 1
ATOM 2717 C C . LEU A 1 350 ? 5.213 14.895 -6.852 1.00 84.00 350 LEU A C 1
ATOM 2719 O O . LEU A 1 350 ? 4.500 15.803 -6.429 1.00 84.00 350 LEU A O 1
ATOM 2723 N N . GLU A 1 351 ? 6.328 14.498 -6.252 1.00 84.44 351 GLU A N 1
ATOM 2724 C CA . GLU A 1 351 ? 6.958 15.150 -5.116 1.00 84.44 351 GLU A CA 1
ATOM 2725 C C . GLU A 1 351 ? 8.191 15.943 -5.603 1.00 84.44 351 GLU A C 1
ATOM 2727 O O . GLU A 1 351 ? 9.297 15.406 -5.683 1.00 84.44 351 GLU A O 1
ATOM 2732 N N . PRO A 1 352 ? 8.045 17.236 -5.956 1.00 82.31 352 PRO A N 1
ATOM 2733 C CA . PRO A 1 352 ? 9.072 17.979 -6.697 1.00 82.31 352 PRO A CA 1
ATOM 2734 C C . PRO A 1 352 ? 10.374 18.214 -5.917 1.00 82.31 352 PRO A C 1
ATOM 2736 O O . PRO A 1 352 ? 11.382 18.602 -6.502 1.00 82.31 352 PRO A O 1
ATOM 2739 N N . HIS A 1 353 ? 10.362 18.020 -4.599 1.00 83.88 353 HIS A N 1
ATOM 2740 C CA . HIS A 1 353 ? 11.508 18.282 -3.726 1.00 83.88 353 HIS A CA 1
ATOM 2741 C C . HIS A 1 353 ? 12.353 17.039 -3.448 1.00 83.88 353 HIS A C 1
ATOM 2743 O O . HIS A 1 353 ? 13.390 17.135 -2.789 1.00 83.88 353 HIS A O 1
ATOM 2749 N N . LYS A 1 354 ? 11.934 15.888 -3.974 1.00 80.31 354 LYS A N 1
ATOM 2750 C CA . LYS A 1 354 ? 12.581 14.611 -3.735 1.00 80.31 354 LYS A CA 1
ATOM 2751 C C . LYS A 1 354 ? 13.419 14.182 -4.928 1.00 80.31 354 LYS A C 1
ATOM 2753 O O . LYS A 1 354 ? 13.052 14.419 -6.076 1.00 80.31 354 LYS A O 1
ATOM 2758 N N . LYS A 1 355 ? 14.566 13.563 -4.648 1.00 76.56 355 LYS A N 1
ATOM 2759 C CA . LYS A 1 355 ? 15.502 13.083 -5.679 1.00 76.56 355 LYS A CA 1
ATOM 2760 C C . LYS A 1 355 ? 15.295 11.614 -6.057 1.00 76.56 355 LYS A C 1
ATOM 2762 O O . LYS A 1 355 ? 15.678 11.232 -7.151 1.00 76.56 355 LYS A O 1
ATOM 2767 N N . PHE A 1 356 ? 14.691 10.837 -5.164 1.00 76.50 356 PHE A N 1
ATOM 2768 C CA . PHE A 1 356 ? 14.456 9.395 -5.283 1.00 76.50 356 PHE A CA 1
ATOM 2769 C C . PHE A 1 356 ? 12.990 9.121 -4.989 1.00 76.50 356 PHE A C 1
ATOM 2771 O O . PHE A 1 356 ? 12.409 9.828 -4.166 1.00 76.50 356 PHE A O 1
ATOM 2778 N N . GLN A 1 357 ? 12.388 8.167 -5.688 1.00 76.12 357 GLN A N 1
ATOM 2779 C CA . GLN A 1 357 ? 10.972 7.821 -5.595 1.00 76.12 357 GLN A CA 1
ATOM 2780 C C . GLN A 1 357 ? 10.093 9.070 -5.611 1.00 76.12 357 GLN A C 1
ATOM 2782 O O . GLN A 1 357 ? 9.176 9.283 -4.823 1.00 76.12 357 GLN A O 1
ATOM 2787 N N . ASN A 1 358 ? 10.429 9.897 -6.592 1.00 83.12 358 ASN A N 1
ATOM 2788 C CA . ASN A 1 358 ? 9.798 11.106 -7.076 1.00 83.12 358 ASN A CA 1
ATOM 2789 C C . ASN A 1 358 ? 8.290 11.311 -7.026 1.00 83.12 358 ASN A C 1
ATOM 2791 O O . ASN A 1 358 ? 7.762 12.380 -7.318 1.00 83.12 358 ASN A O 1
ATOM 2795 N N . SER A 1 359 ? 7.599 10.193 -6.966 1.00 86.75 359 SER A N 1
ATOM 2796 C CA . SER A 1 359 ? 6.812 9.789 -8.110 1.00 86.75 359 SER A CA 1
ATOM 2797 C C . SER A 1 359 ? 5.952 8.620 -7.723 1.00 86.75 359 SER A C 1
ATOM 2799 O O . SER A 1 359 ? 6.471 7.614 -7.249 1.00 86.75 359 SER A O 1
ATOM 2801 N N . VAL A 1 360 ? 4.657 8.718 -7.985 1.00 88.88 360 VAL A N 1
ATOM 2802 C CA . VAL A 1 360 ? 3.805 7.538 -8.021 1.00 88.88 360 VAL A CA 1
ATOM 2803 C C . VAL A 1 360 ? 2.838 7.664 -9.173 1.00 88.88 360 VAL A C 1
ATOM 2805 O O . VAL A 1 360 ? 2.263 8.729 -9.407 1.00 88.88 360 VAL A O 1
ATOM 2808 N N . SER A 1 361 ? 2.664 6.572 -9.905 1.00 87.56 361 SER A N 1
ATOM 2809 C CA . SER A 1 361 ? 1.559 6.420 -10.846 1.00 87.56 361 SER A CA 1
ATOM 2810 C C . SER A 1 361 ? 0.670 5.282 -10.413 1.00 87.56 361 SER A C 1
ATOM 2812 O O . SER A 1 361 ? 1.161 4.230 -10.032 1.00 87.56 361 SER A O 1
ATOM 2814 N N . ILE A 1 362 ? -0.632 5.525 -10.473 1.00 89.75 362 ILE A N 1
ATOM 2815 C CA . ILE A 1 362 ? -1.693 4.601 -10.106 1.00 89.75 362 ILE A CA 1
ATOM 2816 C C . ILE A 1 362 ? -2.475 4.314 -11.378 1.00 89.75 362 ILE A C 1
ATOM 2818 O O . ILE A 1 362 ? -3.018 5.233 -11.994 1.00 89.75 362 ILE A O 1
ATOM 2822 N N . LEU A 1 363 ? -2.532 3.047 -11.764 1.00 89.50 363 LEU A N 1
ATOM 2823 C CA . LEU A 1 363 ? -3.288 2.557 -12.906 1.00 89.50 363 LEU A CA 1
ATOM 2824 C C . LEU A 1 363 ? -4.404 1.649 -12.400 1.00 89.50 363 LEU A C 1
ATOM 2826 O O . LEU A 1 363 ? -4.144 0.700 -11.666 1.00 89.50 363 LEU A O 1
ATOM 2830 N N . GLN A 1 364 ? -5.641 1.912 -12.814 1.00 89.88 364 GLN A N 1
ATOM 2831 C CA . GLN A 1 364 ? -6.759 1.009 -12.560 1.00 89.88 364 GLN A CA 1
ATOM 2832 C C . GLN A 1 364 ? -7.049 0.167 -13.801 1.00 89.88 364 GLN A C 1
ATOM 2834 O O . GLN A 1 364 ? -7.332 0.706 -14.879 1.00 89.88 364 GLN A O 1
ATOM 2839 N N . LYS A 1 365 ? -7.053 -1.159 -13.645 1.00 88.12 365 LYS A N 1
ATOM 2840 C CA . LYS A 1 365 ? -7.455 -2.064 -14.723 1.00 88.12 365 LYS A CA 1
ATOM 2841 C C . LYS A 1 365 ? -8.958 -1.948 -14.963 1.00 88.12 365 LYS A C 1
ATOM 2843 O O . LYS A 1 365 ? -9.751 -2.216 -14.064 1.00 88.12 365 LYS A O 1
ATOM 2848 N N . ARG A 1 366 ? -9.366 -1.587 -16.183 1.00 85.38 366 ARG A N 1
ATOM 2849 C CA . ARG A 1 366 ? -10.777 -1.579 -16.598 1.00 85.38 366 ARG A CA 1
ATOM 2850 C C . ARG A 1 366 ? -10.936 -2.487 -17.816 1.00 85.38 366 ARG A C 1
ATOM 2852 O O . ARG A 1 366 ? -10.350 -2.236 -18.863 1.00 85.38 366 ARG A O 1
ATOM 2859 N N . SER A 1 367 ? -11.680 -3.577 -17.662 1.00 82.06 367 SER A N 1
ATOM 2860 C CA . SER A 1 367 ? -12.045 -4.443 -18.787 1.00 82.06 367 SER A CA 1
ATOM 2861 C C . SER A 1 367 ? -13.091 -3.765 -19.673 1.00 82.06 367 SER A C 1
ATOM 2863 O O . SER A 1 367 ? -13.769 -2.829 -19.241 1.00 82.06 367 SER A O 1
ATOM 2865 N N . ASP A 1 368 ? -13.268 -4.255 -20.898 1.00 77.56 368 ASP A N 1
ATOM 2866 C CA . ASP A 1 368 ? -14.377 -3.809 -21.741 1.00 77.56 368 ASP A CA 1
ATOM 2867 C C . ASP A 1 368 ? -15.711 -4.040 -21.016 1.00 77.56 368 ASP A C 1
ATOM 2869 O O . ASP A 1 368 ? -15.949 -5.101 -20.436 1.00 77.56 368 ASP A O 1
ATOM 2873 N N . GLY A 1 369 ? -16.558 -3.009 -20.991 1.00 78.62 369 GLY A N 1
ATOM 2874 C CA . GLY A 1 369 ? -17.818 -3.035 -20.246 1.00 78.62 369 GLY A CA 1
ATOM 2875 C C . GLY A 1 369 ? -17.679 -2.911 -18.724 1.00 78.62 369 GLY A C 1
ATOM 2876 O O . GLY A 1 369 ? -18.676 -3.082 -18.028 1.00 78.62 369 GLY A O 1
ATOM 2877 N N . PHE A 1 370 ? -16.490 -2.603 -18.188 1.00 76.69 370 PHE A N 1
ATOM 2878 C CA . PHE A 1 370 ? -16.332 -2.322 -16.760 1.00 76.69 370 PHE A CA 1
ATOM 2879 C C . PHE A 1 370 ? -17.181 -1.112 -16.358 1.00 76.69 370 PHE A C 1
ATOM 2881 O O . PHE A 1 370 ? -16.973 0.004 -16.840 1.00 76.69 370 PHE A O 1
ATOM 2888 N N . SER A 1 371 ? -18.112 -1.339 -15.438 1.00 77.19 371 SER A N 1
ATOM 2889 C CA . SER A 1 371 ? -18.886 -0.304 -14.765 1.00 77.19 371 SER A CA 1
ATOM 2890 C C . SER A 1 371 ? -18.511 -0.270 -13.294 1.00 77.19 371 SER A C 1
ATOM 2892 O O . SER A 1 371 ? -18.337 -1.319 -12.672 1.00 77.19 371 SER A O 1
ATOM 2894 N N . GLU A 1 372 ? -18.438 0.930 -12.729 1.00 75.44 372 GLU A N 1
ATOM 2895 C CA . GLU A 1 372 ? -18.235 1.094 -11.295 1.00 75.44 372 GLU A CA 1
ATOM 2896 C C . GLU A 1 372 ? -19.393 0.423 -10.538 1.00 75.44 372 GLU A C 1
ATOM 2898 O O . GLU A 1 372 ? -20.562 0.654 -10.870 1.00 75.44 372 GLU A O 1
ATOM 2903 N N . PRO A 1 373 ? -19.096 -0.448 -9.561 1.00 73.69 373 PRO A N 1
ATOM 2904 C CA . PRO A 1 373 ? -20.138 -1.072 -8.768 1.00 73.69 373 PRO A CA 1
ATOM 2905 C C . PRO A 1 373 ? -20.882 0.003 -7.971 1.00 73.69 373 PRO A C 1
ATOM 2907 O O . PRO A 1 373 ? -20.280 0.827 -7.282 1.00 73.69 373 PRO A O 1
ATOM 2910 N N . VAL A 1 374 ? -22.210 -0.002 -8.071 1.00 71.50 374 VAL A N 1
ATOM 2911 C CA . VAL A 1 374 ? -23.066 0.911 -7.311 1.00 71.50 374 VAL A CA 1
ATOM 2912 C C . VAL A 1 374 ? -23.398 0.232 -5.992 1.00 71.50 374 VAL A C 1
ATOM 2914 O O . VAL A 1 374 ? -24.139 -0.746 -5.983 1.00 71.50 374 VAL A O 1
ATOM 2917 N N . TYR A 1 375 ? -22.839 0.732 -4.890 1.00 66.56 375 TYR A N 1
ATOM 2918 C CA . TYR A 1 375 ? -23.019 0.131 -3.564 1.00 66.56 375 TYR A CA 1
ATOM 2919 C C . TYR A 1 375 ? -24.111 0.799 -2.723 1.00 66.56 375 TYR A C 1
ATOM 2921 O O . TYR A 1 375 ? -24.693 0.131 -1.871 1.00 66.56 375 TYR A O 1
ATOM 2929 N N . SER A 1 376 ? -24.432 2.074 -2.967 1.00 65.75 376 SER A N 1
ATOM 2930 C CA . SER A 1 376 ? -25.445 2.826 -2.216 1.00 65.75 376 SER A CA 1
ATOM 2931 C C . SER A 1 376 ? -26.605 3.309 -3.095 1.00 65.75 376 SER A C 1
ATOM 2933 O O . SER A 1 376 ? -26.431 3.621 -4.272 1.00 65.75 376 SER A O 1
ATOM 2935 N N . LYS A 1 377 ? -27.820 3.331 -2.529 1.00 58.78 377 LYS A N 1
ATOM 2936 C CA . LYS A 1 377 ? -29.059 3.795 -3.192 1.00 58.78 377 LYS A CA 1
ATOM 2937 C C . LYS A 1 377 ? -29.400 5.255 -2.909 1.00 58.78 377 LYS A C 1
ATOM 2939 O O . LYS A 1 377 ? -30.180 5.846 -3.651 1.00 58.78 377 LYS A O 1
ATOM 2944 N N . LEU A 1 378 ? -28.897 5.789 -1.802 1.00 56.47 378 LEU A N 1
ATOM 2945 C CA . LEU A 1 378 ? -29.217 7.123 -1.310 1.00 56.47 378 LEU A CA 1
ATOM 2946 C C . LEU A 1 378 ? -27.960 8.008 -1.382 1.00 56.47 378 LEU A C 1
ATOM 2948 O O . LEU A 1 378 ? -26.861 7.471 -1.214 1.00 56.47 378 LEU A O 1
ATOM 2952 N N . PRO A 1 379 ? -28.123 9.307 -1.694 1.00 48.34 379 PRO A N 1
ATOM 2953 C CA . PRO A 1 379 ? -27.029 10.271 -1.805 1.00 48.34 379 PRO A CA 1
ATOM 2954 C C . PRO A 1 379 ? -26.332 10.568 -0.476 1.00 48.34 379 PRO A C 1
ATOM 2956 O O . PRO A 1 379 ? -26.987 10.439 0.586 1.00 48.34 379 PRO A O 1
#